Protein AF-0000000086027741 (afdb_homodimer)

Radius of gyration: 29.14 Å; Cα contacts (8 Å, |Δi|>4): 1470; chains: 2; bounding box: 44×97×58 Å

InterPro domains:
  IPR002139 Ribokinase/fructokinase [PR00990] (8-29)
  IPR002139 Ribokinase/fructokinase [PR00990] (35-54)
  IPR002139 Ribokinase/fructokinase [PR00990] (107-120)
  IPR002139 Ribokinase/fructokinase [PR00990] (176-191)
  IPR002139 Ribokinase/fructokinase [PR00990] (220-231)
  IPR011611 Carbohydrate kinase PfkB [PF00294] (4-301)
  IPR011877 Ribokinase [MF_01987] (4-307)
  IPR011877 Ribokinase [cd01174] (5-301)
  IPR029056 Ribokinase-like [G3DSA:3.40.1190.20] (1-314)
  IPR029056 Ribokinase-like [SSF53613] (4-306)

Structure (mmCIF, N/CA/C/O backbone):
data_AF-0000000086027741-model_v1
#
loop_
_entity.id
_entity.type
_entity.pdbx_description
1 polymer Ribokinase
#
loop_
_atom_site.group_PDB
_atom_site.id
_atom_site.type_symbol
_atom_site.label_atom_id
_atom_site.label_alt_id
_atom_site.label_comp_id
_atom_site.label_asym_id
_atom_site.label_entity_id
_atom_site.label_seq_id
_atom_site.pdbx_PDB_ins_code
_atom_site.Cartn_x
_atom_site.Cartn_y
_atom_site.Cartn_z
_atom_site.occupancy
_atom_site.B_iso_or_equiv
_atom_site.auth_seq_id
_atom_site.auth_comp_id
_atom_site.auth_asym_id
_atom_site.auth_atom_id
_atom_site.pdbx_PDB_model_num
ATOM 1 N N . MET A 1 1 ? 20.156 -33.5 -10.055 1 50.81 1 MET A N 1
ATOM 2 C CA . MET A 1 1 ? 19.203 -32.438 -10.375 1 50.81 1 MET A CA 1
ATOM 3 C C . MET A 1 1 ? 19.375 -31.969 -11.812 1 50.81 1 MET A C 1
ATOM 5 O O . MET A 1 1 ? 20.469 -32.062 -12.375 1 50.81 1 MET A O 1
ATOM 9 N N . SER A 1 2 ? 18.188 -31.75 -12.484 1 54.03 2 SER A N 1
ATOM 10 C CA . SER A 1 2 ? 18.234 -31.391 -13.898 1 54.03 2 SER A CA 1
ATOM 11 C C . SER A 1 2 ? 19.078 -30.141 -14.133 1 54.03 2 SER A C 1
ATOM 13 O O . SER A 1 2 ? 19.156 -29.281 -13.266 1 54.03 2 SER A O 1
ATOM 15 N N . ASN A 1 3 ? 19.859 -30.141 -15.102 1 69.81 3 ASN A N 1
ATOM 16 C CA . ASN A 1 3 ? 20.609 -28.969 -15.531 1 69.81 3 ASN A CA 1
ATOM 17 C C . ASN A 1 3 ? 19.703 -27.938 -16.203 1 69.81 3 ASN A C 1
ATOM 19 O O . ASN A 1 3 ? 20.125 -26.828 -16.516 1 69.81 3 ASN A O 1
ATOM 23 N N . LYS A 1 4 ? 18.438 -28.422 -16.203 1 84.81 4 LYS A N 1
ATOM 24 C CA . LYS A 1 4 ? 17.469 -27.531 -16.844 1 84.81 4 LYS A CA 1
ATOM 25 C C . LYS A 1 4 ? 16.609 -26.812 -15.812 1 84.81 4 LYS A C 1
ATOM 27 O O . LYS A 1 4 ? 16.422 -27.312 -14.695 1 84.81 4 LYS A O 1
ATOM 32 N N . SER A 1 5 ? 16.141 -25.688 -16.281 1 92.31 5 SER A N 1
ATOM 33 C CA . SER A 1 5 ? 15.391 -24.828 -15.375 1 92.31 5 SER A CA 1
ATOM 34 C C . SER A 1 5 ? 13.883 -25.062 -15.5 1 92.31 5 SER A C 1
ATOM 36 O O . SER A 1 5 ? 13.414 -25.562 -16.531 1 92.31 5 SER A O 1
ATOM 38 N N . ILE A 1 6 ? 13.211 -24.922 -14.43 1 98.62 6 ILE A N 1
ATOM 39 C CA . ILE A 1 6 ? 11.766 -24.719 -14.469 1 98.62 6 ILE A CA 1
ATOM 40 C C . ILE A 1 6 ? 11.469 -23.234 -14.758 1 98.62 6 ILE A C 1
ATOM 42 O O . ILE A 1 6 ? 12.008 -22.359 -14.094 1 98.62 6 ILE A O 1
ATOM 46 N N . VAL A 1 7 ? 10.641 -22.984 -15.75 1 98.88 7 VAL A N 1
ATOM 47 C CA . VAL A 1 7 ? 10.367 -21.609 -16.156 1 98.88 7 VAL A CA 1
ATOM 48 C C . VAL A 1 7 ? 8.953 -21.219 -15.711 1 98.88 7 VAL A C 1
ATOM 50 O O . VAL A 1 7 ? 8.008 -21.984 -15.891 1 98.88 7 VAL A O 1
ATOM 53 N N . PHE A 1 8 ? 8.867 -20.047 -15.141 1 98.88 8 PHE A N 1
ATOM 54 C CA . PHE A 1 8 ? 7.602 -19.469 -14.695 1 98.88 8 PHE A CA 1
ATOM 55 C C . PHE A 1 8 ? 7.301 -18.172 -15.438 1 98.88 8 PHE A C 1
ATOM 57 O O . PHE A 1 8 ? 8.188 -17.344 -15.625 1 98.88 8 PHE A O 1
ATOM 64 N N . VAL A 1 9 ? 6.043 -18.047 -15.914 1 98.69 9 VAL A N 1
ATOM 65 C CA . VAL A 1 9 ? 5.594 -16.812 -16.562 1 98.69 9 VAL A CA 1
ATOM 66 C C . VAL A 1 9 ? 4.453 -16.188 -15.773 1 98.69 9 VAL A C 1
ATOM 68 O O . VAL A 1 9 ? 3.449 -16.859 -15.492 1 98.69 9 VAL A O 1
ATOM 71 N N . GLY A 1 10 ? 4.711 -14.93 -15.414 1 95 10 GLY A N 1
ATOM 72 C CA . GLY A 1 10 ? 3.535 -14.328 -14.797 1 95 10 GLY A CA 1
ATOM 73 C C . GLY A 1 10 ? 3.873 -13.203 -13.844 1 95 10 GLY A C 1
ATOM 74 O O . GLY A 1 10 ? 4.816 -12.445 -14.078 1 95 10 GLY A O 1
ATOM 75 N N . GLY A 1 11 ? 2.961 -13.133 -12.883 1 92.75 11 GLY A N 1
ATOM 76 C CA . GLY A 1 11 ? 2.91 -11.875 -12.148 1 92.75 11 GLY A CA 1
ATOM 77 C C . GLY A 1 11 ? 3.852 -11.836 -10.961 1 92.75 11 GLY A C 1
ATOM 78 O O . GLY A 1 11 ? 3.93 -12.797 -10.195 1 92.75 11 GLY A O 1
ATOM 79 N N . CYS A 1 12 ? 4.637 -10.82 -10.797 1 96.81 12 CYS A N 1
ATOM 80 C CA . CYS A 1 12 ? 5.297 -10.305 -9.609 1 96.81 12 CYS A CA 1
ATOM 81 C C . CYS A 1 12 ? 4.496 -9.164 -8.984 1 96.81 12 CYS A C 1
ATOM 83 O O . CYS A 1 12 ? 4.441 -8.07 -9.539 1 96.81 12 CYS A O 1
ATOM 85 N N . ILE A 1 13 ? 3.881 -9.508 -7.906 1 97.69 13 ILE A N 1
ATOM 86 C CA . ILE A 1 13 ? 2.934 -8.578 -7.305 1 97.69 13 ILE A CA 1
ATOM 87 C C . ILE A 1 13 ? 3.43 -8.156 -5.926 1 97.69 13 ILE A C 1
ATOM 89 O O . ILE A 1 13 ? 3.789 -9 -5.102 1 97.69 13 ILE A O 1
ATOM 93 N N . MET A 1 14 ? 3.516 -6.836 -5.688 1 97.44 14 MET A N 1
ATOM 94 C CA . MET A 1 14 ? 3.84 -6.348 -4.352 1 97.44 14 MET A CA 1
ATOM 95 C C . MET A 1 14 ? 2.605 -6.359 -3.455 1 97.44 14 MET A C 1
ATOM 97 O O . MET A 1 14 ? 1.632 -5.652 -3.723 1 97.44 14 MET A O 1
ATOM 101 N N . ASP A 1 15 ? 2.688 -7.152 -2.443 1 95.69 15 ASP A N 1
ATOM 102 C CA . ASP A 1 15 ? 1.61 -7.223 -1.462 1 95.69 15 ASP A CA 1
ATOM 103 C C . ASP A 1 15 ? 1.758 -6.129 -0.406 1 95.69 15 ASP A C 1
ATOM 105 O O . ASP A 1 15 ? 2.799 -6.023 0.244 1 95.69 15 ASP A O 1
ATOM 109 N N . LEU A 1 16 ? 0.75 -5.336 -0.268 1 97 16 LEU A N 1
ATOM 110 C CA . LEU A 1 16 ? 0.671 -4.277 0.733 1 97 16 LEU A CA 1
ATOM 111 C C . LEU A 1 16 ? -0.402 -4.59 1.771 1 97 16 LEU A C 1
ATOM 113 O O . LEU A 1 16 ? -1.587 -4.336 1.539 1 97 16 LEU A O 1
ATOM 117 N N . ILE A 1 17 ? 0.029 -5.043 2.941 1 94.62 17 ILE A N 1
ATOM 118 C CA . ILE A 1 17 ? -0.903 -5.66 3.881 1 94.62 17 ILE A CA 1
ATOM 119 C C . ILE A 1 17 ? -1.081 -4.754 5.098 1 94.62 17 ILE A C 1
ATOM 121 O O . ILE A 1 17 ? -0.109 -4.422 5.777 1 94.62 17 ILE A O 1
ATOM 125 N N . SER A 1 18 ? -2.264 -4.363 5.355 1 96.44 18 SER A N 1
ATOM 126 C CA . SER A 1 18 ? -2.631 -3.66 6.582 1 96.44 18 SER A CA 1
ATOM 127 C C . SER A 1 18 ? -3.488 -4.539 7.488 1 96.44 18 SER A C 1
ATOM 129 O O . SER A 1 18 ? -4.527 -5.051 7.062 1 96.44 18 SER A O 1
ATOM 131 N N . TYR A 1 19 ? -3.041 -4.711 8.695 1 94.5 19 TYR A N 1
ATOM 132 C CA . TYR A 1 19 ? -3.826 -5.418 9.703 1 94.5 19 TYR A CA 1
ATOM 133 C C . TYR A 1 19 ? -4.719 -4.453 10.477 1 94.5 19 TYR A C 1
ATOM 135 O O . TYR A 1 19 ? -4.277 -3.375 10.875 1 94.5 19 TYR A O 1
ATOM 143 N N . ILE A 1 20 ? -5.926 -4.871 10.617 1 95.5 20 ILE A N 1
ATOM 144 C CA . ILE A 1 20 ? -6.922 -3.953 11.156 1 95.5 20 ILE A CA 1
ATOM 145 C C . ILE A 1 20 ? -7.84 -4.695 12.125 1 95.5 20 ILE A C 1
ATOM 147 O O . ILE A 1 20 ? -7.91 -5.926 12.102 1 95.5 20 ILE A O 1
ATOM 151 N N . ASP A 1 21 ? -8.492 -3.902 13.039 1 94.94 21 ASP A N 1
ATOM 152 C CA . ASP A 1 21 ? -9.492 -4.492 13.922 1 94.94 21 ASP A CA 1
ATOM 153 C C . ASP A 1 21 ? -10.781 -4.801 13.164 1 94.94 21 ASP A C 1
ATOM 155 O O . ASP A 1 21 ? -11.398 -5.848 13.375 1 94.94 21 ASP A O 1
ATOM 159 N N . ARG A 1 22 ? -11.211 -3.887 12.359 1 93 22 ARG A N 1
ATOM 160 C CA . ARG A 1 22 ? -12.398 -3.988 11.516 1 93 22 ARG A CA 1
ATOM 161 C C . ARG A 1 22 ? -12.219 -3.211 10.211 1 93 22 ARG A C 1
ATOM 163 O O . ARG A 1 22 ? -11.32 -2.367 10.109 1 93 22 ARG A O 1
ATOM 170 N N . PHE A 1 23 ? -13 -3.537 9.25 1 93.5 23 PHE A N 1
ATOM 171 C CA . PHE A 1 23 ? -12.898 -2.822 7.984 1 93.5 23 PHE A CA 1
ATOM 172 C C . PHE A 1 23 ? -13.469 -1.413 8.109 1 93.5 23 PHE A C 1
ATOM 174 O O . PHE A 1 23 ? -14.469 -1.201 8.797 1 93.5 23 PHE A O 1
ATOM 181 N N . PRO A 1 24 ? -12.82 -0.423 7.496 1 92.88 24 PRO A N 1
ATOM 182 C CA . PRO A 1 24 ? -13.359 0.94 7.535 1 92.88 24 PRO A CA 1
ATOM 183 C C . PRO A 1 24 ? -14.633 1.099 6.707 1 92.88 24 PRO A C 1
ATOM 185 O O . PRO A 1 24 ? -14.812 0.391 5.715 1 92.88 24 PRO A O 1
ATOM 188 N N . LYS A 1 25 ? -15.477 2.049 7.133 1 90 25 LYS A N 1
ATOM 189 C CA . LYS A 1 25 ? -16.625 2.484 6.348 1 90 25 LYS A CA 1
ATOM 190 C C . LYS A 1 25 ? -16.234 3.57 5.352 1 90 25 LYS A C 1
ATOM 192 O O . LYS A 1 25 ? -15.258 4.293 5.566 1 90 25 LYS A O 1
ATOM 197 N N . PRO A 1 26 ? -17.031 3.59 4.184 1 87.56 26 PRO A N 1
ATOM 198 C CA . PRO A 1 26 ? -16.75 4.703 3.273 1 87.56 26 PRO A CA 1
ATOM 199 C C . PRO A 1 26 ? -16.688 6.047 3.992 1 87.56 26 PRO A C 1
ATOM 201 O O . PRO A 1 26 ? -17.531 6.352 4.824 1 87.56 26 PRO A O 1
ATOM 204 N N . GLY A 1 27 ? -15.609 6.832 3.738 1 80.44 27 GLY A N 1
ATOM 205 C CA . GLY A 1 27 ? -15.414 8.141 4.34 1 80.44 27 GLY A CA 1
ATOM 206 C C . GLY A 1 27 ? -14.641 8.086 5.645 1 80.44 27 GLY A C 1
ATOM 207 O O . GLY A 1 27 ? -14.312 9.125 6.219 1 80.44 27 GLY A O 1
ATOM 208 N N . GLU A 1 28 ? -14.25 6.887 6.062 1 87.12 28 GLU A N 1
ATOM 209 C CA . GLU A 1 28 ? -13.648 6.727 7.383 1 87.12 28 GLU A CA 1
ATOM 210 C C . GLU A 1 28 ? -12.141 6.543 7.285 1 87.12 28 GLU A C 1
ATOM 212 O O . GLU A 1 28 ? -11.648 5.867 6.379 1 87.12 28 GLU A O 1
ATOM 217 N N . THR A 1 29 ? -11.406 7.195 8.195 1 87 29 THR A N 1
ATOM 218 C CA . THR A 1 29 ? -10.008 6.883 8.469 1 87 29 THR A CA 1
ATOM 219 C C . THR A 1 29 ? -9.883 6.004 9.711 1 87 29 THR A C 1
ATOM 221 O O . THR A 1 29 ? -10.344 6.375 10.789 1 87 29 THR A O 1
ATOM 224 N N . LEU A 1 30 ? -9.383 4.852 9.516 1 92.94 30 LEU A N 1
ATOM 225 C CA . LEU A 1 30 ? -9.164 3.902 10.602 1 92.94 30 LEU A CA 1
ATOM 226 C C . LEU A 1 30 ? -7.676 3.773 10.922 1 92.94 30 LEU A C 1
ATOM 228 O O . LEU A 1 30 ? -6.84 3.787 10.016 1 92.94 30 LEU A O 1
ATOM 232 N N . THR A 1 31 ? -7.445 3.684 12.227 1 93 31 THR A N 1
ATOM 233 C CA . THR A 1 31 ? -6.078 3.355 12.609 1 93 31 THR A CA 1
ATOM 234 C C . THR A 1 31 ? -5.84 1.85 12.531 1 93 31 THR A C 1
ATOM 236 O O . THR A 1 31 ? -6.566 1.066 13.148 1 93 31 THR A O 1
ATOM 239 N N . GLY A 1 32 ? -4.883 1.482 11.75 1 95.31 32 GLY A N 1
ATOM 240 C CA . GLY A 1 32 ? -4.516 0.08 11.633 1 95.31 32 GLY A CA 1
ATOM 241 C C . GLY A 1 32 ? -3.596 -0.388 12.75 1 95.31 32 GLY A C 1
ATOM 242 O O . GLY A 1 32 ? -3.135 0.417 13.555 1 95.31 32 GLY A O 1
ATOM 243 N N . LEU A 1 33 ? -3.35 -1.669 12.719 1 93.56 33 LEU A N 1
ATOM 244 C CA . LEU A 1 33 ? -2.564 -2.309 13.766 1 93.56 33 LEU A CA 1
ATOM 245 C C . LEU A 1 33 ? -1.117 -2.496 13.328 1 93.56 33 LEU A C 1
ATOM 247 O O . LEU A 1 33 ? -0.193 -2.348 14.133 1 93.56 33 LEU A O 1
ATOM 251 N N . ASN A 1 34 ? -1.018 -2.844 12.109 1 94.12 34 ASN A N 1
ATOM 252 C CA . ASN A 1 34 ? 0.299 -3.137 11.547 1 94.12 34 ASN A CA 1
ATOM 253 C C . ASN A 1 34 ? 0.289 -3.076 10.023 1 94.12 34 ASN A C 1
ATOM 255 O O . ASN A 1 34 ? -0.774 -3.141 9.406 1 94.12 34 ASN A O 1
ATOM 259 N N . PHE A 1 35 ? 1.5 -2.893 9.5 1 95.56 35 PHE A N 1
ATOM 260 C CA . PHE A 1 35 ? 1.692 -2.889 8.055 1 95.56 35 PHE A CA 1
ATOM 261 C C . PHE A 1 35 ? 2.85 -3.799 7.66 1 95.56 35 PHE A C 1
ATOM 263 O O . PHE A 1 35 ? 3.887 -3.818 8.328 1 95.56 35 PHE A O 1
ATOM 270 N N . LEU A 1 36 ? 2.594 -4.562 6.598 1 93.06 36 LEU A N 1
ATOM 271 C CA . LEU A 1 36 ? 3.645 -5.414 6.051 1 93.06 36 LEU A CA 1
ATOM 272 C C . LEU A 1 36 ? 3.654 -5.352 4.527 1 93.06 36 LEU A C 1
ATOM 274 O O . LEU A 1 36 ? 2.598 -5.352 3.895 1 93.06 36 LEU A O 1
ATOM 278 N N . LYS A 1 37 ? 4.883 -5.191 4.023 1 93.38 37 LYS A N 1
ATOM 279 C CA . LYS A 1 37 ? 5.102 -5.355 2.59 1 93.38 37 LYS A CA 1
ATOM 280 C C . LYS A 1 37 ? 5.707 -6.719 2.279 1 93.38 37 LYS A C 1
ATOM 282 O O . LYS A 1 37 ? 6.582 -7.195 3.004 1 93.38 37 LYS A O 1
ATOM 287 N N . GLY A 1 38 ? 5.203 -7.41 1.161 1 91.75 38 GLY A N 1
ATOM 288 C CA . GLY A 1 38 ? 5.75 -8.695 0.76 1 91.75 38 GLY A CA 1
ATOM 289 C C . GLY A 1 38 ? 5.719 -8.922 -0.74 1 91.75 38 GLY A C 1
ATOM 290 O O . GLY A 1 38 ? 5.023 -8.203 -1.463 1 91.75 38 GLY A O 1
ATOM 291 N N . CYS A 1 39 ? 6.551 -9.836 -1.177 1 95.12 39 CYS A N 1
ATOM 292 C CA . CYS A 1 39 ? 6.559 -10.242 -2.576 1 95.12 39 CYS A CA 1
ATOM 293 C C . CYS A 1 39 ? 5.531 -11.344 -2.828 1 95.12 39 CYS A C 1
ATOM 295 O O . CYS A 1 39 ? 5.594 -12.406 -2.207 1 95.12 39 CYS A O 1
ATOM 297 N N . GLY A 1 40 ? 4.613 -11.031 -3.73 1 95.5 40 GLY A N 1
ATOM 298 C CA . GLY A 1 40 ? 3.574 -11.984 -4.074 1 95.5 40 GLY A CA 1
ATOM 299 C C . GLY A 1 40 ? 3.441 -12.211 -5.566 1 95.5 40 GLY A C 1
ATOM 300 O O . GLY A 1 40 ? 4.395 -11.992 -6.32 1 95.5 40 GLY A O 1
ATOM 301 N N . GLY A 1 41 ? 2.258 -12.719 -5.914 1 95.88 41 GLY A N 1
ATOM 302 C CA . GLY A 1 41 ? 2.012 -13.18 -7.27 1 95.88 41 GLY A CA 1
ATOM 303 C C . GLY A 1 41 ? 2.09 -14.688 -7.418 1 95.88 41 GLY A C 1
ATOM 304 O O . GLY A 1 41 ? 3.053 -15.305 -6.965 1 95.88 41 GLY A O 1
ATOM 305 N N . LYS A 1 42 ? 1.154 -15.117 -8.07 1 95.75 42 LYS A N 1
ATOM 306 C CA . LYS A 1 42 ? 1.049 -16.578 -8.117 1 95.75 42 LYS A CA 1
ATOM 307 C C . LYS A 1 42 ? 2.279 -17.188 -8.773 1 95.75 42 LYS A C 1
ATOM 309 O O . LYS A 1 42 ? 2.977 -18 -8.156 1 95.75 42 LYS A O 1
ATOM 314 N N . ALA A 1 43 ? 2.619 -16.766 -9.93 1 97.44 43 ALA A N 1
ATOM 315 C CA . ALA A 1 43 ? 3.758 -17.344 -10.648 1 97.44 43 ALA A CA 1
ATOM 316 C C . ALA A 1 43 ? 5.043 -17.188 -9.836 1 97.44 43 ALA A C 1
ATOM 318 O O . ALA A 1 43 ? 5.836 -18.125 -9.742 1 97.44 43 ALA A O 1
ATOM 319 N N . ALA A 1 44 ? 5.211 -16.078 -9.297 1 98.06 44 ALA A N 1
ATOM 320 C CA . ALA A 1 44 ? 6.418 -15.82 -8.516 1 98.06 44 ALA A CA 1
ATOM 321 C C . ALA A 1 44 ? 6.434 -16.656 -7.246 1 98.06 44 ALA A C 1
ATOM 323 O O . ALA A 1 44 ? 7.48 -17.188 -6.863 1 98.06 44 ALA A O 1
ATOM 324 N N . ASN A 1 45 ? 5.344 -16.719 -6.574 1 97.56 45 ASN A N 1
ATOM 325 C CA . ASN A 1 45 ? 5.254 -17.578 -5.395 1 97.56 45 ASN A CA 1
ATOM 326 C C . ASN A 1 45 ? 5.609 -19.016 -5.723 1 97.56 45 ASN A C 1
ATOM 328 O O . ASN A 1 45 ? 6.355 -19.656 -4.98 1 97.56 45 ASN A O 1
ATOM 332 N N . GLN A 1 46 ? 5.062 -19.484 -6.758 1 98.62 46 GLN A N 1
ATOM 333 C CA . GLN A 1 46 ? 5.316 -20.859 -7.191 1 98.62 46 GLN A CA 1
ATOM 334 C C . GLN A 1 46 ? 6.785 -21.047 -7.559 1 98.62 46 GLN A C 1
ATOM 336 O O . GLN A 1 46 ? 7.383 -22.078 -7.211 1 98.62 46 GLN A O 1
ATOM 341 N N . CYS A 1 47 ? 7.336 -20.094 -8.195 1 98.62 47 CYS A N 1
ATOM 342 C CA . CYS A 1 47 ? 8.75 -20.094 -8.547 1 98.62 47 CYS A CA 1
ATOM 343 C C . CYS A 1 47 ? 9.625 -20.172 -7.301 1 98.62 47 CYS A C 1
ATOM 345 O O . CYS A 1 47 ? 10.547 -20.984 -7.234 1 98.62 47 CYS A O 1
ATOM 347 N N . VAL A 1 48 ? 9.297 -19.391 -6.309 1 98.25 48 VAL A N 1
ATOM 348 C CA . VAL A 1 48 ? 10.055 -19.359 -5.062 1 98.25 48 VAL A CA 1
ATOM 349 C C . VAL A 1 48 ? 9.969 -20.719 -4.363 1 98.25 48 VAL A C 1
ATOM 351 O O . VAL A 1 48 ? 10.969 -21.219 -3.84 1 98.25 48 VAL A O 1
ATOM 354 N N . MET A 1 49 ? 8.789 -21.297 -4.367 1 98.31 49 MET A N 1
ATOM 355 C CA . MET A 1 49 ? 8.625 -22.594 -3.723 1 98.31 49 MET A CA 1
ATOM 356 C C . MET A 1 49 ? 9.516 -23.641 -4.383 1 98.31 49 MET A C 1
ATOM 358 O O . MET A 1 49 ? 10.188 -24.406 -3.699 1 98.31 49 MET A O 1
ATOM 362 N N . ALA A 1 50 ? 9.492 -23.688 -5.707 1 98.5 50 ALA A N 1
ATOM 363 C CA . ALA A 1 50 ? 10.328 -24.641 -6.43 1 98.5 50 ALA A CA 1
ATOM 364 C C . ALA A 1 50 ? 11.812 -24.406 -6.152 1 98.5 50 ALA A C 1
ATOM 366 O O . ALA A 1 50 ? 12.578 -25.359 -5.969 1 98.5 50 ALA A O 1
ATOM 367 N N . LYS A 1 51 ? 12.156 -23.125 -6.109 1 98.31 51 LYS A N 1
ATOM 368 C CA . LYS A 1 51 ? 13.539 -22.75 -5.832 1 98.31 51 LYS A CA 1
ATOM 369 C C . LYS A 1 51 ? 13.969 -23.203 -4.438 1 98.31 51 LYS A C 1
ATOM 371 O O . LYS A 1 51 ? 15.055 -23.75 -4.262 1 98.31 51 LYS A O 1
ATOM 376 N N . LYS A 1 52 ? 13.156 -22.953 -3.498 1 97.69 52 LYS A N 1
ATOM 377 C CA . LYS A 1 52 ? 13.469 -23.312 -2.117 1 97.69 52 LYS A CA 1
ATOM 378 C C . LYS A 1 52 ? 13.656 -24.812 -1.963 1 97.69 52 LYS A C 1
ATOM 380 O O . LYS A 1 52 ? 14.398 -25.281 -1.095 1 97.69 52 LYS A O 1
ATOM 385 N N . LEU A 1 53 ? 13.023 -25.562 -2.82 1 97.25 53 LEU A N 1
ATOM 386 C CA . LEU A 1 53 ? 13.172 -27.016 -2.789 1 97.25 53 LEU A CA 1
ATOM 387 C C . LEU A 1 53 ? 14.461 -27.453 -3.479 1 97.25 53 LEU A C 1
ATOM 389 O O . LEU A 1 53 ? 14.867 -28.609 -3.377 1 97.25 53 LEU A O 1
ATOM 393 N N . GLY A 1 54 ? 15.07 -26.516 -4.281 1 96.06 54 GLY A N 1
ATOM 394 C CA . GLY A 1 54 ? 16.391 -26.812 -4.801 1 96.06 54 GLY A CA 1
ATOM 395 C C . GLY A 1 54 ? 16.453 -26.797 -6.316 1 96.06 54 GLY A C 1
ATOM 396 O O . GLY A 1 54 ? 17.516 -27.016 -6.898 1 96.06 54 GLY A O 1
ATOM 397 N N . ALA A 1 55 ? 15.398 -26.5 -6.977 1 97.19 55 ALA A N 1
ATOM 398 C CA . ALA A 1 55 ? 15.398 -26.484 -8.438 1 97.19 55 ALA A CA 1
ATOM 399 C C . ALA A 1 55 ? 16.078 -25.219 -8.969 1 97.19 55 ALA A C 1
ATOM 401 O O . ALA A 1 55 ? 16.156 -24.203 -8.273 1 97.19 55 ALA A O 1
ATOM 402 N N . SER A 1 56 ? 16.609 -25.344 -10.188 1 97.94 56 SER A N 1
ATOM 403 C CA . SER A 1 56 ? 16.922 -24.156 -10.961 1 97.94 56 SER A CA 1
ATOM 404 C C . SER A 1 56 ? 15.664 -23.547 -11.57 1 97.94 56 SER A C 1
ATOM 406 O O . SER A 1 56 ? 14.898 -24.25 -12.242 1 97.94 56 SER A O 1
ATOM 408 N N . THR A 1 57 ? 15.438 -22.297 -11.234 1 98.5 57 THR A N 1
ATOM 409 C CA . THR A 1 57 ? 14.203 -21.672 -11.703 1 98.5 57 THR A CA 1
ATOM 410 C C . THR A 1 57 ? 14.5 -20.359 -12.422 1 98.5 57 THR A C 1
ATOM 412 O O . THR A 1 57 ? 15.531 -19.719 -12.172 1 98.5 57 THR A O 1
ATOM 415 N N . ALA A 1 58 ? 13.617 -20.047 -13.328 1 98.69 58 ALA A N 1
ATOM 416 C CA . ALA A 1 58 ? 13.672 -18.766 -14.055 1 98.69 58 ALA A CA 1
ATOM 417 C C . ALA A 1 58 ? 12.289 -18.141 -14.148 1 98.69 58 ALA A C 1
ATOM 419 O O . ALA A 1 58 ? 11.281 -18.828 -14.281 1 98.69 58 ALA A O 1
ATOM 420 N N . MET A 1 59 ? 12.305 -16.844 -14.109 1 98.25 59 MET A N 1
ATOM 421 C CA . MET A 1 59 ? 11.078 -16.078 -14.227 1 98.25 59 MET A CA 1
ATOM 422 C C . MET A 1 59 ? 11.078 -15.25 -15.516 1 98.25 59 MET A C 1
ATOM 424 O O . MET A 1 59 ? 12.102 -14.672 -15.891 1 98.25 59 MET A O 1
ATOM 428 N N . ILE A 1 60 ? 9.984 -15.281 -16.234 1 98.75 60 ILE A N 1
ATOM 429 C CA . ILE A 1 60 ? 9.68 -14.297 -17.266 1 98.75 60 ILE A CA 1
ATOM 430 C C . ILE A 1 60 ? 8.57 -13.367 -16.766 1 98.75 60 ILE A C 1
ATOM 432 O O . ILE A 1 60 ? 7.43 -13.797 -16.578 1 98.75 60 ILE A O 1
ATOM 436 N N . ALA A 1 61 ? 8.906 -12.172 -16.547 1 98.69 61 ALA A N 1
ATOM 437 C CA . ALA A 1 61 ? 7.984 -11.242 -15.883 1 98.69 61 ALA A CA 1
ATOM 438 C C . ALA A 1 61 ? 8.312 -9.797 -16.234 1 98.69 61 ALA A C 1
ATOM 440 O O . ALA A 1 61 ? 9.344 -9.523 -16.875 1 98.69 61 ALA A O 1
ATOM 441 N N . LYS A 1 62 ? 7.34 -8.914 -15.961 1 98.44 62 LYS A N 1
ATOM 442 C CA . LYS A 1 62 ? 7.5 -7.477 -16.141 1 98.44 62 LYS A CA 1
ATOM 443 C C . LYS A 1 62 ? 7.266 -6.734 -14.828 1 98.44 62 LYS A C 1
ATOM 445 O O . LYS A 1 62 ? 6.328 -7.051 -14.086 1 98.44 62 LYS A O 1
ATOM 450 N N . LEU A 1 63 ? 8.227 -5.848 -14.484 1 98.44 63 LEU A N 1
ATOM 451 C CA . LEU A 1 63 ? 8.148 -4.988 -13.312 1 98.44 63 LEU A CA 1
ATOM 452 C C . LEU A 1 63 ? 8.117 -3.518 -13.719 1 98.44 63 LEU A C 1
ATOM 454 O O . LEU A 1 63 ? 8.641 -3.15 -14.773 1 98.44 63 LEU A O 1
ATOM 458 N N . GLY A 1 64 ? 7.418 -2.719 -12.938 1 97.88 64 GLY A N 1
ATOM 459 C CA . GLY A 1 64 ? 7.57 -1.285 -13.125 1 97.88 64 GLY A CA 1
ATOM 460 C C . GLY A 1 64 ? 8.945 -0.776 -12.75 1 97.88 64 GLY A C 1
ATOM 461 O O . GLY A 1 64 ? 9.594 -1.327 -11.859 1 97.88 64 GLY A O 1
ATOM 462 N N . ASP A 1 65 ? 9.391 0.253 -13.453 1 96.94 65 ASP A N 1
ATOM 463 C CA . ASP A 1 65 ? 10.609 0.939 -13.047 1 96.94 65 ASP A CA 1
ATOM 464 C C . ASP A 1 65 ? 10.352 1.888 -11.883 1 96.94 65 ASP A C 1
ATOM 466 O O . ASP A 1 65 ? 10.414 3.109 -12.039 1 96.94 65 ASP A O 1
ATOM 470 N N . ASP A 1 66 ? 10.125 1.325 -10.766 1 93.5 66 ASP A N 1
ATOM 471 C CA . ASP A 1 66 ? 9.805 2.004 -9.508 1 93.5 66 ASP A CA 1
ATOM 472 C C . ASP A 1 66 ? 10.406 1.263 -8.32 1 93.5 66 ASP A C 1
ATOM 474 O O . ASP A 1 66 ? 11.125 0.278 -8.492 1 93.5 66 ASP A O 1
ATOM 478 N N . SER A 1 67 ? 10.211 1.795 -7.125 1 92.62 67 SER A N 1
ATOM 479 C CA . SER A 1 67 ? 10.836 1.213 -5.945 1 92.62 67 SER A CA 1
ATOM 480 C C . SER A 1 67 ? 10.352 -0.213 -5.707 1 92.62 67 SER A C 1
ATOM 482 O O . SER A 1 67 ? 11.125 -1.077 -5.289 1 92.62 67 SER A O 1
ATOM 484 N N . PHE A 1 68 ? 9.062 -0.465 -5.988 1 96.5 68 PHE A N 1
ATOM 485 C CA . PHE A 1 68 ? 8.531 -1.812 -5.816 1 96.5 68 PHE A CA 1
ATOM 486 C C . PHE A 1 68 ? 9.203 -2.787 -6.777 1 96.5 68 PHE A C 1
ATOM 488 O O . PHE A 1 68 ? 9.586 -3.889 -6.379 1 96.5 68 PHE A O 1
ATOM 495 N N . GLY A 1 69 ? 9.273 -2.342 -8.016 1 97.38 69 GLY A N 1
ATOM 496 C CA . GLY A 1 69 ? 9.914 -3.191 -9.008 1 97.38 69 GLY A CA 1
ATOM 497 C C . GLY A 1 69 ? 11.344 -3.543 -8.656 1 97.38 69 GLY A C 1
ATOM 498 O O . GLY A 1 69 ? 11.75 -4.703 -8.766 1 97.38 69 GLY A O 1
ATOM 499 N N . HIS A 1 70 ? 12.07 -2.611 -8.195 1 96.06 70 HIS A N 1
ATOM 500 C CA . HIS A 1 70 ? 13.469 -2.844 -7.84 1 96.06 70 HIS A CA 1
ATOM 501 C C . HIS A 1 70 ? 13.586 -3.721 -6.602 1 96.06 70 HIS A C 1
ATOM 503 O O . HIS A 1 70 ? 14.461 -4.586 -6.527 1 96.06 70 HIS A O 1
ATOM 509 N N . GLU A 1 71 ? 12.773 -3.432 -5.684 1 94.81 71 GLU A N 1
ATOM 510 C CA . GLU A 1 71 ? 12.742 -4.281 -4.496 1 94.81 71 GLU A CA 1
ATOM 511 C C . GLU A 1 71 ? 12.422 -5.727 -4.859 1 94.81 71 GLU A C 1
ATOM 513 O O . GLU A 1 71 ? 13.016 -6.66 -4.316 1 94.81 71 GLU A O 1
ATOM 518 N N . TYR A 1 72 ? 11.484 -5.914 -5.727 1 97.25 72 TYR A N 1
ATOM 519 C CA . TYR A 1 72 ? 11.094 -7.254 -6.156 1 97.25 72 TYR A CA 1
ATOM 520 C C . TYR A 1 72 ? 12.242 -7.945 -6.883 1 97.25 72 TYR A C 1
ATOM 522 O O . TYR A 1 72 ? 12.508 -9.125 -6.648 1 97.25 72 TYR A O 1
ATOM 530 N N . MET A 1 73 ? 12.891 -7.223 -7.773 1 98 73 MET A N 1
ATOM 531 C CA . MET A 1 73 ? 14.047 -7.758 -8.484 1 98 73 MET A CA 1
ATOM 532 C C . MET A 1 73 ? 15.125 -8.227 -7.512 1 98 73 MET A C 1
ATOM 534 O O . MET A 1 73 ? 15.656 -9.328 -7.652 1 98 73 MET A O 1
ATOM 538 N N . ASP A 1 74 ? 15.398 -7.391 -6.523 1 96.88 74 ASP A N 1
ATOM 539 C CA . ASP A 1 74 ? 16.375 -7.75 -5.508 1 96.88 74 ASP A CA 1
ATOM 540 C C . ASP A 1 74 ? 16 -9.055 -4.809 1 96.88 74 ASP A C 1
ATOM 542 O O . ASP A 1 74 ? 16.859 -9.898 -4.547 1 96.88 74 ASP A O 1
ATOM 546 N N . ASN A 1 75 ? 14.766 -9.195 -4.52 1 96 75 ASN A N 1
ATOM 547 C CA . ASN A 1 75 ? 14.281 -10.391 -3.846 1 96 75 ASN A CA 1
ATOM 548 C C . ASN A 1 75 ? 14.523 -11.641 -4.688 1 96 75 ASN A C 1
ATOM 550 O O . ASN A 1 75 ? 14.977 -12.664 -4.172 1 96 75 ASN A O 1
ATOM 554 N N . LEU A 1 76 ? 14.172 -11.562 -5.938 1 97.94 76 LEU A N 1
ATOM 555 C CA . LEU A 1 76 ? 14.391 -12.695 -6.832 1 97.94 76 LEU A CA 1
ATOM 556 C C . LEU A 1 76 ? 15.867 -13.055 -6.918 1 97.94 76 LEU A C 1
ATOM 558 O O . LEU A 1 76 ? 16.234 -14.227 -6.867 1 97.94 76 LEU A O 1
ATOM 562 N N . GLU A 1 77 ? 16.656 -12.055 -7.023 1 98.19 77 GLU A N 1
ATOM 563 C CA . GLU A 1 77 ? 18.094 -12.273 -7.152 1 98.19 77 GLU A CA 1
ATOM 564 C C . GLU A 1 77 ? 18.688 -12.852 -5.871 1 98.19 77 GLU A C 1
ATOM 566 O O . GLU A 1 77 ? 19.562 -13.719 -5.922 1 98.19 77 GLU A O 1
ATOM 571 N N . GLU A 1 78 ? 18.25 -12.359 -4.797 1 97.19 78 GLU A N 1
ATOM 572 C CA . GLU A 1 78 ? 18.703 -12.883 -3.516 1 97.19 78 GLU A CA 1
ATOM 573 C C . GLU A 1 78 ? 18.375 -14.359 -3.371 1 97.19 78 GLU A C 1
ATOM 575 O O . GLU A 1 78 ? 19.125 -15.117 -2.756 1 97.19 78 GLU A O 1
ATOM 580 N N . LEU A 1 79 ? 17.297 -14.75 -3.965 1 97 79 LEU A N 1
ATOM 581 C CA . LEU A 1 79 ? 16.859 -16.141 -3.918 1 97 79 LEU A CA 1
ATOM 582 C C . LEU A 1 79 ? 17.562 -16.969 -4.996 1 97 79 LEU A C 1
ATOM 584 O O . LEU A 1 79 ? 17.312 -18.172 -5.121 1 97 79 LEU A O 1
ATOM 588 N N . LYS A 1 80 ? 18.344 -16.297 -5.82 1 97.5 80 LYS A N 1
ATOM 589 C CA . LYS A 1 80 ? 19.125 -16.922 -6.887 1 97.5 80 LYS A CA 1
ATOM 590 C C . LYS A 1 80 ? 18.219 -17.484 -7.973 1 97.5 80 LYS A C 1
ATOM 592 O O . LYS A 1 80 ? 18.484 -18.547 -8.531 1 97.5 80 LYS A O 1
ATOM 597 N N . ILE A 1 81 ? 17.156 -16.828 -8.188 1 98 81 ILE A N 1
ATOM 598 C CA . ILE A 1 81 ? 16.281 -17.109 -9.328 1 98 81 ILE A CA 1
ATOM 599 C C . ILE A 1 81 ? 16.844 -16.406 -10.57 1 98 81 ILE A C 1
ATOM 601 O O . ILE A 1 81 ? 17.328 -15.281 -10.492 1 98 81 ILE A O 1
ATOM 605 N N . ASP A 1 82 ? 16.812 -17.125 -11.68 1 98.31 82 ASP A N 1
ATOM 606 C CA . ASP A 1 82 ? 17.266 -16.531 -12.938 1 98.31 82 ASP A CA 1
ATOM 607 C C . ASP A 1 82 ? 16.312 -15.414 -13.375 1 98.31 82 ASP A C 1
ATOM 609 O O . ASP A 1 82 ? 15.148 -15.664 -13.68 1 98.31 82 ASP A O 1
ATOM 613 N N . THR A 1 83 ? 16.844 -14.18 -13.453 1 98.38 83 THR A N 1
ATOM 614 C CA . THR A 1 83 ? 16.031 -13.008 -13.742 1 98.38 83 THR A CA 1
ATOM 615 C C . THR A 1 83 ? 16.406 -12.398 -15.094 1 98.38 83 THR A C 1
ATOM 617 O O . THR A 1 83 ? 16.141 -11.227 -15.352 1 98.38 83 THR A O 1
ATOM 620 N N . GLU A 1 84 ? 17.016 -13.164 -15.914 1 98.12 84 GLU A N 1
ATOM 621 C CA . GLU A 1 84 ? 17.453 -12.664 -17.219 1 98.12 84 GLU A CA 1
ATOM 622 C C . GLU A 1 84 ? 16.297 -12.039 -17.984 1 98.12 84 GLU A C 1
ATOM 624 O O . GLU A 1 84 ? 16.484 -11.047 -18.703 1 98.12 84 GLU A O 1
ATOM 629 N N . PHE A 1 85 ? 15.125 -12.609 -17.828 1 98.56 85 PHE A N 1
ATOM 630 C CA . PHE A 1 85 ? 13.992 -12.133 -18.609 1 98.56 85 PHE A CA 1
ATOM 631 C C . PHE A 1 85 ? 12.938 -11.508 -17.703 1 98.56 85 PHE A C 1
ATOM 633 O O . PHE A 1 85 ? 11.742 -11.531 -18.016 1 98.56 85 PHE A O 1
ATOM 640 N N . VAL A 1 86 ? 13.367 -11.078 -16.547 1 98.62 86 VAL A N 1
ATOM 641 C CA . VAL A 1 86 ? 12.586 -10.125 -15.758 1 98.62 86 VAL A CA 1
ATOM 642 C C . VAL A 1 86 ? 12.984 -8.695 -16.141 1 98.62 86 VAL A C 1
ATOM 644 O O . VAL A 1 86 ? 14.109 -8.273 -15.883 1 98.62 86 VAL A O 1
ATOM 647 N N . THR A 1 87 ? 12.031 -7.996 -16.766 1 98.31 87 THR A N 1
ATOM 648 C CA . THR A 1 87 ? 12.383 -6.688 -17.312 1 98.31 87 THR A CA 1
ATOM 649 C C . THR A 1 87 ? 11.531 -5.594 -16.688 1 98.31 87 THR A C 1
ATOM 651 O O . THR A 1 87 ? 10.484 -5.875 -16.094 1 98.31 87 THR A O 1
ATOM 654 N N . PHE A 1 88 ? 12.07 -4.395 -16.781 1 98 88 PHE A N 1
ATOM 655 C CA . PHE A 1 88 ? 11.375 -3.234 -16.234 1 98 88 PHE A CA 1
ATOM 656 C C . PHE A 1 88 ? 10.617 -2.49 -17.328 1 98 88 PHE A C 1
ATOM 658 O O . PHE A 1 88 ? 11.055 -2.463 -18.484 1 98 88 PHE A O 1
ATOM 665 N N . CYS A 1 89 ? 9.477 -1.942 -17.062 1 97.12 89 CYS A N 1
ATOM 666 C CA . CYS A 1 89 ? 8.781 -1.013 -17.938 1 97.12 89 CYS A CA 1
ATOM 667 C C . CYS A 1 89 ? 8.633 0.354 -17.281 1 97.12 89 CYS A C 1
ATOM 669 O O . CYS A 1 89 ? 8.57 0.455 -16.062 1 97.12 89 CYS A O 1
ATOM 671 N N . LYS A 1 90 ? 8.57 1.408 -18.062 1 96 90 LYS A N 1
ATOM 672 C CA . LYS A 1 90 ? 8.477 2.773 -17.562 1 96 90 LYS A CA 1
ATOM 673 C C . LYS A 1 90 ? 7.055 3.309 -17.672 1 96 90 LYS A C 1
ATOM 675 O O . LYS A 1 90 ? 6.73 4.359 -17.109 1 96 90 LYS A O 1
ATOM 680 N N . THR A 1 91 ? 6.156 2.508 -18.297 1 96.06 91 THR A N 1
ATOM 681 C CA . THR A 1 91 ? 4.836 3.023 -18.641 1 96.06 91 THR A CA 1
ATOM 682 C C . THR A 1 91 ? 3.801 2.576 -17.609 1 96.06 91 THR A C 1
ATOM 684 O O . THR A 1 91 ? 2.682 3.09 -17.578 1 96.06 91 THR A O 1
ATOM 687 N N . SER A 1 92 ? 4.137 1.608 -16.812 1 96.06 92 SER A N 1
ATOM 688 C CA . SER A 1 92 ? 3.219 1.111 -15.789 1 96.06 92 SER A CA 1
ATOM 689 C C . SER A 1 92 ? 3.936 0.892 -14.461 1 96.06 92 SER A C 1
ATOM 691 O O . SER A 1 92 ? 5.133 0.6 -14.438 1 96.06 92 SER A O 1
ATOM 693 N N . HIS A 1 93 ? 3.197 1.024 -13.391 1 96.25 93 HIS A N 1
ATOM 694 C CA . HIS A 1 93 ? 3.73 0.702 -12.07 1 96.25 93 HIS A CA 1
ATOM 695 C C . HIS A 1 93 ? 3.783 -0.806 -11.852 1 96.25 93 HIS A C 1
ATOM 697 O O . HIS A 1 93 ? 3.057 -1.559 -12.508 1 96.25 93 HIS A O 1
ATOM 703 N N . THR A 1 94 ? 4.668 -1.206 -10.945 1 97.94 94 THR A N 1
ATOM 704 C CA . THR A 1 94 ? 4.668 -2.598 -10.508 1 97.94 94 THR A CA 1
ATOM 705 C C . THR A 1 94 ? 3.285 -3.012 -10.016 1 97.94 94 THR A C 1
ATOM 707 O O . THR A 1 94 ? 2.592 -2.229 -9.367 1 97.94 94 THR A O 1
ATOM 710 N N . SER A 1 95 ? 2.863 -4.238 -10.383 1 98.38 95 SER A N 1
ATOM 711 C CA . SER A 1 95 ? 1.587 -4.77 -9.914 1 98.38 95 SER A CA 1
ATOM 712 C C . SER A 1 95 ? 1.509 -4.758 -8.391 1 98.38 95 SER A C 1
ATOM 714 O O . SER A 1 95 ? 2.496 -5.043 -7.711 1 98.38 95 SER A O 1
ATOM 716 N N . THR A 1 96 ? 0.292 -4.43 -7.867 1 98.19 96 THR A N 1
ATOM 717 C CA . THR A 1 96 ? 0.133 -4.355 -6.422 1 98.19 96 THR A CA 1
ATOM 718 C C . THR A 1 96 ? -1.137 -5.078 -5.98 1 98.19 96 THR A C 1
ATOM 720 O O . THR A 1 96 ? -2.09 -5.199 -6.75 1 98.19 96 THR A O 1
ATOM 723 N N . ALA A 1 97 ? -1.073 -5.609 -4.871 1 97 97 ALA A N 1
ATOM 724 C CA . ALA A 1 97 ? -2.242 -6.074 -4.129 1 97 97 ALA A CA 1
ATOM 725 C C . ALA A 1 97 ? -2.354 -5.371 -2.781 1 97 97 ALA A C 1
ATOM 727 O O . ALA A 1 97 ? -1.556 -5.621 -1.876 1 97 97 ALA A O 1
ATOM 728 N N . SER A 1 98 ? -3.311 -4.469 -2.635 1 97.62 98 SER A N 1
ATOM 729 C CA . SER A 1 98 ? -3.631 -3.871 -1.343 1 97.62 98 SER A CA 1
ATOM 730 C C . SER A 1 98 ? -4.535 -4.781 -0.521 1 97.62 98 SER A C 1
ATOM 732 O O . SER A 1 98 ? -5.672 -5.055 -0.913 1 97.62 98 SER A O 1
ATOM 734 N N . ILE A 1 99 ? -4.027 -5.184 0.576 1 94.5 99 ILE A N 1
ATOM 735 C CA . ILE A 1 99 ? -4.707 -6.207 1.361 1 94.5 99 ILE A CA 1
ATOM 736 C C . ILE A 1 99 ? -5.02 -5.668 2.754 1 94.5 99 ILE A C 1
ATOM 738 O O . ILE A 1 99 ? -4.137 -5.145 3.436 1 94.5 99 ILE A O 1
ATOM 742 N N . ALA A 1 100 ? -6.25 -5.699 3.148 1 95.38 100 ALA A N 1
ATOM 743 C CA . ALA A 1 100 ? -6.66 -5.457 4.531 1 95.38 100 ALA A CA 1
ATOM 744 C C . ALA A 1 100 ? -7.066 -6.754 5.219 1 95.38 100 ALA A C 1
ATOM 746 O O . ALA A 1 100 ? -7.855 -7.531 4.68 1 95.38 100 ALA A O 1
ATOM 747 N N . VAL A 1 101 ? -6.488 -7.039 6.332 1 91.12 101 VAL A N 1
ATOM 748 C CA . VAL A 1 101 ? -6.773 -8.258 7.078 1 91.12 101 VAL A CA 1
ATOM 749 C C . VAL A 1 101 ? -7.352 -7.906 8.445 1 91.12 101 VAL A C 1
ATOM 751 O O . VAL A 1 101 ?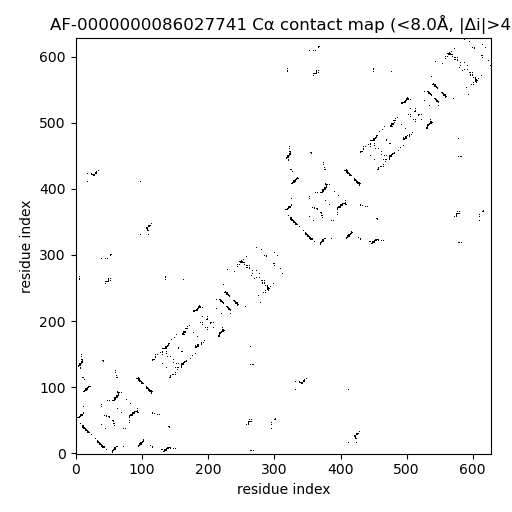 -6.695 -7.238 9.25 1 91.12 101 VAL A O 1
ATOM 754 N N . SER A 1 102 ? -8.508 -8.352 8.688 1 91.81 102 SER A N 1
ATOM 755 C CA . SER A 1 102 ? -9.148 -8.07 9.969 1 91.81 102 SER A CA 1
ATOM 756 C C . SER A 1 102 ? -8.734 -9.086 11.031 1 91.81 102 SER A C 1
ATOM 758 O O . SER A 1 102 ? -8.234 -10.164 10.703 1 91.81 102 SER A O 1
ATOM 760 N N . ASN A 1 103 ? -8.961 -8.734 12.305 1 87.69 103 ASN A N 1
ATOM 761 C CA . ASN A 1 103 ? -8.578 -9.57 13.43 1 87.69 103 ASN A CA 1
ATOM 762 C C . ASN A 1 103 ? -9.336 -10.898 13.43 1 87.69 103 ASN A C 1
ATOM 764 O O . ASN A 1 103 ? -8.891 -11.875 14.039 1 87.69 103 ASN A O 1
ATOM 768 N N . ASP A 1 104 ? -10.445 -11 12.828 1 83.12 104 ASP A N 1
ATOM 769 C CA . ASP A 1 104 ? -11.234 -12.234 12.773 1 83.12 104 ASP A CA 1
ATOM 770 C C . ASP A 1 104 ? -10.812 -13.102 11.594 1 83.12 104 ASP A C 1
ATOM 772 O O . ASP A 1 104 ? -11.438 -14.125 11.312 1 83.12 104 ASP A O 1
ATOM 776 N N . GLY A 1 105 ? -9.883 -12.617 10.883 1 78.31 105 GLY A N 1
ATOM 777 C CA . GLY A 1 105 ? -9.273 -13.461 9.859 1 78.31 105 GLY A CA 1
ATOM 778 C C . GLY A 1 105 ? -9.836 -13.219 8.477 1 78.31 105 GLY A C 1
ATOM 779 O O . GLY A 1 105 ? -9.422 -13.867 7.512 1 78.31 105 GLY A O 1
ATOM 780 N N . GLN A 1 106 ? -10.688 -12.297 8.297 1 82.88 106 GLN A N 1
ATOM 781 C CA . GLN A 1 106 ? -11.203 -11.961 6.973 1 82.88 106 GLN A CA 1
ATOM 782 C C . GLN A 1 106 ? -10.273 -10.992 6.254 1 82.88 106 GLN A C 1
ATOM 784 O O . GLN A 1 106 ? -9.5 -10.273 6.891 1 82.88 106 GLN A O 1
ATOM 789 N N . ASN A 1 107 ? -10.336 -11.078 4.859 1 89.19 107 ASN A N 1
ATOM 790 C CA . ASN A 1 107 ? -9.492 -10.148 4.113 1 89.19 107 ASN A CA 1
ATOM 791 C C . ASN A 1 107 ? -10.242 -9.539 2.928 1 89.19 107 ASN A C 1
ATOM 793 O O . ASN A 1 107 ? -11.281 -10.055 2.516 1 89.19 107 ASN A O 1
ATOM 797 N N . THR A 1 108 ? -9.844 -8.336 2.57 1 92.5 108 THR A N 1
ATOM 798 C CA . THR A 1 108 ? -10.172 -7.734 1.282 1 92.5 108 THR A CA 1
ATOM 799 C C . THR A 1 108 ? -8.906 -7.445 0.48 1 92.5 108 THR A C 1
ATOM 801 O O . THR A 1 108 ? -7.879 -7.066 1.047 1 92.5 108 THR A O 1
ATOM 804 N N . ILE A 1 109 ? -9.031 -7.684 -0.85 1 92.94 109 ILE A N 1
ATOM 805 C CA . ILE A 1 109 ? -7.867 -7.469 -1.7 1 92.94 109 ILE A CA 1
ATOM 806 C C . ILE A 1 109 ? -8.25 -6.582 -2.885 1 92.94 109 ILE A C 1
ATOM 808 O O . ILE A 1 109 ? -9.281 -6.805 -3.527 1 92.94 109 ILE A O 1
ATOM 812 N N . ILE A 1 110 ? -7.508 -5.562 -3.082 1 96 110 ILE A N 1
ATOM 813 C CA . ILE A 1 110 ? -7.559 -4.777 -4.309 1 96 110 ILE A CA 1
ATOM 814 C C . ILE A 1 110 ? -6.305 -5.039 -5.141 1 96 110 ILE A C 1
ATOM 816 O O . ILE A 1 110 ? -5.215 -4.574 -4.793 1 96 110 ILE A O 1
ATOM 820 N N . TYR A 1 111 ? -6.539 -5.797 -6.188 1 96.44 111 TYR A N 1
ATOM 821 C CA . TYR A 1 111 ? -5.461 -6.121 -7.117 1 96.44 111 TYR A CA 1
ATOM 822 C C . TYR A 1 111 ? -5.41 -5.121 -8.266 1 96.44 111 TYR A C 1
ATOM 824 O O . TYR A 1 111 ? -6.414 -4.902 -8.953 1 96.44 111 TYR A O 1
ATOM 832 N N . VAL A 1 112 ? -4.238 -4.523 -8.461 1 97.31 112 VAL A N 1
ATOM 833 C CA . VAL A 1 112 ? -4.02 -3.66 -9.617 1 97.31 112 VAL A CA 1
ATOM 834 C C . VAL A 1 112 ? -2.928 -4.25 -10.508 1 97.31 112 VAL A C 1
ATOM 836 O O . VAL A 1 112 ? -1.749 -4.242 -10.148 1 97.31 112 VAL A O 1
ATOM 839 N N . PRO A 1 113 ? -3.25 -4.766 -11.672 1 96.06 113 PRO A N 1
ATOM 840 C CA . PRO A 1 113 ? -2.305 -5.539 -12.477 1 96.06 113 PRO A CA 1
ATOM 841 C C . PRO A 1 113 ? -1.048 -4.75 -12.836 1 96.06 113 PRO A C 1
ATOM 843 O O . PRO A 1 113 ? 0.059 -5.293 -12.797 1 96.06 113 PRO A O 1
ATOM 846 N N . GLY A 1 114 ? -1.135 -3.424 -13.305 1 96.56 114 GLY A N 1
ATOM 847 C CA . GLY A 1 114 ? 0.022 -2.602 -13.625 1 96.56 114 GLY A CA 1
ATOM 848 C C . GLY A 1 114 ? 0.919 -3.219 -14.68 1 96.56 114 GLY A C 1
ATOM 849 O O . GLY A 1 114 ? 0.46 -3.553 -15.773 1 96.56 114 GLY A O 1
ATOM 850 N N . ALA A 1 115 ? 2.209 -3.502 -14.328 1 97.75 115 ALA A N 1
ATOM 851 C CA . ALA A 1 115 ? 3.281 -3.873 -15.25 1 97.75 115 ALA A CA 1
ATOM 852 C C . ALA A 1 115 ? 3.018 -5.242 -15.875 1 97.75 115 ALA A C 1
ATOM 854 O O . ALA A 1 115 ? 3.457 -5.512 -17 1 97.75 115 ALA A O 1
ATOM 855 N N . ILE A 1 116 ? 2.326 -6.137 -15.234 1 97.44 116 ILE A N 1
ATOM 856 C CA . ILE A 1 116 ? 2.068 -7.473 -15.758 1 97.44 116 ILE A CA 1
ATOM 857 C C . ILE A 1 116 ? 1.318 -7.367 -17.094 1 97.44 116 ILE A C 1
ATOM 859 O O . ILE A 1 116 ? 1.472 -8.219 -17.969 1 97.44 116 ILE A O 1
ATOM 863 N N . MET A 1 117 ? 0.582 -6.262 -17.25 1 96.94 117 MET A N 1
ATOM 864 C CA . MET A 1 117 ? -0.204 -6.078 -18.469 1 96.94 117 MET A CA 1
ATOM 865 C C . MET A 1 117 ? 0.696 -5.723 -19.641 1 96.94 117 MET A C 1
ATOM 867 O O . MET A 1 117 ? 0.269 -5.789 -20.797 1 96.94 117 MET A O 1
ATOM 871 N N . GLU A 1 118 ? 1.941 -5.453 -19.328 1 97.44 118 GLU A N 1
ATOM 872 C CA . GLU A 1 118 ? 2.9 -5.074 -20.359 1 97.44 118 GLU A CA 1
ATOM 873 C C . GLU A 1 118 ? 3.762 -6.262 -20.781 1 97.44 118 GLU A C 1
ATOM 875 O O . GLU A 1 118 ? 4.633 -6.133 -21.641 1 97.44 118 GLU A O 1
ATOM 880 N N . LEU A 1 119 ? 3.555 -7.371 -20.172 1 98.12 119 LEU A N 1
ATOM 881 C CA . LEU A 1 119 ? 4.188 -8.602 -20.641 1 98.12 119 LEU A CA 1
ATOM 882 C C . LEU A 1 119 ? 3.523 -9.102 -21.922 1 98.12 119 LEU A C 1
ATOM 884 O O . LEU A 1 119 ? 2.359 -9.508 -21.906 1 98.12 119 LEU A O 1
ATOM 888 N N . THR A 1 120 ? 4.246 -9.094 -23.031 1 98.25 120 THR A N 1
ATOM 889 C CA . THR A 1 120 ? 3.666 -9.328 -24.344 1 98.25 120 THR A CA 1
ATOM 890 C C . THR A 1 120 ? 4.223 -10.602 -24.969 1 98.25 120 THR A C 1
ATOM 892 O O . THR A 1 120 ? 5.207 -11.164 -24.484 1 98.25 120 THR A O 1
ATOM 895 N N . PRO A 1 121 ? 3.602 -11.07 -26.078 1 98.69 121 PRO A N 1
ATOM 896 C CA . PRO A 1 121 ? 4.148 -12.219 -26.797 1 98.69 121 PRO A CA 1
ATOM 897 C C . PRO A 1 121 ? 5.594 -12.008 -27.25 1 98.69 121 PRO A C 1
ATOM 899 O O . PRO A 1 121 ? 6.375 -12.961 -27.297 1 98.69 121 PRO A O 1
ATOM 902 N N . ALA A 1 122 ? 5.918 -10.742 -27.469 1 98.62 122 ALA A N 1
ATOM 903 C CA . ALA A 1 122 ? 7.293 -10.438 -27.859 1 98.62 122 ALA A CA 1
ATOM 904 C C . ALA A 1 122 ? 8.273 -10.781 -26.75 1 98.62 122 ALA A C 1
ATOM 906 O O . ALA A 1 122 ? 9.391 -11.234 -27.016 1 98.62 122 ALA A O 1
ATOM 907 N N . ASP A 1 123 ? 7.918 -10.594 -25.531 1 98.56 123 ASP A N 1
ATOM 908 C CA . ASP A 1 123 ? 8.758 -10.953 -24.391 1 98.56 123 ASP A CA 1
ATOM 909 C C . ASP A 1 123 ? 9 -12.461 -24.344 1 98.56 123 ASP A C 1
ATOM 911 O O . ASP A 1 123 ? 10.094 -12.906 -23.984 1 98.56 123 ASP A O 1
ATOM 915 N N . ILE A 1 124 ? 7.977 -13.219 -24.672 1 98.75 124 ILE A N 1
ATOM 916 C CA . ILE A 1 124 ? 8.094 -14.672 -24.719 1 98.75 124 ILE A CA 1
ATOM 917 C C . ILE A 1 124 ? 9.031 -15.086 -25.844 1 98.75 124 ILE A C 1
ATOM 919 O O . ILE A 1 124 ? 9.883 -15.961 -25.672 1 98.75 124 ILE A O 1
ATOM 923 N N . THR A 1 125 ? 8.828 -14.445 -26.953 1 98.62 125 THR A N 1
ATOM 924 C CA . THR A 1 125 ? 9.688 -14.742 -28.094 1 98.62 125 THR A CA 1
ATOM 925 C C . THR A 1 125 ? 11.148 -14.477 -27.766 1 98.62 125 THR A C 1
ATOM 927 O O . THR A 1 125 ? 12.023 -15.266 -28.125 1 98.62 125 THR A O 1
ATOM 930 N N . ASP A 1 126 ? 11.406 -13.43 -27.078 1 98.5 126 ASP A N 1
ATOM 931 C CA . ASP A 1 126 ? 12.758 -13.086 -26.656 1 98.5 126 ASP A CA 1
ATOM 932 C C . ASP A 1 126 ? 13.328 -14.156 -25.734 1 98.5 126 ASP A C 1
ATOM 934 O O . ASP A 1 126 ? 14.539 -14.406 -25.734 1 98.5 126 ASP A O 1
ATOM 938 N N . ALA A 1 127 ? 12.469 -14.805 -25 1 98.5 127 ALA A N 1
ATOM 939 C CA . ALA A 1 127 ? 12.898 -15.789 -24.016 1 98.5 127 ALA A CA 1
ATOM 940 C C . ALA A 1 127 ? 12.781 -17.203 -24.562 1 98.5 127 ALA A C 1
ATOM 942 O O . ALA A 1 127 ? 12.797 -18.188 -23.812 1 98.5 127 ALA A O 1
ATOM 943 N N . GLN A 1 128 ? 12.625 -17.328 -25.812 1 98.44 128 GLN A N 1
ATOM 944 C CA . GLN A 1 128 ? 12.328 -18.609 -26.438 1 98.44 128 GLN A CA 1
ATOM 945 C C . GLN A 1 128 ? 13.375 -19.656 -26.062 1 98.44 128 GLN A C 1
ATOM 947 O O . GLN A 1 128 ? 13.039 -20.812 -25.797 1 98.44 128 GLN A O 1
ATOM 952 N N . ASN A 1 129 ? 14.641 -19.312 -26.062 1 98.31 129 ASN A N 1
ATOM 953 C CA . ASN A 1 129 ? 15.703 -20.25 -25.734 1 98.31 129 ASN A CA 1
ATOM 954 C C . ASN A 1 129 ? 15.602 -20.75 -24.297 1 98.31 129 ASN A C 1
ATOM 956 O O . ASN A 1 129 ? 15.906 -21.906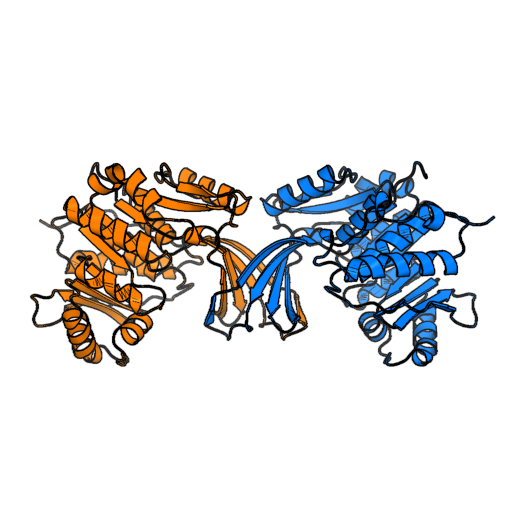 -24 1 98.31 129 ASN A O 1
ATOM 960 N N . LEU A 1 130 ? 15.258 -19.859 -23.469 1 98.19 130 LEU A N 1
ATOM 961 C CA . LEU A 1 130 ? 15.055 -20.234 -22.078 1 98.19 130 LEU A CA 1
ATOM 962 C C . LEU A 1 130 ? 13.953 -21.281 -21.953 1 98.19 130 LEU A C 1
ATOM 964 O O . LEU A 1 130 ? 14.117 -22.281 -21.234 1 98.19 130 LEU A O 1
ATOM 968 N N . ILE A 1 131 ? 12.844 -21.094 -22.672 1 98.5 131 ILE A N 1
ATOM 969 C CA . ILE A 1 131 ? 11.719 -22.031 -22.641 1 98.5 131 ILE A CA 1
ATOM 970 C C . ILE A 1 131 ? 12.109 -23.344 -23.297 1 98.5 131 ILE A C 1
ATOM 972 O O . ILE A 1 131 ? 11.82 -24.422 -22.766 1 98.5 131 ILE A O 1
ATOM 976 N N . LYS A 1 132 ? 12.82 -23.234 -24.406 1 97.94 132 LYS A N 1
ATOM 977 C CA . LYS A 1 132 ? 13.258 -24.406 -25.156 1 97.94 132 LYS A CA 1
ATOM 978 C C . LYS A 1 132 ? 14.07 -25.344 -24.281 1 97.94 132 LYS A C 1
ATOM 980 O O . LYS A 1 132 ? 13.961 -26.578 -24.406 1 97.94 132 LYS A O 1
ATOM 985 N N . ASN A 1 133 ? 14.805 -24.828 -23.391 1 97.44 133 ASN A N 1
ATOM 986 C CA . ASN A 1 133 ? 15.734 -25.609 -22.594 1 97.44 133 ASN A CA 1
ATOM 987 C C . ASN A 1 133 ? 15.172 -25.922 -21.219 1 97.44 133 ASN A C 1
ATOM 989 O O . ASN A 1 133 ? 15.891 -26.391 -20.328 1 97.44 133 ASN A O 1
ATOM 993 N N . ALA A 1 134 ? 13.945 -25.672 -21 1 98.12 134 ALA A N 1
ATOM 994 C CA . ALA A 1 134 ? 13.305 -25.906 -19.719 1 98.12 134 ALA A CA 1
ATOM 995 C C . ALA A 1 134 ? 12.789 -27.328 -19.609 1 98.12 134 ALA A C 1
ATOM 997 O O . ALA A 1 134 ? 12.57 -28 -20.625 1 98.12 134 ALA A O 1
ATOM 998 N N . THR A 1 135 ? 12.633 -27.781 -18.375 1 97.81 135 THR A N 1
ATOM 999 C CA . THR A 1 135 ? 11.984 -29.062 -18.141 1 97.81 135 THR A CA 1
ATOM 1000 C C . THR A 1 135 ? 10.469 -28.891 -18.062 1 97.81 135 THR A C 1
ATOM 1002 O O . THR A 1 135 ? 9.719 -29.75 -18.516 1 97.81 135 THR A O 1
ATOM 1005 N N . VAL A 1 136 ? 10.078 -27.844 -17.453 1 98.56 136 VAL A N 1
ATOM 1006 C CA . VAL A 1 136 ? 8.664 -27.547 -17.234 1 98.56 136 VAL A CA 1
ATOM 1007 C C . VAL A 1 136 ? 8.414 -26.047 -17.391 1 98.56 136 VAL A C 1
ATOM 1009 O O . VAL A 1 136 ? 9.258 -25.234 -17.016 1 98.56 136 VAL A O 1
ATOM 1012 N N . LEU A 1 137 ? 7.32 -25.672 -18.031 1 98.88 137 LEU A N 1
ATOM 1013 C CA . LEU A 1 137 ? 6.777 -24.312 -18.031 1 98.88 137 LEU A CA 1
ATOM 1014 C C . LEU A 1 137 ? 5.492 -24.234 -17.219 1 98.88 137 LEU A C 1
ATOM 1016 O O . LEU A 1 137 ? 4.535 -24.969 -17.484 1 98.88 137 LEU A O 1
ATOM 1020 N N . LEU A 1 138 ? 5.492 -23.422 -16.188 1 98.88 138 LEU A N 1
ATOM 1021 C CA . LEU A 1 138 ? 4.301 -23.188 -15.375 1 98.88 138 LEU A CA 1
ATOM 1022 C C . LEU A 1 138 ? 3.83 -21.734 -15.516 1 98.88 138 LEU A C 1
ATOM 1024 O O . LEU A 1 138 ? 4.625 -20.812 -15.367 1 98.88 138 LEU A O 1
ATOM 1028 N N . CYS A 1 139 ? 2.531 -21.531 -15.82 1 98.69 139 CYS A N 1
ATOM 1029 C CA . CYS A 1 139 ? 1.897 -20.219 -15.883 1 98.69 139 CYS A CA 1
ATOM 1030 C C . CYS A 1 139 ? 0.611 -20.203 -15.062 1 98.69 139 CYS A C 1
ATOM 1032 O O . CYS A 1 139 ? 0.074 -21.25 -14.719 1 98.69 139 CYS A O 1
ATOM 1034 N N . SER A 1 140 ? 0.205 -19.016 -14.703 1 97.12 140 SER A N 1
ATOM 1035 C CA . SER A 1 140 ? -1.093 -18.781 -14.086 1 97.12 140 SER A CA 1
ATOM 1036 C C . SER A 1 140 ? -1.873 -17.703 -14.836 1 97.12 140 SER A C 1
ATOM 1038 O O . SER A 1 140 ? -1.345 -17.078 -15.758 1 97.12 140 SER A O 1
ATOM 1040 N N . TYR A 1 141 ? -3.109 -17.5 -14.43 1 95.75 141 TYR A N 1
ATOM 1041 C CA . TYR A 1 141 ? -3.982 -16.578 -15.141 1 95.75 141 TYR A CA 1
ATOM 1042 C C . TYR A 1 141 ? -3.602 -15.133 -14.836 1 95.75 141 TYR A C 1
ATOM 1044 O O . TYR A 1 141 ? -4.117 -14.203 -15.461 1 95.75 141 TYR A O 1
ATOM 1052 N N . GLU A 1 142 ? -2.668 -14.852 -13.969 1 93.88 142 GLU A N 1
ATOM 1053 C CA . GLU A 1 142 ? -2.219 -13.5 -13.664 1 93.88 142 GLU A CA 1
ATOM 1054 C C . GLU A 1 142 ? -1.284 -12.969 -14.75 1 93.88 142 GLU A C 1
ATOM 1056 O O . GLU A 1 142 ? -0.195 -12.477 -14.445 1 93.88 142 GLU A O 1
ATOM 1061 N N . CYS A 1 143 ? -1.727 -13.117 -15.969 1 96.75 143 CYS A N 1
ATOM 1062 C CA . CYS A 1 143 ? -0.971 -12.742 -17.156 1 96.75 143 CYS A CA 1
ATOM 1063 C C . CYS A 1 143 ? -1.889 -12.602 -18.359 1 96.75 143 CYS A C 1
ATOM 1065 O O . CYS A 1 143 ? -2.877 -13.32 -18.484 1 96.75 143 CYS A O 1
ATOM 1067 N N . PRO A 1 144 ? -1.573 -11.633 -19.297 1 97.38 144 PRO A N 1
ATOM 1068 C CA . PRO A 1 144 ? -2.418 -11.492 -20.484 1 97.38 144 PRO A CA 1
ATOM 1069 C C . PRO A 1 144 ? -2.502 -12.781 -21.312 1 97.38 144 PRO A C 1
ATOM 1071 O O . PRO A 1 144 ? -1.496 -13.469 -21.484 1 97.38 144 PRO A O 1
ATOM 1074 N N . LEU A 1 145 ? -3.654 -13.023 -21.828 1 98 145 LEU A N 1
ATOM 1075 C CA . LEU A 1 145 ? -3.943 -14.273 -22.531 1 98 145 LEU A CA 1
ATOM 1076 C C . LEU A 1 145 ? -3.02 -14.445 -23.734 1 98 145 LEU A C 1
ATOM 1078 O O . LEU A 1 145 ? -2.432 -15.516 -23.922 1 98 145 LEU A O 1
ATOM 1082 N N . PRO A 1 146 ? -2.771 -13.383 -24.547 1 98.62 146 PRO A N 1
ATOM 1083 C CA . PRO A 1 146 ? -1.896 -13.594 -25.703 1 98.62 146 PRO A CA 1
ATOM 1084 C C . PRO A 1 146 ? -0.487 -14.023 -25.297 1 98.62 146 PRO A C 1
ATOM 1086 O O . PRO A 1 146 ? 0.153 -14.797 -26.016 1 98.62 146 PRO A O 1
ATOM 1089 N N . THR A 1 147 ? -0.043 -13.555 -24.203 1 98.69 147 THR A N 1
ATOM 1090 C CA . THR A 1 147 ? 1.275 -13.914 -23.688 1 98.69 147 THR A CA 1
ATOM 1091 C C . THR A 1 147 ? 1.311 -15.383 -23.266 1 98.69 147 THR A C 1
ATOM 1093 O O . THR A 1 147 ? 2.25 -16.109 -23.609 1 98.69 147 THR A O 1
ATOM 1096 N N . LEU A 1 148 ? 0.303 -15.766 -22.578 1 98.69 148 LEU A N 1
ATOM 1097 C CA . LEU A 1 148 ? 0.223 -17.141 -22.125 1 98.69 148 LEU A CA 1
ATOM 1098 C C . LEU A 1 148 ? 0.116 -18.109 -23.297 1 98.69 148 LEU A C 1
ATOM 1100 O O . LEU A 1 148 ? 0.736 -19.172 -23.281 1 98.69 148 LEU A O 1
ATOM 1104 N N . VAL A 1 149 ? -0.664 -17.719 -24.281 1 98.81 149 VAL A N 1
ATOM 1105 C CA . VAL A 1 149 ? -0.811 -18.547 -25.484 1 98.81 149 VAL A CA 1
ATOM 1106 C C . VAL A 1 149 ? 0.55 -18.75 -26.141 1 98.81 149 VAL A C 1
ATOM 1108 O O . VAL A 1 149 ? 0.942 -19.875 -26.453 1 98.81 149 VAL A O 1
ATOM 1111 N N . THR A 1 150 ? 1.256 -17.672 -26.312 1 98.88 150 THR A N 1
ATOM 1112 C CA . THR A 1 150 ? 2.566 -17.734 -26.938 1 98.88 150 THR A CA 1
ATOM 1113 C C . THR A 1 150 ? 3.527 -18.594 -26.125 1 98.88 150 THR A C 1
ATOM 1115 O O . THR A 1 150 ? 4.312 -19.359 -26.672 1 98.88 150 THR A O 1
ATOM 1118 N N . ALA A 1 151 ? 3.49 -18.484 -24.859 1 98.88 151 ALA A N 1
ATOM 1119 C CA . ALA A 1 151 ? 4.363 -19.25 -23.969 1 98.88 151 ALA A CA 1
ATOM 1120 C C . ALA A 1 151 ? 4.105 -20.75 -24.094 1 98.88 151 ALA A C 1
ATOM 1122 O O . ALA A 1 151 ? 5.035 -21.531 -24.297 1 98.88 151 ALA A O 1
ATOM 1123 N N . PHE A 1 152 ? 2.84 -21.125 -24.047 1 98.81 152 PHE A N 1
ATOM 1124 C CA . PHE A 1 152 ? 2.498 -22.531 -24.094 1 98.81 152 PHE A CA 1
ATOM 1125 C C . PHE A 1 152 ? 2.75 -23.109 -25.484 1 98.81 152 PHE A C 1
ATOM 1127 O O . PHE A 1 152 ? 3.186 -24.25 -25.625 1 98.81 152 PHE A O 1
ATOM 1134 N N . GLU A 1 153 ? 2.471 -22.328 -26.5 1 98.81 153 GLU A N 1
ATOM 1135 C CA . GLU A 1 153 ? 2.779 -22.781 -27.844 1 98.81 153 GLU A CA 1
ATOM 1136 C C . GLU A 1 153 ? 4.277 -23 -28.031 1 98.81 153 GLU A C 1
ATOM 1138 O O . GLU A 1 153 ? 4.695 -23.969 -28.672 1 98.81 153 GLU A O 1
ATOM 1143 N N . THR A 1 154 ? 5.059 -22.094 -27.531 1 98.75 154 THR A N 1
ATOM 1144 C CA . THR A 1 154 ? 6.508 -22.234 -27.578 1 98.75 154 THR A CA 1
ATOM 1145 C C . THR A 1 154 ? 6.965 -23.5 -26.859 1 98.75 154 THR A C 1
ATOM 1147 O O . THR A 1 154 ? 7.781 -24.266 -27.375 1 98.75 154 THR A O 1
ATOM 1150 N N . ALA A 1 155 ? 6.465 -23.719 -25.688 1 98.69 155 ALA A N 1
ATOM 1151 C CA . ALA A 1 155 ? 6.82 -24.906 -24.922 1 98.69 155 ALA A CA 1
ATOM 1152 C C . ALA A 1 155 ? 6.461 -26.188 -25.672 1 98.69 155 ALA A C 1
ATOM 1154 O O . ALA A 1 155 ? 7.258 -27.125 -25.75 1 98.69 155 ALA A O 1
ATOM 1155 N N . LYS A 1 156 ? 5.285 -26.234 -26.25 1 98.06 156 LYS A N 1
ATOM 1156 C CA . LYS A 1 156 ? 4.824 -27.406 -27 1 98.06 156 LYS A CA 1
ATOM 1157 C C . LYS A 1 156 ? 5.723 -27.656 -28.203 1 98.06 156 LYS A C 1
ATOM 1159 O O . LYS A 1 156 ? 6.043 -28.812 -28.516 1 98.06 156 LYS A O 1
ATOM 1164 N N . LYS A 1 157 ? 6.035 -26.578 -28.828 1 98.12 157 LYS A N 1
ATOM 1165 C CA . LYS A 1 157 ? 6.91 -26.656 -30 1 98.12 157 LYS A CA 1
ATOM 1166 C C . LYS A 1 157 ? 8.203 -27.391 -29.656 1 98.12 157 LYS A C 1
ATOM 1168 O O . LYS A 1 157 ? 8.734 -28.141 -30.484 1 98.12 157 LYS A O 1
ATOM 1173 N N . TYR A 1 158 ? 8.672 -27.25 -28.484 1 97.75 158 TYR A N 1
ATOM 1174 C CA . TYR A 1 158 ? 9.984 -27.797 -28.125 1 97.75 158 TYR A CA 1
ATOM 1175 C C . TYR A 1 158 ? 9.844 -28.969 -27.172 1 97.75 158 TYR A C 1
ATOM 1177 O O . TYR A 1 158 ? 10.836 -29.438 -26.609 1 97.75 158 TYR A O 1
ATOM 1185 N N . GLY A 1 159 ? 8.664 -29.469 -26.922 1 97.38 159 GLY A N 1
ATOM 1186 C CA . GLY A 1 159 ? 8.43 -30.672 -26.156 1 97.38 159 GLY A CA 1
ATOM 1187 C C . GLY A 1 159 ? 8.578 -30.469 -24.656 1 97.38 159 GLY A C 1
ATOM 1188 O O . GLY A 1 159 ? 8.828 -31.422 -23.922 1 97.38 159 GLY A O 1
ATOM 1189 N N . VAL A 1 160 ? 8.492 -29.219 -24.203 1 98 160 VAL A N 1
ATOM 1190 C CA . VAL A 1 160 ? 8.578 -28.875 -22.781 1 98 160 VAL A CA 1
ATOM 1191 C C . VAL A 1 160 ? 7.242 -29.172 -22.094 1 98 160 VAL A C 1
ATOM 1193 O O . VAL A 1 160 ? 6.18 -28.875 -22.656 1 98 160 VAL A O 1
ATOM 1196 N N . LYS A 1 161 ? 7.289 -29.797 -20.938 1 98.31 161 LYS A N 1
ATOM 1197 C CA . LYS A 1 161 ? 6.07 -30.078 -20.172 1 98.31 161 LYS A CA 1
ATOM 1198 C C . LYS A 1 161 ? 5.367 -28.781 -19.766 1 98.31 161 LYS A C 1
ATOM 1200 O O . LYS A 1 161 ? 6.008 -27.859 -19.281 1 98.31 161 LYS A O 1
ATOM 1205 N N . THR A 1 162 ? 4.004 -28.734 -20.031 1 98.81 162 THR A N 1
ATOM 1206 C CA . THR A 1 162 ? 3.248 -27.516 -19.766 1 98.81 162 THR A CA 1
ATOM 1207 C C . THR A 1 162 ? 2.287 -27.719 -18.594 1 98.81 162 THR A C 1
ATOM 1209 O O . THR A 1 162 ? 1.556 -28.703 -18.547 1 98.81 162 THR A O 1
ATOM 1212 N N . VAL A 1 163 ? 2.352 -26.797 -17.625 1 98.88 163 VAL A N 1
ATOM 1213 C CA . VAL A 1 163 ? 1.489 -26.812 -16.453 1 98.88 163 VAL A CA 1
ATOM 1214 C C . VAL A 1 163 ? 0.792 -25.469 -16.297 1 98.88 163 VAL A C 1
ATOM 1216 O O . VAL A 1 163 ? 1.432 -24.422 -16.391 1 98.88 163 VAL A O 1
ATOM 1219 N N . LEU A 1 164 ? -0.493 -25.469 -16.109 1 98.75 164 LEU A N 1
ATOM 1220 C CA . LEU A 1 164 ? -1.29 -24.25 -15.922 1 98.75 164 LEU A CA 1
ATOM 1221 C C . LEU A 1 164 ? -1.973 -24.266 -14.555 1 98.75 164 LEU A C 1
ATOM 1223 O O . LEU A 1 164 ? -2.717 -25.188 -14.234 1 98.75 164 LEU A O 1
ATOM 1227 N N . ASN A 1 165 ? -1.639 -23.359 -13.734 1 98.31 165 ASN A N 1
ATOM 1228 C CA . ASN A 1 165 ? -2.494 -23 -12.609 1 98.31 165 ASN A CA 1
ATOM 1229 C C . ASN A 1 165 ? -3.633 -22.078 -13.039 1 98.31 165 ASN A C 1
ATOM 1231 O O . ASN A 1 165 ? -3.434 -20.875 -13.203 1 98.31 165 ASN A O 1
ATOM 1235 N N . ALA A 1 166 ? -4.797 -22.656 -13.219 1 97.12 166 ALA A N 1
ATOM 1236 C CA . ALA A 1 166 ? -5.945 -21.906 -13.719 1 97.12 166 ALA A CA 1
ATOM 1237 C C . ALA A 1 166 ? -6.547 -21.047 -12.617 1 97.12 166 ALA A C 1
ATOM 1239 O O . ALA A 1 166 ? -7.703 -21.234 -12.227 1 97.12 166 ALA A O 1
ATOM 1240 N N . ALA A 1 167 ? -5.816 -20.156 -12.156 1 92.88 167 ALA A N 1
ATOM 1241 C CA . ALA A 1 167 ? -6.148 -19.234 -11.078 1 92.88 167 ALA A CA 1
ATOM 1242 C C . ALA A 1 167 ? -5.633 -17.844 -11.367 1 92.88 167 ALA A C 1
ATOM 1244 O O . ALA A 1 167 ? -4.586 -17.672 -12 1 92.88 167 ALA A O 1
ATOM 1245 N N . PRO A 1 168 ? -6.297 -16.703 -10.93 1 89.38 168 PRO A N 1
ATOM 1246 C CA . PRO A 1 168 ? -7.629 -16.703 -10.328 1 89.38 168 PRO A CA 1
ATOM 1247 C C . PRO A 1 168 ? -8.742 -16.859 -11.359 1 89.38 168 PRO A C 1
ATOM 1249 O O . PRO A 1 168 ? -8.469 -16.984 -12.555 1 89.38 168 PRO A O 1
ATOM 1252 N N . THR A 1 169 ? -10.031 -16.922 -10.844 1 89.38 169 THR A N 1
ATOM 1253 C CA . THR A 1 169 ? -11.117 -16.891 -11.82 1 89.38 169 THR A CA 1
ATOM 1254 C C . THR A 1 169 ? -10.945 -15.719 -12.781 1 89.38 169 THR A C 1
ATOM 1256 O O . THR A 1 169 ? -10.539 -14.625 -12.367 1 89.38 169 THR A O 1
ATOM 1259 N N . THR A 1 170 ? -11.188 -15.992 -14.031 1 89.81 170 THR A N 1
ATOM 1260 C CA . THR A 1 170 ? -10.953 -14.969 -15.047 1 89.81 170 THR A CA 1
ATOM 1261 C C . THR A 1 170 ? -11.922 -15.125 -16.203 1 89.81 170 THR A C 1
ATOM 1263 O O . THR A 1 170 ? -12.906 -15.859 -16.109 1 89.81 170 THR A O 1
ATOM 1266 N N . ASN A 1 171 ? -11.633 -14.359 -17.266 1 91.88 171 ASN A N 1
ATOM 1267 C CA . ASN A 1 171 ? -12.453 -14.391 -18.469 1 91.88 171 ASN A CA 1
ATOM 1268 C C . ASN A 1 171 ? -12.445 -15.773 -19.109 1 91.88 171 ASN A C 1
ATOM 1270 O O . ASN A 1 171 ? -11.391 -16.406 -19.234 1 91.88 171 ASN A O 1
ATOM 1274 N N . PRO A 1 172 ? -13.602 -16.234 -19.531 1 93.94 172 PRO A N 1
ATOM 1275 C CA . PRO A 1 172 ? -13.703 -17.578 -20.141 1 93.94 172 PRO A CA 1
ATOM 1276 C C . PRO A 1 172 ? -12.82 -17.719 -21.375 1 93.94 172 PRO A C 1
ATOM 1278 O O . PRO A 1 172 ? -12.539 -18.844 -21.812 1 93.94 172 PRO A O 1
ATOM 1281 N N . SER A 1 173 ? -12.414 -16.625 -21.969 1 96.31 173 SER A N 1
ATOM 1282 C CA . SER A 1 173 ? -11.539 -16.703 -23.141 1 96.31 173 SER A CA 1
ATOM 1283 C C . SER A 1 173 ? -10.242 -17.422 -22.812 1 96.31 173 SER A C 1
ATOM 1285 O O . SER A 1 173 ? -9.586 -17.969 -23.703 1 96.31 173 SER A O 1
ATOM 1287 N N . TYR A 1 174 ? -9.891 -17.547 -21.594 1 96.88 174 TYR A N 1
ATOM 1288 C CA . TYR A 1 174 ? -8.648 -18.188 -21.188 1 96.88 174 TYR A CA 1
ATOM 1289 C C . TYR A 1 174 ? -8.742 -19.703 -21.359 1 96.88 174 TYR A C 1
ATOM 1291 O O . TYR A 1 174 ? -7.723 -20.406 -21.328 1 96.88 174 TYR A O 1
ATOM 1299 N N . GLU A 1 175 ? -9.883 -20.219 -21.594 1 96.81 175 GLU A N 1
ATOM 1300 C CA . GLU A 1 175 ? -10.055 -21.641 -21.859 1 96.81 175 GLU A CA 1
ATOM 1301 C C . GLU A 1 175 ? -9.312 -22.062 -23.141 1 96.81 175 GLU A C 1
ATOM 1303 O O . GLU A 1 175 ? -9.07 -23.234 -23.359 1 96.81 175 GLU A O 1
ATOM 1308 N N . LYS A 1 176 ? -8.969 -21.078 -23.922 1 97.19 176 LYS A N 1
ATOM 1309 C CA . LYS A 1 176 ? -8.172 -21.312 -25.125 1 97.19 176 LYS A CA 1
ATOM 1310 C C . LYS A 1 176 ? -6.852 -21.984 -24.766 1 97.19 176 LYS A C 1
ATOM 1312 O O . LYS A 1 176 ? -6.215 -22.609 -25.625 1 97.19 176 LYS A O 1
ATOM 1317 N N . LEU A 1 177 ? -6.473 -21.938 -23.531 1 98.5 177 LEU A N 1
ATOM 1318 C CA . LEU A 1 177 ? -5.195 -22.484 -23.094 1 98.5 177 LEU A CA 1
ATOM 1319 C C . LEU A 1 177 ? -5.305 -23.984 -22.844 1 98.5 177 LEU A C 1
ATOM 1321 O O . LEU A 1 177 ? -4.293 -24.688 -22.812 1 98.5 177 LEU A O 1
ATOM 1325 N N . TYR A 1 178 ? -6.473 -24.5 -22.672 1 98.12 178 TYR A N 1
ATOM 1326 C CA . TYR A 1 178 ? -6.703 -25.844 -22.156 1 98.12 178 TYR A CA 1
ATOM 1327 C C . TYR A 1 178 ? -6.066 -26.891 -23.062 1 98.12 178 TYR A C 1
ATOM 1329 O O . TYR A 1 178 ? -5.359 -27.781 -22.594 1 98.12 178 TYR A O 1
ATOM 1337 N N . PRO A 1 179 ? -6.191 -26.781 -24.359 1 97.81 179 PRO A N 1
ATOM 1338 C CA . PRO A 1 179 ? -5.586 -27.797 -25.234 1 97.81 179 PRO A CA 1
ATOM 1339 C C . PRO A 1 179 ? -4.062 -27.688 -25.297 1 97.81 179 PRO A C 1
ATOM 1341 O O . PRO A 1 179 ? -3.4 -28.594 -25.812 1 97.81 179 PRO A O 1
ATOM 1344 N N . LEU A 1 180 ? -3.52 -26.625 -24.797 1 98.19 180 LEU A N 1
ATOM 1345 C CA . LEU A 1 180 ? -2.086 -26.375 -24.906 1 98.19 180 LEU A CA 1
ATOM 1346 C C . LEU A 1 180 ? -1.35 -26.891 -23.672 1 98.19 180 LEU A C 1
ATOM 1348 O O . LEU A 1 180 ? -0.117 -26.906 -23.641 1 98.19 180 LEU A O 1
ATOM 1352 N N . VAL A 1 181 ? -2.086 -27.391 -22.672 1 98.06 181 VAL A N 1
ATOM 1353 C CA . VAL A 1 181 ? -1.413 -27.672 -21.406 1 98.06 181 VAL A CA 1
ATOM 1354 C C . VAL A 1 181 ? -1.52 -29.172 -21.109 1 98.06 181 VAL A C 1
ATOM 1356 O O . VAL A 1 181 ? -2.553 -29.797 -21.375 1 98.06 181 VAL A O 1
ATOM 1359 N N . ASP A 1 182 ? -0.432 -29.734 -20.578 1 98.44 182 ASP A N 1
ATOM 1360 C CA . ASP A 1 182 ? -0.392 -31.141 -20.203 1 98.44 182 ASP A CA 1
ATOM 1361 C C . ASP A 1 182 ? -1.111 -31.375 -18.875 1 98.44 182 ASP A C 1
ATOM 1363 O O . ASP A 1 182 ? -1.776 -32.375 -18.688 1 98.44 182 ASP A O 1
ATOM 1367 N N . ILE A 1 183 ? -0.932 -30.469 -17.969 1 98.69 183 ILE A N 1
ATOM 1368 C CA . ILE A 1 183 ? -1.538 -30.547 -16.641 1 98.69 183 ILE A CA 1
ATOM 1369 C C . ILE A 1 183 ? -2.207 -29.219 -16.297 1 98.69 183 ILE A C 1
ATOM 1371 O O . ILE A 1 183 ? -1.611 -28.156 -16.469 1 98.69 183 ILE A O 1
ATOM 1375 N N . ILE A 1 184 ? -3.428 -29.25 -15.883 1 98.69 184 ILE A N 1
ATOM 1376 C CA . ILE A 1 184 ? -4.145 -28.078 -15.406 1 98.69 184 ILE A CA 1
ATOM 1377 C C . ILE A 1 184 ? -4.57 -28.281 -13.953 1 98.69 184 ILE A C 1
ATOM 1379 O O . ILE A 1 184 ? -5.008 -29.375 -13.578 1 98.69 184 ILE A O 1
ATOM 1383 N N . CYS A 1 185 ? -4.355 -27.297 -13.148 1 98.62 185 CYS A N 1
ATOM 1384 C CA . CYS A 1 185 ? -4.715 -27.359 -11.734 1 98.62 185 CYS A CA 1
ATOM 1385 C C . CYS A 1 185 ? -5.707 -26.25 -11.383 1 98.62 185 CYS A C 1
ATOM 1387 O O . CYS A 1 185 ? -5.531 -25.109 -11.781 1 98.62 185 CYS A O 1
ATOM 1389 N N . LEU A 1 186 ? -6.77 -26.594 -10.664 1 97.69 186 LEU A N 1
ATOM 1390 C CA . LEU A 1 186 ? -7.816 -25.688 -10.203 1 97.69 186 LEU A CA 1
ATOM 1391 C C . LEU A 1 186 ? -8.203 -25.984 -8.758 1 97.69 186 LEU A C 1
ATOM 1393 O O . LEU A 1 186 ? -8.148 -27.141 -8.328 1 97.69 186 LEU A O 1
ATOM 1397 N N . ASN A 1 187 ? -8.625 -24.938 -8.047 1 95.25 187 ASN A N 1
ATOM 1398 C CA . ASN A 1 187 ? -9.305 -25.219 -6.785 1 95.25 187 ASN A CA 1
ATOM 1399 C C . ASN A 1 187 ? -10.82 -25.312 -6.98 1 95.25 187 ASN A C 1
ATOM 1401 O O . ASN A 1 187 ? -11.305 -25.344 -8.109 1 95.25 187 ASN A O 1
ATOM 1405 N N . GLU A 1 188 ? -11.531 -25.391 -5.91 1 95.25 188 GLU A N 1
ATOM 1406 C CA . GLU A 1 188 ? -12.977 -25.609 -5.98 1 95.25 188 GLU A CA 1
ATOM 1407 C C . GLU A 1 188 ? -13.68 -24.469 -6.695 1 95.25 188 GLU A C 1
ATOM 1409 O O . GLU A 1 188 ? -14.477 -24.688 -7.605 1 95.25 188 GLU A O 1
ATOM 1414 N N . ILE A 1 189 ? -13.344 -23.266 -6.371 1 92.5 189 ILE A N 1
ATOM 1415 C CA . ILE A 1 189 ? -13.984 -22.078 -6.918 1 92.5 189 ILE A CA 1
ATOM 1416 C C . ILE A 1 189 ? -13.664 -21.953 -8.406 1 92.5 189 ILE A C 1
ATOM 1418 O O . ILE A 1 189 ? -14.555 -21.688 -9.219 1 92.5 189 ILE A O 1
ATOM 1422 N N . GLU A 1 190 ? -12.43 -22.172 -8.727 1 95 190 GLU A N 1
ATOM 1423 C CA . GLU A 1 190 ? -11.977 -22.094 -10.109 1 95 190 GLU A CA 1
ATOM 1424 C C . GLU A 1 190 ? -12.617 -23.188 -10.969 1 95 190 GLU A C 1
ATOM 1426 O O . GLU A 1 190 ? -12.977 -22.953 -12.117 1 95 190 GLU A O 1
ATOM 1431 N N . ALA A 1 191 ? -12.734 -24.328 -10.391 1 97.25 191 ALA A N 1
ATOM 1432 C CA . ALA A 1 191 ? -13.375 -25.438 -11.109 1 97.25 191 ALA A CA 1
ATOM 1433 C C . ALA A 1 191 ? -14.844 -25.125 -11.375 1 97.25 191 ALA A C 1
ATOM 1435 O O . ALA A 1 191 ? -15.352 -25.391 -12.469 1 97.25 191 ALA A O 1
ATOM 1436 N N . GLU A 1 192 ? -15.5 -24.609 -10.328 1 97.38 192 GLU A N 1
ATOM 1437 C CA . GLU A 1 192 ? -16.891 -24.219 -10.508 1 97.38 192 GLU A CA 1
ATOM 1438 C C . GLU A 1 192 ? -17.031 -23.141 -11.578 1 97.38 192 GLU A C 1
ATOM 1440 O O . GLU A 1 192 ? -17.938 -23.203 -12.406 1 97.38 192 GLU A O 1
ATOM 1445 N N . ASP A 1 193 ? -16.125 -22.266 -11.562 1 95.44 193 ASP A N 1
ATOM 1446 C CA . ASP A 1 193 ? -16.141 -21.188 -12.547 1 95.44 193 ASP A CA 1
ATOM 1447 C C . ASP A 1 193 ? -15.922 -21.719 -13.953 1 95.44 193 ASP A C 1
ATOM 1449 O O . ASP A 1 193 ? -16.609 -21.312 -14.891 1 95.44 193 ASP A O 1
ATOM 1453 N N . ALA A 1 194 ? -15.023 -22.625 -14.125 1 96.81 194 ALA A N 1
ATOM 1454 C CA . ALA A 1 194 ? -14.633 -23.141 -15.422 1 96.81 194 ALA A CA 1
ATOM 1455 C C . ALA A 1 194 ? -15.703 -24.062 -15.992 1 96.81 194 ALA A C 1
ATOM 1457 O O . ALA A 1 194 ? -15.812 -24.234 -17.219 1 96.81 194 ALA A O 1
ATOM 1458 N N . THR A 1 195 ? -16.516 -24.656 -15.156 1 97.62 195 THR A N 1
ATOM 1459 C CA . THR A 1 195 ? -17.422 -25.703 -15.641 1 97.62 195 THR A CA 1
ATOM 1460 C C . THR A 1 195 ? -18.875 -25.234 -15.531 1 97.62 195 THR A C 1
ATOM 1462 O O . THR A 1 195 ? -19.75 -25.812 -16.172 1 97.62 195 THR A O 1
ATOM 1465 N N . GLY A 1 196 ? -19.125 -24.25 -14.617 1 96.75 196 GLY A N 1
ATOM 1466 C CA . GLY A 1 196 ? -20.484 -23.859 -14.312 1 96.75 196 GLY A CA 1
ATOM 1467 C C . GLY A 1 196 ? -21.203 -24.859 -13.422 1 96.75 196 GLY A C 1
ATOM 1468 O O . GLY A 1 196 ? -22.422 -24.781 -13.266 1 96.75 196 GLY A O 1
ATOM 1469 N N . LEU A 1 197 ? -20.484 -25.844 -12.875 1 97.56 197 LEU A N 1
ATOM 1470 C CA . LEU A 1 197 ? -21.047 -26.891 -12.047 1 97.56 197 LEU A CA 1
ATOM 1471 C C . LEU A 1 197 ? -20.641 -26.703 -10.586 1 97.56 197 LEU A C 1
ATOM 1473 O O . LEU A 1 197 ? -19.516 -26.297 -10.305 1 97.56 197 LEU A O 1
ATOM 1477 N N . PRO A 1 198 ? -21.5 -27.062 -9.727 1 96.88 198 PRO A N 1
ATOM 1478 C CA . PRO A 1 198 ? -21.141 -26.969 -8.312 1 96.88 198 PRO A CA 1
ATOM 1479 C C . PRO A 1 198 ? -20.156 -28.047 -7.867 1 96.88 198 PRO A C 1
ATOM 1481 O O . PRO A 1 198 ? -20.219 -29.172 -8.336 1 96.88 198 PRO A O 1
ATOM 1484 N N . LEU A 1 199 ? -19.266 -27.719 -7.02 1 95.81 199 LEU A N 1
ATOM 1485 C CA . LEU A 1 199 ? -18.344 -28.656 -6.387 1 95.81 199 LEU A CA 1
ATOM 1486 C C . LEU A 1 199 ? -18.422 -28.547 -4.867 1 95.81 199 LEU A C 1
ATOM 1488 O O . LEU A 1 199 ? -17.625 -27.828 -4.25 1 95.81 199 LEU A O 1
ATOM 1492 N N . LYS A 1 200 ? -19.297 -29.266 -4.289 1 93.56 200 LYS A N 1
ATOM 1493 C CA . LYS A 1 200 ? -19.531 -29.219 -2.852 1 93.56 200 LYS A CA 1
ATOM 1494 C C . LYS A 1 200 ? -18.844 -30.375 -2.131 1 93.56 200 LYS A C 1
ATOM 1496 O O . LYS A 1 200 ? -18.391 -30.219 -0.997 1 93.56 200 LYS A O 1
ATOM 1501 N N . ASP A 1 201 ? -18.859 -31.562 -2.877 1 94.62 201 ASP A N 1
ATOM 1502 C CA . ASP A 1 201 ? -18.25 -32.75 -2.303 1 94.62 201 ASP A CA 1
ATOM 1503 C C . ASP A 1 201 ? -17.469 -33.531 -3.357 1 94.62 201 ASP A C 1
ATOM 1505 O O . ASP A 1 201 ? -17.578 -33.25 -4.555 1 94.62 201 ASP A O 1
ATOM 1509 N N . ILE A 1 202 ? -16.672 -34.531 -2.885 1 95.38 202 ILE A N 1
ATOM 1510 C CA . ILE A 1 202 ? -15.727 -35.281 -3.719 1 95.38 202 ILE A CA 1
ATOM 1511 C C . ILE A 1 202 ? -16.484 -35.969 -4.852 1 95.38 202 ILE A C 1
ATOM 1513 O O . ILE A 1 202 ? -16.016 -36 -5.992 1 95.38 202 ILE A O 1
ATOM 1517 N N . PRO A 1 203 ? -17.672 -36.5 -4.605 1 95.44 203 PRO A N 1
ATOM 1518 C CA . PRO A 1 203 ? -18.375 -37.156 -5.707 1 95.44 203 PRO A CA 1
ATOM 1519 C C . PRO A 1 203 ? -18.719 -36.188 -6.844 1 95.44 203 PRO A C 1
ATOM 1521 O O . PRO A 1 203 ? -18.875 -36.625 -7.988 1 95.44 203 PRO A O 1
ATOM 1524 N N . ASP A 1 204 ? -18.859 -34.969 -6.527 1 97.06 204 ASP A N 1
ATOM 1525 C CA . ASP A 1 204 ? -19.156 -33.969 -7.543 1 97.06 204 ASP A CA 1
ATOM 1526 C C . ASP A 1 204 ? -18.031 -33.844 -8.57 1 97.06 204 ASP A C 1
ATOM 1528 O O . ASP A 1 204 ? -18.234 -33.344 -9.672 1 97.06 204 ASP A O 1
ATOM 1532 N N . CYS A 1 205 ? -16.859 -34.344 -8.258 1 97.44 205 CYS A N 1
ATOM 1533 C CA . CYS A 1 205 ? -15.688 -34.219 -9.125 1 97.44 205 CYS A CA 1
ATOM 1534 C C . CYS A 1 205 ? -15.875 -35 -10.414 1 97.44 205 CYS A C 1
ATOM 1536 O O . CYS A 1 205 ? -15.25 -34.719 -11.43 1 97.44 205 CYS A O 1
ATOM 1538 N N . VAL A 1 206 ? -16.703 -36.031 -10.375 1 96.81 206 VAL A N 1
ATOM 1539 C CA . VAL A 1 206 ? -16.922 -36.875 -11.555 1 96.81 206 VAL A CA 1
ATOM 1540 C C . VAL A 1 206 ? -17.359 -36 -12.727 1 96.81 206 VAL A C 1
ATOM 1542 O O . VAL A 1 206 ? -16.766 -36.062 -13.805 1 96.81 206 VAL A O 1
ATOM 1545 N N . GLU A 1 207 ? -18.359 -35.156 -12.461 1 97.56 207 GLU A N 1
ATOM 1546 C CA . GLU A 1 207 ? -18.891 -34.312 -13.531 1 97.56 207 GLU A CA 1
ATOM 1547 C C . GLU A 1 207 ? -17.922 -33.188 -13.883 1 97.56 207 GLU A C 1
ATOM 1549 O O . GLU A 1 207 ? -17.844 -32.781 -15.039 1 97.56 207 GLU A O 1
ATOM 1554 N N . ILE A 1 208 ? -17.25 -32.719 -12.914 1 98.12 208 ILE A N 1
ATOM 1555 C CA . ILE A 1 208 ? -16.266 -31.672 -13.125 1 98.12 208 ILE A CA 1
ATOM 1556 C C . ILE A 1 208 ? -15.164 -32.156 -14.07 1 98.12 208 ILE A C 1
ATOM 1558 O O . ILE A 1 208 ? -14.828 -31.5 -15.047 1 98.12 208 ILE A O 1
ATOM 1562 N N . PHE A 1 209 ? -14.672 -33.344 -13.789 1 98.12 209 PHE A N 1
ATOM 1563 C CA . PHE A 1 209 ? -13.625 -33.906 -14.625 1 98.12 209 PHE A CA 1
ATOM 1564 C C . PHE A 1 209 ? -14.133 -34.156 -16.047 1 98.12 209 PHE A C 1
ATOM 1566 O O . PHE A 1 209 ? -13.43 -33.844 -17.016 1 98.12 209 PHE A O 1
ATOM 1573 N N . LYS A 1 210 ? -15.328 -34.688 -16.109 1 97.38 210 LYS A N 1
ATOM 1574 C CA . LYS A 1 210 ? -15.914 -34.938 -17.422 1 97.38 210 LYS A CA 1
ATOM 1575 C C . LYS A 1 210 ? -15.953 -33.656 -18.25 1 97.38 210 LYS A C 1
ATOM 1577 O O . LYS A 1 210 ? -15.523 -33.625 -19.406 1 97.38 210 LYS A O 1
ATOM 1582 N N . LYS A 1 211 ? -16.422 -32.625 -17.641 1 97.81 211 LYS A N 1
ATOM 1583 C CA . LYS A 1 211 ? -16.562 -31.328 -18.328 1 97.81 211 LYS A CA 1
ATOM 1584 C C . LYS A 1 211 ? -15.203 -30.781 -18.75 1 97.81 211 LYS A C 1
ATOM 1586 O O . LYS A 1 211 ? -15.039 -30.281 -19.859 1 97.81 211 LYS A O 1
ATOM 1591 N N . LEU A 1 212 ? -14.227 -30.844 -17.891 1 98.12 212 LEU A N 1
ATOM 1592 C CA . LEU A 1 212 ? -12.898 -30.297 -18.188 1 98.12 212 LEU A CA 1
ATOM 1593 C C . LEU A 1 212 ? -12.203 -31.125 -19.266 1 98.12 212 LEU A C 1
ATOM 1595 O O . LEU A 1 212 ? -11.5 -30.562 -20.109 1 98.12 212 LEU A O 1
ATOM 1599 N N . HIS A 1 213 ? -12.43 -32.438 -19.266 1 97.62 213 HIS A N 1
ATOM 1600 C CA . HIS A 1 213 ? -11.875 -33.25 -20.328 1 97.62 213 HIS A CA 1
ATOM 1601 C C . HIS A 1 213 ? -12.555 -32.969 -21.656 1 97.62 213 HIS A C 1
ATOM 1603 O O . HIS A 1 213 ? -11.914 -33.031 -22.703 1 97.62 213 HIS A O 1
ATOM 1609 N N . GLU A 1 214 ? -13.805 -32.688 -21.594 1 96.88 214 GLU A N 1
ATOM 1610 C CA . GLU A 1 214 ? -14.516 -32.281 -22.797 1 96.88 214 GLU A CA 1
ATOM 1611 C C . GLU A 1 214 ? -13.953 -30.984 -23.375 1 96.88 214 GLU A C 1
ATOM 1613 O O . GLU A 1 214 ? -13.984 -30.75 -24.578 1 96.88 214 GLU A O 1
ATOM 1618 N N . LYS A 1 215 ? -13.461 -30.172 -22.453 1 96.62 215 LYS A N 1
ATOM 1619 C CA . LYS A 1 215 ? -12.852 -28.906 -22.859 1 96.62 215 LYS A CA 1
ATOM 1620 C C . LYS A 1 215 ? -11.398 -29.094 -23.266 1 96.62 215 LYS A C 1
ATOM 1622 O O . LYS A 1 215 ? -10.648 -28.125 -23.391 1 96.62 215 LYS A O 1
ATOM 1627 N N . SER A 1 216 ? -10.953 -30.312 -23.391 1 96 216 SER A N 1
ATOM 1628 C CA . SER A 1 216 ? -9.664 -30.703 -23.953 1 96 216 SER A CA 1
ATOM 1629 C C . SER A 1 216 ? -8.555 -30.609 -22.906 1 96 216 SER A C 1
ATOM 1631 O O . SER A 1 216 ? -7.375 -30.516 -23.266 1 96 216 SER A O 1
ATOM 1633 N N . CYS A 1 217 ? -8.922 -30.562 -21.672 1 94.25 217 CYS A N 1
ATOM 1634 C CA . CYS A 1 217 ? -7.895 -30.688 -20.641 1 94.25 217 CYS A CA 1
ATOM 1635 C C . CYS A 1 217 ? -7.367 -32.125 -20.578 1 94.25 217 CYS A C 1
ATOM 1637 O O . CYS A 1 217 ? -8.148 -33.062 -20.562 1 94.25 217 CYS A O 1
ATOM 1639 N N . SER A 1 218 ? -6.043 -32.281 -20.516 1 96.31 218 SER A N 1
ATOM 1640 C CA . SER A 1 218 ? -5.441 -33.625 -20.5 1 96.31 218 SER A CA 1
ATOM 1641 C C . SER A 1 218 ? -5.41 -34.188 -19.078 1 96.31 218 SER A C 1
ATOM 1643 O O . SER A 1 218 ? -6.324 -34.906 -18.672 1 96.31 218 SER A O 1
ATOM 1645 N N . THR A 1 219 ? -4.496 -33.812 -18.297 1 98.44 219 THR A N 1
ATOM 1646 C CA . THR A 1 219 ? -4.445 -34.156 -16.875 1 98.44 219 THR A CA 1
ATOM 1647 C C . THR A 1 219 ? -5.008 -33.031 -16.016 1 98.44 219 THR A C 1
ATOM 1649 O O . THR A 1 219 ? -4.57 -31.891 -16.125 1 98.44 219 THR A O 1
ATOM 1652 N N . VAL A 1 220 ? -6.012 -33.375 -15.188 1 98.69 220 VAL A N 1
ATOM 1653 C CA . VAL A 1 220 ? -6.664 -32.375 -14.344 1 98.69 220 VAL A CA 1
ATOM 1654 C C . VAL A 1 220 ? -6.391 -32.688 -12.875 1 98.69 220 VAL A C 1
ATOM 1656 O O . VAL A 1 220 ? -6.566 -33.844 -12.422 1 98.69 220 VAL A O 1
ATOM 1659 N N . ILE A 1 221 ? -5.906 -31.672 -12.188 1 98.69 221 ILE A N 1
ATOM 1660 C CA . ILE A 1 221 ? -5.711 -31.734 -10.75 1 98.69 221 ILE A CA 1
ATOM 1661 C C . ILE A 1 221 ? -6.633 -30.734 -10.055 1 98.69 221 ILE A C 1
ATOM 1663 O O . ILE A 1 221 ? -6.637 -29.547 -10.398 1 98.69 221 ILE A O 1
ATOM 1667 N N . LEU A 1 222 ? -7.41 -31.188 -9.078 1 98.25 222 LEU A N 1
ATOM 1668 C CA . LEU A 1 222 ? -8.281 -30.328 -8.266 1 98.25 222 LEU A CA 1
ATOM 1669 C C . LEU A 1 222 ? -7.809 -30.297 -6.816 1 98.25 222 LEU A C 1
ATOM 1671 O O . LEU A 1 222 ? -7.742 -31.344 -6.156 1 98.25 222 LEU A O 1
ATOM 1675 N N . THR A 1 223 ? -7.457 -29.125 -6.363 1 96.81 223 THR A N 1
ATOM 1676 C CA . THR A 1 223 ? -7.137 -28.953 -4.949 1 96.81 223 THR A CA 1
ATOM 1677 C C . THR A 1 223 ? -8.383 -28.594 -4.152 1 96.81 223 THR A C 1
ATOM 1679 O O . THR A 1 223 ? -9.125 -27.688 -4.535 1 96.81 223 THR A O 1
ATOM 1682 N N . LEU A 1 224 ? -8.648 -29.297 -3.045 1 95.31 224 LEU A N 1
ATOM 1683 C CA . LEU A 1 224 ? -9.891 -29.156 -2.287 1 95.31 224 LEU A CA 1
ATOM 1684 C C . LEU A 1 224 ? -9.609 -28.688 -0.862 1 95.31 224 LEU A C 1
ATOM 1686 O O . LEU A 1 224 ? -10.203 -29.203 0.091 1 95.31 224 LEU A O 1
ATOM 1690 N N . GLY A 1 225 ? -8.695 -27.844 -0.693 1 90.38 225 GLY A N 1
ATOM 1691 C CA . GLY A 1 225 ? -8.344 -27.328 0.622 1 90.38 225 GLY A CA 1
ATOM 1692 C C . GLY A 1 225 ? -7.918 -28.406 1.591 1 90.38 225 GLY A C 1
ATOM 1693 O O . GLY A 1 225 ? -7.027 -29.203 1.283 1 90.38 225 GLY A O 1
ATOM 1694 N N . SER A 1 226 ? -8.57 -28.344 2.783 1 90.88 226 SER A N 1
ATOM 1695 C CA . SER A 1 226 ? -8.211 -29.281 3.834 1 90.88 226 SER A CA 1
ATOM 1696 C C . SER A 1 226 ? -8.656 -30.703 3.482 1 90.88 226 SER A C 1
ATOM 1698 O O . SER A 1 226 ? -8.25 -31.656 4.129 1 90.88 226 SER A O 1
ATOM 1700 N N . ARG A 1 227 ? -9.43 -30.906 2.32 1 93 227 ARG A N 1
ATOM 1701 C CA . ARG A 1 227 ? -9.914 -32.219 1.934 1 93 227 ARG A CA 1
ATOM 1702 C C . ARG A 1 227 ? -8.898 -32.938 1.054 1 93 227 ARG A C 1
ATOM 1704 O O . ARG A 1 227 ? -9.016 -34.156 0.823 1 93 227 ARG A O 1
ATOM 1711 N N . GLY A 1 228 ? -7.938 -32.188 0.559 1 96.06 228 GLY A N 1
ATOM 1712 C CA . GLY A 1 228 ? -6.887 -32.812 -0.222 1 96.06 228 GLY A CA 1
ATOM 1713 C C . GLY A 1 228 ? -6.973 -32.5 -1.704 1 96.06 228 GLY A C 1
ATOM 1714 O O . GLY A 1 228 ? -7.27 -31.375 -2.088 1 96.06 228 GLY A O 1
ATOM 1715 N N . VAL A 1 229 ? -6.531 -33.562 -2.477 1 97.88 229 VAL A N 1
ATOM 1716 C CA . VAL A 1 229 ? -6.41 -33.344 -3.918 1 97.88 229 VAL A CA 1
ATOM 1717 C C . VAL A 1 229 ? -7.023 -34.531 -4.656 1 97.88 229 VAL A C 1
ATOM 1719 O O . VAL A 1 229 ? -6.859 -35.688 -4.246 1 97.88 229 VAL A O 1
ATOM 1722 N N . VAL A 1 230 ? -7.773 -34.25 -5.695 1 98.31 230 VAL A N 1
ATOM 1723 C CA . VAL A 1 230 ? -8.227 -35.25 -6.648 1 98.31 230 VAL A CA 1
ATOM 1724 C C . VAL A 1 230 ? -7.629 -34.969 -8.023 1 98.31 230 VAL A C 1
ATOM 1726 O O . VAL A 1 230 ? -7.387 -33.812 -8.375 1 98.31 230 VAL A O 1
ATOM 1729 N N . PHE A 1 231 ? -7.336 -36.062 -8.734 1 98.62 231 PHE A N 1
ATOM 1730 C CA . PHE A 1 231 ? -6.75 -35.844 -10.055 1 98.62 231 PHE A CA 1
ATOM 1731 C C . PHE A 1 231 ? -7.109 -37 -11 1 98.62 231 PHE A C 1
ATOM 1733 O O . PHE A 1 231 ? -7.461 -38.094 -10.547 1 98.62 231 PHE A O 1
ATOM 1740 N N . LYS A 1 232 ? -7.07 -36.688 -12.25 1 98.12 232 LYS A N 1
ATOM 1741 C CA . LYS A 1 232 ? -7.469 -37.625 -13.281 1 98.12 232 LYS A CA 1
ATOM 1742 C C . LYS A 1 232 ? -6.828 -37.281 -14.625 1 98.12 232 LYS A C 1
ATOM 1744 O O . LYS A 1 232 ? -6.844 -36.125 -15.047 1 98.12 232 LYS A O 1
ATOM 1749 N N . THR A 1 233 ? -6.199 -38.312 -15.234 1 96.56 233 THR A N 1
ATOM 1750 C CA . THR A 1 233 ? -5.762 -38.125 -16.609 1 96.56 233 THR A CA 1
ATOM 1751 C C . THR A 1 233 ? -6.891 -38.469 -17.578 1 96.56 233 THR A C 1
ATOM 1753 O O . THR A 1 233 ? -7.875 -39.125 -17.203 1 96.56 233 THR A O 1
ATOM 1756 N N . LYS A 1 234 ? -6.738 -38.062 -18.75 1 93.12 234 LYS A N 1
ATOM 1757 C CA . LYS A 1 234 ? -7.77 -38.281 -19.766 1 93.12 234 LYS A CA 1
ATOM 1758 C C . LYS A 1 234 ? -7.977 -39.781 -20 1 93.12 234 LYS A C 1
ATOM 1760 O O . LYS A 1 234 ? -9.07 -40.219 -20.359 1 93.12 234 LYS A O 1
ATOM 1765 N N . GLU A 1 235 ? -6.984 -40.531 -19.719 1 91.88 235 GLU A N 1
ATOM 1766 C CA . GLU A 1 235 ? -7.016 -41.969 -20 1 91.88 235 GLU A CA 1
ATOM 1767 C C . GLU A 1 235 ? -7.633 -42.75 -18.828 1 91.88 235 GLU A C 1
ATOM 1769 O O . GLU A 1 235 ? -8.055 -43.906 -19 1 91.88 235 GLU A O 1
ATOM 1774 N N . GLN A 1 236 ? -7.664 -42.125 -17.766 1 93.25 236 GLN A N 1
ATOM 1775 C CA . GLN A 1 236 ? -8.18 -42.812 -16.594 1 93.25 236 GLN A CA 1
ATOM 1776 C C . GLN A 1 236 ? -9.703 -42.812 -16.578 1 93.25 236 GLN A C 1
ATOM 1778 O O . GLN A 1 236 ? -10.336 -41.844 -16.984 1 93.25 236 GLN A O 1
ATOM 1783 N N . GLU A 1 237 ? -10.242 -43.844 -16.094 1 92.06 237 GLU A N 1
ATOM 1784 C CA . GLU A 1 237 ? -11.688 -43.938 -15.938 1 92.06 237 GLU A CA 1
ATOM 1785 C C . GLU A 1 237 ? -12.141 -43.25 -14.648 1 92.06 237 GLU A C 1
ATOM 1787 O O . GLU A 1 237 ? -13.086 -42.438 -14.656 1 92.06 237 GLU A O 1
ATOM 1792 N N . GLN A 1 238 ? -11.445 -43.594 -13.602 1 95.31 238 GLN A N 1
ATOM 1793 C CA . GLN A 1 238 ? -11.758 -43.031 -12.297 1 95.31 238 GLN A CA 1
ATOM 1794 C C . GLN A 1 238 ? -10.672 -42.062 -11.852 1 95.31 238 GLN A C 1
ATOM 1796 O O . GLN A 1 238 ? -9.523 -42.156 -12.273 1 95.31 238 GLN A O 1
ATOM 1801 N N . PHE A 1 239 ? -11.148 -41.094 -11.102 1 97.5 239 PHE A N 1
ATOM 1802 C CA . PHE A 1 239 ? -10.148 -40.156 -10.578 1 97.5 239 PHE A CA 1
ATOM 1803 C C . PHE A 1 239 ? -9.469 -40.75 -9.344 1 97.5 239 PHE A C 1
ATOM 1805 O O . PHE A 1 239 ? -10.023 -41.625 -8.688 1 97.5 239 PHE A O 1
ATOM 1812 N N . ASP A 1 240 ? -8.242 -40.312 -9.086 1 97.56 240 ASP A N 1
ATOM 1813 C CA . ASP A 1 240 ? -7.508 -40.656 -7.867 1 97.56 240 ASP A CA 1
ATOM 1814 C C . ASP A 1 240 ? -7.668 -39.562 -6.812 1 97.56 240 ASP A C 1
ATOM 1816 O O . ASP A 1 240 ? -7.961 -38.406 -7.137 1 97.56 240 ASP A O 1
ATOM 1820 N N . TYR A 1 241 ? -7.547 -40 -5.566 1 97.62 241 TYR A N 1
ATOM 1821 C CA . TYR A 1 241 ? -7.727 -39.094 -4.434 1 97.62 241 TYR A CA 1
ATOM 1822 C C . TYR A 1 241 ? -6.559 -39.188 -3.463 1 97.62 241 TYR A C 1
ATOM 1824 O O . TYR A 1 241 ? -6.152 -40.312 -3.086 1 97.62 241 TYR A O 1
ATOM 1832 N N . VAL A 1 242 ? -5.969 -38.031 -3.135 1 97.06 242 VAL A N 1
ATOM 1833 C CA . VAL A 1 242 ? -4.93 -37.906 -2.117 1 97.06 242 VAL A CA 1
ATOM 1834 C C . VAL A 1 242 ? -5.441 -37.062 -0.963 1 97.06 242 VAL A C 1
ATOM 1836 O O . VAL A 1 242 ? -5.551 -35.812 -1.092 1 97.06 242 VAL A O 1
ATOM 1839 N N . PRO A 1 243 ? -5.703 -37.656 0.196 1 95.31 243 PRO A N 1
ATOM 1840 C CA . PRO A 1 243 ? -6.168 -36.844 1.334 1 95.31 243 PRO A CA 1
ATOM 1841 C C . PRO A 1 243 ? -5.078 -35.938 1.907 1 95.31 243 PRO A C 1
ATOM 1843 O O . PRO A 1 243 ? -3.896 -36.281 1.856 1 95.31 243 PRO A O 1
ATOM 1846 N N . ALA A 1 244 ? -5.527 -34.781 2.41 1 92.19 244 ALA A N 1
ATOM 1847 C CA . ALA A 1 244 ? -4.598 -33.906 3.105 1 92.19 244 ALA A CA 1
ATOM 1848 C C . ALA A 1 244 ? -4.453 -34.281 4.57 1 92.19 244 ALA A C 1
ATOM 1850 O O . ALA A 1 244 ? -5.414 -34.75 5.195 1 92.19 244 ALA A O 1
ATOM 1851 N N . ARG A 1 245 ? -3.289 -34.062 5.066 1 91.69 245 ARG A N 1
ATOM 1852 C CA . ARG A 1 245 ? -3.096 -34.25 6.496 1 91.69 245 ARG A CA 1
ATOM 1853 C C . ARG A 1 245 ? -3.756 -33.125 7.301 1 91.69 245 ARG A C 1
ATOM 1855 O O . ARG A 1 245 ? -3.688 -31.969 6.918 1 91.69 245 ARG A O 1
ATOM 1862 N N . THR A 1 246 ? -4.32 -33.531 8.391 1 90 246 THR A N 1
ATOM 1863 C CA . THR A 1 246 ? -4.961 -32.531 9.25 1 90 246 THR A CA 1
ATOM 1864 C C . THR A 1 246 ? -3.93 -31.828 10.133 1 90 246 THR A C 1
ATOM 1866 O O . THR A 1 246 ? -3.152 -32.5 10.828 1 90 246 THR A O 1
ATOM 1869 N N . VAL A 1 247 ? -3.943 -30.531 10.016 1 91.31 247 VAL A N 1
ATOM 1870 C CA . VAL A 1 247 ? -3.059 -29.734 10.867 1 91.31 247 VAL A CA 1
ATOM 1871 C C . VAL A 1 247 ? -3.801 -28.5 11.375 1 91.31 247 VAL A C 1
ATOM 1873 O O . VAL A 1 247 ? -4.898 -28.188 10.906 1 91.31 247 VAL A O 1
ATOM 1876 N N . THR A 1 248 ? -3.244 -27.844 12.406 1 91.69 248 THR A N 1
ATOM 1877 C CA . THR A 1 248 ? -3.744 -26.531 12.82 1 91.69 248 THR A CA 1
ATOM 1878 C C . THR A 1 248 ? -3.195 -25.438 11.922 1 91.69 248 THR A C 1
ATOM 1880 O O . THR A 1 248 ? -2.021 -25.062 12.016 1 91.69 248 THR A O 1
ATOM 1883 N N . ALA A 1 249 ? -4.055 -24.969 11.133 1 87.5 249 ALA A N 1
ATOM 1884 C CA . ALA A 1 249 ? -3.645 -23.953 10.18 1 87.5 249 ALA A CA 1
ATOM 1885 C C . ALA A 1 249 ? -3.463 -22.594 10.867 1 87.5 249 ALA A C 1
ATOM 1887 O O . ALA A 1 249 ? -4.281 -22.203 11.711 1 87.5 249 ALA A O 1
ATOM 1888 N N . VAL A 1 250 ? -2.338 -21.938 10.57 1 85.25 250 VAL A N 1
ATOM 1889 C CA . VAL A 1 250 ? -2.035 -20.594 11.047 1 85.25 250 VAL A CA 1
ATOM 1890 C C . VAL A 1 250 ? -2.389 -19.578 9.977 1 85.25 250 VAL A C 1
ATOM 1892 O O . VAL A 1 250 ? -3.07 -18.578 10.25 1 85.25 250 VAL A O 1
ATOM 1895 N N . ASP A 1 251 ? -2.018 -19.766 8.781 1 84.5 251 ASP A N 1
ATOM 1896 C CA . ASP A 1 251 ? -2.201 -18.891 7.621 1 84.5 251 ASP A CA 1
ATOM 1897 C C . ASP A 1 251 ? -2.207 -19.703 6.324 1 84.5 251 ASP A C 1
ATOM 1899 O O . ASP A 1 251 ? -1.191 -20.297 5.949 1 84.5 251 ASP A O 1
ATOM 1903 N N . CYS A 1 252 ? -3.293 -19.641 5.617 1 82.62 252 CYS A N 1
ATOM 1904 C CA . CYS A 1 252 ? -3.443 -20.5 4.445 1 82.62 252 CYS A CA 1
ATOM 1905 C C . CYS A 1 252 ? -3.053 -19.766 3.174 1 82.62 252 CYS A C 1
ATOM 1907 O O . CYS A 1 252 ? -3.18 -20.297 2.072 1 82.62 252 CYS A O 1
ATOM 1909 N N . THR A 1 253 ? -2.594 -18.547 3.402 1 81.94 253 THR A N 1
ATOM 1910 C CA . THR A 1 253 ? -2.201 -17.75 2.242 1 81.94 253 THR A CA 1
ATOM 1911 C C . THR A 1 253 ? -1.015 -18.391 1.526 1 81.94 253 THR A C 1
ATOM 1913 O O . THR A 1 253 ? -0.022 -18.75 2.16 1 81.94 253 THR A O 1
ATOM 1916 N N . GLY A 1 254 ? -1.108 -18.734 0.251 1 88.12 254 GLY A N 1
ATOM 1917 C CA . GLY A 1 254 ? -0.014 -19.25 -0.556 1 88.12 254 GLY A CA 1
ATOM 1918 C C . GLY A 1 254 ? 0.042 -20.766 -0.586 1 88.12 254 GLY A C 1
ATOM 1919 O O . GLY A 1 254 ? 0.901 -21.344 -1.252 1 88.12 254 GLY A O 1
ATOM 1920 N N . ALA A 1 255 ? -0.875 -21.422 0.148 1 92 255 ALA A N 1
ATOM 1921 C CA . ALA A 1 255 ? -0.864 -22.891 0.18 1 92 255 ALA A CA 1
ATOM 1922 C C . ALA A 1 255 ? -0.976 -23.469 -1.227 1 92 255 ALA A C 1
ATOM 1924 O O . ALA A 1 255 ? -0.288 -24.438 -1.563 1 92 255 ALA A O 1
ATOM 1925 N N . GLY A 1 256 ? -1.855 -22.891 -1.994 1 94.88 256 GLY A N 1
ATOM 1926 C CA . GLY A 1 256 ? -1.977 -23.312 -3.381 1 94.88 256 GLY A CA 1
ATOM 1927 C C . GLY A 1 256 ? -0.706 -23.109 -4.18 1 94.88 256 GLY A C 1
ATOM 1928 O O . GLY A 1 256 ? -0.325 -23.953 -4.984 1 94.88 256 GLY A O 1
ATOM 1929 N N . ASP A 1 257 ? -0.041 -22.016 -3.973 1 97 257 ASP A N 1
ATOM 1930 C CA . ASP A 1 257 ? 1.214 -21.734 -4.66 1 97 257 ASP A CA 1
ATOM 1931 C C . ASP A 1 257 ? 2.314 -22.688 -4.219 1 97 257 ASP A C 1
ATOM 1933 O O . ASP A 1 257 ? 3.15 -23.094 -5.027 1 97 257 ASP A O 1
ATOM 1937 N N . ALA A 1 258 ? 2.299 -22.969 -2.928 1 97.31 258 ALA A N 1
ATOM 1938 C CA . ALA A 1 258 ? 3.252 -23.953 -2.428 1 97.31 258 ALA A CA 1
ATOM 1939 C C . ALA A 1 258 ? 3.037 -25.312 -3.094 1 97.31 258 ALA A C 1
ATOM 1941 O O . ALA A 1 258 ? 4 -25.984 -3.461 1 97.31 258 ALA A O 1
ATOM 1942 N N . PHE A 1 259 ? 1.821 -25.688 -3.25 1 98 259 PHE A N 1
ATOM 1943 C CA . PHE A 1 259 ? 1.483 -26.938 -3.936 1 98 259 PHE A CA 1
ATOM 1944 C C . PHE A 1 259 ? 1.99 -26.922 -5.371 1 98 259 PHE A C 1
ATOM 1946 O O . PHE A 1 259 ? 2.672 -27.844 -5.809 1 98 259 PHE A O 1
ATOM 1953 N N . MET A 1 260 ? 1.72 -25.859 -6.07 1 98.5 260 MET A N 1
ATOM 1954 C CA . MET A 1 260 ? 2.072 -25.75 -7.48 1 98.5 260 MET A CA 1
ATOM 1955 C C . MET A 1 260 ? 3.584 -25.75 -7.668 1 98.5 260 MET A C 1
ATOM 1957 O O . MET A 1 260 ? 4.098 -26.438 -8.555 1 98.5 260 MET A O 1
ATOM 1961 N N . GLY A 1 261 ? 4.254 -24.953 -6.859 1 98.69 261 GLY A N 1
ATOM 1962 C CA . GLY A 1 261 ? 5.707 -24.953 -6.922 1 98.69 261 GLY A CA 1
ATOM 1963 C C . GLY A 1 261 ? 6.32 -26.312 -6.645 1 98.69 261 GLY A C 1
ATOM 1964 O O . GLY A 1 261 ? 7.277 -26.703 -7.312 1 98.69 261 GLY A O 1
ATOM 1965 N N . SER A 1 262 ? 5.781 -27 -5.684 1 98.5 262 SER A N 1
ATOM 1966 C CA . SER A 1 262 ? 6.25 -28.344 -5.352 1 98.5 262 SER A CA 1
ATOM 1967 C C . SER A 1 262 ? 5.957 -29.328 -6.48 1 98.5 262 SER A C 1
ATOM 1969 O O . SER A 1 262 ? 6.793 -30.172 -6.809 1 98.5 262 SER A O 1
ATOM 1971 N N . LEU A 1 263 ? 4.812 -29.219 -7.02 1 98.62 263 LEU A N 1
ATOM 1972 C CA . LEU A 1 263 ? 4.402 -30.094 -8.109 1 98.62 263 LEU A CA 1
ATOM 1973 C C . LEU A 1 263 ? 5.41 -30.031 -9.258 1 98.62 263 LEU A C 1
ATOM 1975 O O . LEU A 1 263 ? 5.895 -31.078 -9.703 1 98.62 263 LEU A O 1
ATOM 1979 N N . VAL A 1 264 ? 5.762 -28.828 -9.68 1 98.62 264 VAL A N 1
ATOM 1980 C CA . VAL A 1 264 ? 6.629 -28.703 -10.844 1 98.62 264 VAL A CA 1
ATOM 1981 C C . VAL A 1 264 ? 8.062 -29.047 -10.453 1 98.62 264 VAL A C 1
ATOM 1983 O O . VAL A 1 264 ? 8.836 -29.562 -11.273 1 98.62 264 VAL A O 1
ATOM 1986 N N . PHE A 1 265 ? 8.414 -28.859 -9.234 1 98.25 265 PHE A N 1
ATOM 1987 C CA . PHE A 1 265 ? 9.703 -29.328 -8.75 1 98.25 265 PHE A CA 1
ATOM 1988 C C . PHE A 1 265 ? 9.844 -30.844 -8.945 1 98.25 265 PHE A C 1
ATOM 1990 O O . PHE A 1 265 ? 10.82 -31.312 -9.531 1 98.25 265 PHE A O 1
ATOM 1997 N N . PHE A 1 266 ? 8.867 -31.594 -8.484 1 97.5 266 PHE A N 1
ATOM 1998 C CA . PHE A 1 266 ? 8.953 -33.031 -8.555 1 97.5 266 PHE A CA 1
ATOM 1999 C C . PHE A 1 266 ? 8.82 -33.531 -10 1 97.5 266 PHE A C 1
ATOM 2001 O O . PHE A 1 266 ? 9.484 -34.5 -10.398 1 97.5 266 PHE A O 1
ATOM 2008 N N . LEU A 1 267 ? 7.98 -32.875 -10.758 1 97.44 267 LEU A N 1
ATOM 2009 C CA . LEU A 1 267 ? 7.871 -33.219 -12.172 1 97.44 267 LEU A CA 1
ATOM 2010 C C . LEU A 1 267 ? 9.219 -33.062 -12.875 1 97.44 267 LEU A C 1
ATOM 2012 O O . LEU A 1 267 ? 9.539 -33.844 -13.773 1 97.44 267 LEU A O 1
ATOM 2016 N N . SER A 1 268 ? 9.922 -32.062 -12.469 1 97.19 268 SER A N 1
ATOM 2017 C CA . SER A 1 268 ? 11.195 -31.75 -13.109 1 97.19 268 SER A CA 1
ATOM 2018 C C . SER A 1 268 ? 12.32 -32.625 -12.586 1 97.19 268 SER A C 1
ATOM 2020 O O . SER A 1 268 ? 13.055 -33.25 -13.375 1 97.19 268 SER A O 1
ATOM 2022 N N . GLU A 1 269 ? 12.414 -32.812 -11.273 1 95.5 269 GLU A N 1
ATOM 2023 C CA . GLU A 1 269 ? 13.594 -33.375 -10.648 1 95.5 269 GLU A CA 1
ATOM 2024 C C . GLU A 1 269 ? 13.422 -34.875 -10.453 1 95.5 269 GLU A C 1
ATOM 2026 O O . GLU A 1 269 ? 14.406 -35.625 -10.25 1 95.5 269 GLU A O 1
ATOM 2031 N N . TYR A 1 270 ? 12.203 -35.344 -10.531 1 93.62 270 TYR A N 1
ATOM 2032 C CA . TYR A 1 270 ? 11.898 -36.781 -10.367 1 93.62 270 TYR A CA 1
ATOM 2033 C C . TYR A 1 270 ? 10.977 -37.25 -11.477 1 93.62 270 TYR A C 1
ATOM 2035 O O . TYR A 1 270 ? 9.859 -37.719 -11.219 1 93.62 270 TYR A O 1
ATOM 2043 N N . PRO A 1 271 ? 11.508 -37.281 -12.656 1 90.44 271 PRO A N 1
ATOM 2044 C CA . PRO A 1 271 ? 10.672 -37.562 -13.828 1 90.44 271 PRO A CA 1
ATOM 2045 C C . PRO A 1 271 ? 10.086 -38.969 -13.828 1 90.44 271 PRO A C 1
ATOM 2047 O O . PRO A 1 271 ? 9.109 -39.25 -14.523 1 90.44 271 PRO A O 1
ATOM 2050 N N . ASN A 1 272 ? 10.617 -39.875 -13.016 1 93.25 272 ASN A N 1
ATOM 2051 C CA . ASN A 1 272 ? 10.125 -41.25 -13 1 93.25 272 ASN A CA 1
ATOM 2052 C C . ASN A 1 272 ? 9.148 -41.469 -11.844 1 93.25 272 ASN A C 1
ATOM 2054 O O . ASN A 1 272 ? 8.602 -42.562 -11.703 1 93.25 272 ASN A O 1
ATOM 2058 N N . MET A 1 273 ? 8.938 -40.5 -11.102 1 94.88 273 MET A N 1
ATOM 2059 C CA . MET A 1 273 ? 7.988 -40.594 -10 1 94.88 273 MET A CA 1
ATOM 2060 C C . MET A 1 273 ? 6.551 -40.562 -10.508 1 94.88 273 MET A C 1
ATOM 2062 O O . MET A 1 273 ? 6.238 -39.781 -11.422 1 94.88 273 MET A O 1
ATOM 2066 N N . SER A 1 274 ? 5.688 -41.438 -9.938 1 95.56 274 SER A N 1
ATOM 2067 C CA . SER A 1 274 ? 4.293 -41.438 -10.367 1 95.56 274 SER A CA 1
ATOM 2068 C C . SER A 1 274 ? 3.604 -40.125 -10.023 1 95.56 274 SER A C 1
ATOM 2070 O O . SER A 1 274 ? 3.957 -39.469 -9.047 1 95.56 274 SER A O 1
ATOM 2072 N N . LEU A 1 275 ? 2.625 -39.812 -10.773 1 96.62 275 LEU A N 1
ATOM 2073 C CA . LEU A 1 275 ? 1.876 -38.594 -10.523 1 96.62 275 LEU A CA 1
ATOM 2074 C C . LEU A 1 275 ? 1.229 -38.625 -9.141 1 96.62 275 LEU A C 1
ATOM 2076 O O . LEU A 1 275 ? 1.18 -37.594 -8.453 1 96.62 275 LEU A O 1
ATOM 2080 N N . SER A 1 276 ? 0.772 -39.75 -8.766 1 96.56 276 SER A N 1
ATOM 2081 C CA . SER A 1 276 ? 0.154 -39.906 -7.449 1 96.56 276 SER A CA 1
ATOM 2082 C C . SER A 1 276 ? 1.135 -39.562 -6.332 1 96.56 276 SER A C 1
ATOM 2084 O O . SER A 1 276 ? 0.792 -38.844 -5.398 1 96.56 276 SER A O 1
ATOM 2086 N N . THR A 1 277 ? 2.326 -40.062 -6.496 1 96.56 277 THR A N 1
ATOM 2087 C CA . THR A 1 277 ? 3.346 -39.781 -5.488 1 96.56 277 THR A CA 1
ATOM 2088 C C . THR A 1 277 ? 3.748 -38.312 -5.508 1 96.56 277 THR A C 1
ATOM 2090 O O . THR A 1 277 ? 3.953 -37.719 -4.453 1 96.56 277 THR A O 1
ATOM 2093 N N . ILE A 1 278 ? 3.867 -37.75 -6.668 1 97.5 278 ILE A N 1
ATOM 2094 C CA . ILE A 1 278 ? 4.195 -36.344 -6.824 1 97.5 278 ILE A CA 1
ATOM 2095 C C . ILE A 1 278 ? 3.146 -35.469 -6.117 1 97.5 278 ILE A C 1
ATOM 2097 O O . ILE A 1 278 ? 3.486 -34.562 -5.359 1 97.5 278 ILE A O 1
ATOM 2101 N N . ILE A 1 279 ? 1.92 -35.812 -6.297 1 97.88 279 ILE A N 1
ATOM 2102 C CA . ILE A 1 279 ? 0.819 -35.031 -5.723 1 97.88 279 ILE A CA 1
ATOM 2103 C C . ILE A 1 279 ? 0.805 -35.219 -4.207 1 97.88 279 ILE A C 1
ATOM 2105 O O . ILE A 1 279 ? 0.608 -34.25 -3.465 1 97.88 279 ILE A O 1
ATOM 2109 N N . GLU A 1 280 ? 1.046 -36.406 -3.785 1 96.94 280 GLU A N 1
ATOM 2110 C CA . GLU A 1 280 ? 1.106 -36.656 -2.352 1 96.94 280 GLU A CA 1
ATOM 2111 C C . GLU A 1 280 ? 2.186 -35.812 -1.68 1 96.94 280 GLU A C 1
ATOM 2113 O O . GLU A 1 280 ? 1.938 -35.188 -0.644 1 96.94 280 GLU A O 1
ATOM 2118 N N . LYS A 1 281 ? 3.33 -35.844 -2.252 1 97.06 281 LYS A N 1
ATOM 2119 C CA . LYS A 1 281 ? 4.445 -35.094 -1.686 1 97.06 281 LYS A CA 1
ATOM 2120 C C . LYS A 1 281 ? 4.199 -33.594 -1.774 1 97.06 281 LYS A C 1
ATOM 2122 O O . LYS A 1 281 ? 4.543 -32.844 -0.858 1 97.06 281 LYS A O 1
ATOM 2127 N N . SER A 1 282 ? 3.625 -33.094 -2.893 1 97.88 282 SER A N 1
ATOM 2128 C CA . SER A 1 282 ? 3.293 -31.688 -3.053 1 97.88 282 SER A CA 1
ATOM 2129 C C . SER A 1 282 ? 2.273 -31.25 -2.012 1 97.88 282 SER A C 1
ATOM 2131 O O . SER A 1 282 ? 2.375 -30.141 -1.473 1 97.88 282 SER A O 1
ATOM 2133 N N . CYS A 1 283 ? 1.319 -32.094 -1.671 1 96.62 283 CYS A N 1
ATOM 2134 C CA . CYS A 1 283 ? 0.327 -31.828 -0.637 1 96.62 283 CYS A CA 1
ATOM 2135 C C . CYS A 1 283 ? 0.987 -31.688 0.729 1 96.62 283 CYS A C 1
ATOM 2137 O O . CYS A 1 283 ? 0.626 -30.812 1.514 1 96.62 283 CYS A O 1
ATOM 2139 N N . ALA A 1 284 ? 1.884 -32.562 0.96 1 95.62 284 ALA A N 1
ATOM 2140 C CA . ALA A 1 284 ? 2.586 -32.531 2.24 1 95.62 284 ALA A CA 1
ATOM 2141 C C . ALA A 1 284 ? 3.354 -31.219 2.414 1 95.62 284 AL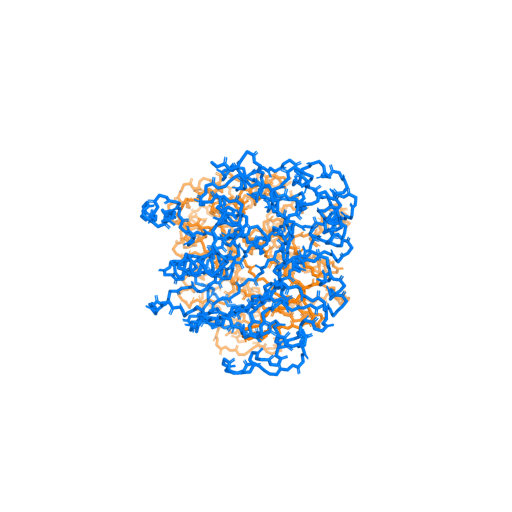A A C 1
ATOM 2143 O O . ALA A 1 284 ? 3.369 -30.641 3.502 1 95.62 284 ALA A O 1
ATOM 2144 N N . ILE A 1 285 ? 3.959 -30.766 1.366 1 96.25 285 ILE A N 1
ATOM 2145 C CA . ILE A 1 285 ? 4.723 -29.531 1.419 1 96.25 285 ILE A CA 1
ATOM 2146 C C . ILE A 1 285 ? 3.773 -28.344 1.606 1 96.25 285 ILE A C 1
ATOM 2148 O O . ILE A 1 285 ? 4.051 -27.438 2.395 1 96.25 285 ILE A O 1
ATOM 2152 N N . ALA A 1 286 ? 2.664 -28.328 0.876 1 95.94 286 ALA A N 1
ATOM 2153 C CA . ALA A 1 286 ? 1.661 -27.281 1.051 1 95.94 286 ALA A CA 1
ATOM 2154 C C . ALA A 1 286 ? 1.163 -27.234 2.492 1 95.94 286 ALA A C 1
ATOM 2156 O O . ALA A 1 286 ? 0.915 -26.141 3.033 1 95.94 286 ALA A O 1
ATOM 2157 N N . THR A 1 287 ? 1.051 -28.375 3.107 1 94.25 287 THR A N 1
ATOM 2158 C CA . THR A 1 287 ? 0.598 -28.469 4.492 1 94.25 287 THR A CA 1
ATOM 2159 C C . THR A 1 287 ? 1.59 -27.797 5.434 1 94.25 287 THR A C 1
ATOM 2161 O O . THR A 1 287 ? 1.189 -27.125 6.387 1 94.25 287 THR A O 1
ATOM 2164 N N . LEU A 1 288 ? 2.854 -27.938 5.184 1 94.12 288 LEU A N 1
ATOM 2165 C CA . LEU A 1 288 ? 3.871 -27.281 6 1 94.12 288 LEU A CA 1
ATOM 2166 C C . LEU A 1 288 ? 3.738 -25.766 5.918 1 94.12 288 LEU A C 1
ATOM 2168 O O . LEU A 1 288 ? 3.959 -25.062 6.91 1 94.12 288 LEU A O 1
ATOM 2172 N N . SER A 1 289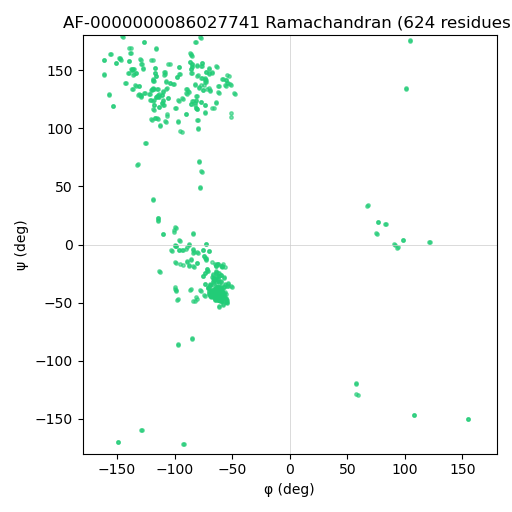 ? 3.383 -25.219 4.777 1 93.25 289 SER A N 1
ATOM 2173 C CA . SER A 1 289 ? 3.299 -23.781 4.57 1 93.25 289 SER A CA 1
ATOM 2174 C C . SER A 1 289 ? 2.172 -23.172 5.398 1 93.25 289 SER A C 1
ATOM 2176 O O . SER A 1 289 ? 2.273 -22.031 5.844 1 93.25 289 SER A O 1
ATOM 2178 N N . VAL A 1 290 ? 1.07 -23.875 5.664 1 92.12 290 VAL A N 1
ATOM 2179 C CA . VAL A 1 290 ? -0.102 -23.297 6.312 1 92.12 290 VAL A CA 1
ATOM 2180 C C . VAL A 1 290 ? 0.124 -23.234 7.82 1 92.12 290 VAL A C 1
ATOM 2182 O O . VAL A 1 290 ? -0.658 -22.609 8.547 1 92.12 290 VAL A O 1
ATOM 2185 N N . MET A 1 291 ? 1.217 -23.812 8.266 1 92.12 291 MET A N 1
ATOM 2186 C CA . MET A 1 291 ? 1.515 -23.859 9.695 1 92.12 291 MET A CA 1
ATOM 2187 C C . MET A 1 291 ? 2.32 -22.625 10.109 1 92.12 291 MET A C 1
ATOM 2189 O O . MET A 1 291 ? 2.643 -22.469 11.289 1 92.12 291 MET A O 1
ATOM 2193 N N . LYS A 1 292 ? 2.662 -21.812 9.195 1 89.31 292 LYS A N 1
ATOM 2194 C CA . LYS A 1 292 ? 3.426 -20.594 9.422 1 89.31 292 LYS A CA 1
ATOM 2195 C C . LYS A 1 292 ? 2.734 -19.391 8.789 1 89.31 292 LYS A C 1
ATOM 2197 O O . LYS A 1 292 ? 1.979 -19.531 7.828 1 89.31 292 LYS A O 1
ATOM 2202 N N . LYS A 1 293 ? 2.996 -18.203 9.305 1 82.25 293 LYS A N 1
ATOM 2203 C CA . LYS A 1 293 ? 2.416 -16.969 8.773 1 82.25 293 LYS A CA 1
ATOM 2204 C C . LYS A 1 293 ? 3.115 -16.547 7.484 1 82.25 293 LYS A C 1
ATOM 2206 O O . LYS A 1 293 ? 4.332 -16.703 7.352 1 82.25 293 LYS A O 1
ATOM 2211 N N . GLY A 1 294 ? 2.297 -16 6.543 1 81.5 294 GLY A N 1
ATOM 2212 C CA . GLY A 1 294 ? 2.871 -15.406 5.352 1 81.5 294 GLY A CA 1
ATOM 2213 C C . GLY A 1 294 ? 2.719 -16.266 4.113 1 81.5 294 GLY A C 1
ATOM 2214 O O . GLY A 1 294 ? 2.225 -17.391 4.195 1 81.5 294 GLY A O 1
ATOM 2215 N N . THR A 1 295 ? 3.18 -15.672 2.994 1 88.25 295 THR A N 1
ATOM 2216 C CA . THR A 1 295 ? 3.148 -16.391 1.729 1 88.25 295 THR A CA 1
ATOM 2217 C C . THR A 1 295 ? 4.504 -17.031 1.438 1 88.25 295 THR A C 1
ATOM 2219 O O . THR A 1 295 ? 4.805 -18.125 1.938 1 88.25 295 THR A O 1
ATOM 2222 N N . GLN A 1 296 ? 5.418 -16.312 0.825 1 90.69 296 GLN A N 1
ATOM 2223 C CA . GLN A 1 296 ? 6.727 -16.875 0.493 1 90.69 296 GLN A CA 1
ATOM 2224 C C . GLN A 1 296 ? 7.52 -17.203 1.755 1 90.69 296 GLN A C 1
ATOM 2226 O O . GLN A 1 296 ? 8.281 -18.172 1.774 1 90.69 296 GLN A O 1
ATOM 2231 N N . SER A 1 297 ? 7.293 -16.469 2.814 1 88.19 297 SER A N 1
ATOM 2232 C CA . SER A 1 297 ? 8.039 -16.656 4.055 1 88.19 297 SER A CA 1
ATOM 2233 C C . SER A 1 297 ? 7.637 -17.953 4.75 1 88.19 297 SER A C 1
ATOM 2235 O O . SER A 1 297 ? 8.391 -18.484 5.57 1 88.19 297 SER A O 1
ATOM 2237 N N . SER A 1 298 ? 6.5 -18.438 4.477 1 90.88 298 SER A N 1
ATOM 2238 C CA . SER A 1 298 ? 6.023 -19.656 5.121 1 90.88 298 SER A CA 1
ATOM 2239 C C . SER A 1 298 ? 6.516 -20.906 4.383 1 90.88 298 SER A C 1
ATOM 2241 O O . SER A 1 298 ? 6.398 -22.016 4.895 1 90.88 298 SER A O 1
ATOM 2243 N N . PHE A 1 299 ? 7.051 -20.75 3.15 1 96.5 299 PHE A N 1
ATOM 2244 C CA . PHE A 1 299 ? 7.484 -21.891 2.348 1 96.5 299 PHE A CA 1
ATOM 2245 C C . PHE A 1 299 ? 8.711 -22.547 2.965 1 96.5 299 PHE A C 1
ATOM 2247 O O . PHE A 1 299 ? 9.672 -21.875 3.326 1 96.5 299 PHE A O 1
ATOM 2254 N N . PRO A 1 300 ? 8.703 -23.859 3.088 1 95.94 300 PRO A N 1
ATOM 2255 C CA . PRO A 1 300 ? 9.867 -24.547 3.654 1 95.94 300 PRO A CA 1
ATOM 2256 C C . PRO A 1 300 ? 11.055 -24.578 2.689 1 95.94 300 PRO A C 1
ATOM 2258 O O . PRO A 1 300 ? 10.859 -24.656 1.473 1 95.94 300 PRO A O 1
ATOM 2261 N N . ASN A 1 301 ? 12.18 -24.547 3.322 1 95.94 301 ASN A N 1
ATOM 2262 C CA . ASN A 1 301 ? 13.391 -24.859 2.566 1 95.94 301 ASN A CA 1
ATOM 2263 C C . ASN A 1 301 ? 13.641 -26.359 2.508 1 95.94 301 ASN A C 1
ATOM 2265 O O . ASN A 1 301 ? 13.203 -27.109 3.387 1 95.94 301 ASN A O 1
ATOM 2269 N N . ARG A 1 302 ? 14.352 -26.766 1.482 1 95.38 302 ARG A N 1
ATOM 2270 C CA . ARG A 1 302 ? 14.711 -28.172 1.323 1 95.38 302 ARG A CA 1
ATOM 2271 C C . ARG A 1 302 ? 15.328 -28.734 2.602 1 95.38 302 ARG A C 1
ATOM 2273 O O . ARG A 1 302 ? 15.039 -29.859 2.996 1 95.38 302 ARG A O 1
ATOM 2280 N N . GLU A 1 303 ? 16.078 -27.922 3.262 1 93.94 303 GLU A N 1
ATOM 2281 C CA . GLU A 1 303 ? 16.812 -28.344 4.449 1 93.94 303 GLU A CA 1
ATOM 2282 C C . GLU A 1 303 ? 15.875 -28.578 5.629 1 93.94 303 GLU A C 1
ATOM 2284 O O . GLU A 1 303 ? 16.234 -29.281 6.574 1 93.94 303 GLU A O 1
ATOM 2289 N N . ASP A 1 304 ? 14.695 -27.984 5.559 1 91.19 304 ASP A N 1
ATOM 2290 C CA . ASP A 1 304 ? 13.719 -28.109 6.637 1 91.19 304 ASP A CA 1
ATOM 2291 C C . ASP A 1 304 ? 12.914 -29.406 6.488 1 91.19 304 ASP A C 1
ATOM 2293 O O . ASP A 1 304 ? 12.156 -29.781 7.391 1 91.19 304 ASP A O 1
ATOM 2297 N N . ILE A 1 305 ? 13.102 -30.109 5.398 1 93.81 305 ILE A N 1
ATOM 2298 C CA . ILE A 1 305 ? 12.367 -31.328 5.09 1 93.81 305 ILE A CA 1
ATOM 2299 C C . ILE A 1 305 ? 13.297 -32.531 5.199 1 93.81 305 ILE A C 1
ATOM 2301 O O . ILE A 1 305 ? 14.398 -32.531 4.656 1 93.81 305 ILE A O 1
ATOM 2305 N N . PRO A 1 306 ? 12.836 -33.594 5.902 1 91.25 306 PRO A N 1
ATOM 2306 C CA . PRO A 1 306 ? 13.688 -34.781 6.016 1 91.25 306 PRO A CA 1
ATOM 2307 C C . PRO A 1 306 ? 14.133 -35.312 4.656 1 91.25 306 PRO A C 1
ATOM 2309 O O . PRO A 1 306 ? 13.336 -35.375 3.715 1 91.25 306 PRO A O 1
ATOM 2312 N N . LYS A 1 307 ? 15.352 -35.844 4.652 1 91.06 307 LYS A N 1
ATOM 2313 C CA . LYS A 1 307 ? 15.945 -36.281 3.4 1 91.06 307 LYS A CA 1
ATOM 2314 C C . LYS A 1 307 ? 15.164 -37.469 2.826 1 91.06 307 LYS A C 1
ATOM 2316 O O . LYS A 1 307 ? 15.039 -37.594 1.608 1 91.06 307 LYS A O 1
ATOM 2321 N N . GLU A 1 308 ? 14.633 -38.281 3.643 1 88.81 308 GLU A N 1
ATOM 2322 C CA . GLU A 1 308 ? 13.906 -39.469 3.234 1 88.81 308 GLU A CA 1
ATOM 2323 C C . GLU A 1 308 ? 12.648 -39.094 2.447 1 88.81 308 GLU A C 1
ATOM 2325 O O . GLU A 1 308 ? 12.133 -39.906 1.681 1 88.81 308 GLU A O 1
ATOM 2330 N N . PHE A 1 309 ? 12.273 -37.875 2.605 1 91.38 309 PHE A N 1
ATOM 2331 C CA . PHE A 1 309 ? 11.094 -37.375 1.913 1 91.38 309 PHE A CA 1
ATOM 2332 C C . PHE A 1 309 ? 11.312 -37.375 0.406 1 91.38 309 PHE A C 1
ATOM 2334 O O . PHE A 1 309 ? 10.367 -37.562 -0.366 1 91.38 309 PHE A O 1
ATOM 2341 N N . PHE A 1 310 ? 12.539 -37.188 0.126 1 91.25 310 PHE A N 1
ATOM 2342 C CA . PHE A 1 310 ? 12.859 -37.031 -1.288 1 91.25 310 PHE A CA 1
ATOM 2343 C C . PHE A 1 310 ? 13.312 -38.375 -1.883 1 91.25 310 PHE A C 1
ATOM 2345 O O . PHE A 1 310 ? 13.594 -38.469 -3.08 1 91.25 310 PHE A O 1
ATOM 2352 N N . TYR A 1 311 ? 13.398 -39.375 -0.915 1 81.12 311 TYR A N 1
ATOM 2353 C CA . TYR A 1 311 ? 13.82 -40.688 -1.395 1 81.12 311 TYR A CA 1
ATOM 2354 C C . TYR A 1 311 ? 12.703 -41.375 -2.188 1 81.12 311 TYR A C 1
ATOM 2356 O O . TYR A 1 311 ? 11.523 -41.219 -1.862 1 81.12 311 TYR A O 1
ATOM 2364 N N . HIS A 1 312 ? 12.977 -41.656 -3.402 1 67.81 312 HIS A N 1
ATOM 2365 C CA . HIS A 1 312 ? 12.047 -42.406 -4.254 1 67.81 312 HIS A CA 1
ATOM 2366 C C . HIS A 1 312 ? 12.367 -43.875 -4.273 1 67.81 312 HIS A C 1
ATOM 2368 O O . HIS A 1 312 ? 13.523 -44.281 -4.477 1 67.81 312 HIS A O 1
ATOM 2374 N N . ASN A 1 313 ? 11.641 -44.75 -3.424 1 47.81 313 ASN A N 1
ATOM 2375 C CA . ASN A 1 313 ? 11.875 -46.188 -3.574 1 47.81 313 ASN A CA 1
ATOM 2376 C C . ASN A 1 313 ? 11.742 -46.625 -5.031 1 47.81 313 ASN A C 1
ATOM 2378 O O . ASN A 1 313 ? 10.766 -46.281 -5.699 1 47.81 313 ASN A O 1
ATOM 2382 N N . LYS A 1 314 ? 12.898 -47.094 -5.773 1 42.91 314 LYS A N 1
ATOM 2383 C CA . LYS A 1 314 ? 12.914 -47.844 -7.027 1 42.91 314 LYS A CA 1
ATOM 2384 C C . LYS A 1 314 ? 12.008 -49.062 -6.957 1 42.91 314 LYS A C 1
ATOM 2386 O O . LYS A 1 314 ? 11.984 -49.75 -5.949 1 42.91 314 LYS A O 1
ATOM 2391 N N . MET B 1 1 ? 13.344 37.688 2.734 1 52.03 1 MET B N 1
ATOM 2392 C CA . MET B 1 1 ? 12.922 36.406 3.322 1 52.03 1 MET B CA 1
ATOM 2393 C C . MET B 1 1 ? 13.758 36.094 4.555 1 52.03 1 MET B C 1
ATOM 2395 O O . MET B 1 1 ? 14.914 36.5 4.656 1 52.03 1 MET B O 1
ATOM 2399 N N . SER B 1 2 ? 13.039 35.625 5.613 1 54.22 2 SER B N 1
ATOM 2400 C CA . SER B 1 2 ? 13.719 35.344 6.879 1 54.22 2 SER B CA 1
ATOM 2401 C C . SER B 1 2 ? 14.883 34.375 6.691 1 54.22 2 SER B C 1
ATOM 2403 O O . SER B 1 2 ? 14.836 33.531 5.816 1 54.22 2 SER B O 1
ATOM 2405 N N . ASN B 1 3 ? 15.953 34.625 7.285 1 70.06 3 ASN B N 1
ATOM 2406 C CA . ASN B 1 3 ? 17.078 33.719 7.32 1 70.06 3 ASN B CA 1
ATOM 2407 C C . ASN B 1 3 ? 16.797 32.531 8.234 1 70.06 3 ASN B C 1
ATOM 2409 O O . ASN B 1 3 ? 17.594 31.594 8.297 1 70.06 3 ASN B O 1
ATOM 2413 N N . LYS B 1 4 ? 15.562 32.656 8.75 1 84.75 4 LYS B N 1
ATOM 2414 C CA . LYS B 1 4 ? 15.188 31.594 9.68 1 84.75 4 LYS B CA 1
ATOM 2415 C C . LYS B 1 4 ? 14.195 30.625 9.031 1 84.75 4 LYS B C 1
ATOM 2417 O O . LYS B 1 4 ? 13.469 31 8.109 1 84.75 4 LYS B O 1
ATOM 2422 N N . SER B 1 5 ? 14.234 29.453 9.586 1 92.31 5 SER B N 1
ATOM 2423 C CA . SER B 1 5 ? 13.43 28.375 9.008 1 92.31 5 SER B CA 1
ATOM 2424 C C . SER B 1 5 ? 12.094 28.234 9.734 1 92.31 5 SER B C 1
ATOM 2426 O O . SER B 1 5 ? 11.961 28.656 10.883 1 92.31 5 SER B O 1
ATOM 2428 N N . ILE B 1 6 ? 11.102 27.875 9.016 1 98.62 6 ILE B N 1
ATOM 2429 C CA . ILE B 1 6 ? 9.906 27.297 9.617 1 98.62 6 ILE B CA 1
ATOM 2430 C C . ILE B 1 6 ? 10.125 25.828 9.922 1 98.62 6 ILE B C 1
ATOM 2432 O O . ILE B 1 6 ? 10.562 25.062 9.055 1 98.62 6 ILE B O 1
ATOM 2436 N N . VAL B 1 7 ? 9.859 25.422 11.141 1 98.88 7 VAL B N 1
ATOM 2437 C CA . VAL B 1 7 ? 10.117 24.047 11.547 1 98.88 7 VAL B CA 1
ATOM 2438 C C . VAL B 1 7 ? 8.797 23.297 11.68 1 98.88 7 VAL B C 1
ATOM 2440 O O . VAL B 1 7 ? 7.836 23.812 12.258 1 98.88 7 VAL B O 1
ATOM 2443 N N . PHE B 1 8 ? 8.781 22.094 11.133 1 98.88 8 PHE B N 1
ATOM 2444 C CA . PHE B 1 8 ? 7.629 21.203 11.188 1 98.88 8 PHE B CA 1
ATOM 2445 C C . PHE B 1 8 ? 7.984 19.906 11.922 1 98.88 8 PHE B C 1
ATOM 2447 O O . PHE B 1 8 ? 9.055 19.344 11.703 1 98.88 8 PHE B O 1
ATOM 2454 N N . VAL B 1 9 ? 7.094 19.484 12.844 1 98.69 9 VAL B N 1
ATOM 2455 C CA . VAL B 1 9 ? 7.266 18.234 13.555 1 98.69 9 VAL B CA 1
ATOM 2456 C C . VAL B 1 9 ? 6.094 17.297 13.25 1 98.69 9 VAL B C 1
ATOM 2458 O O . VAL B 1 9 ? 4.934 17.672 13.422 1 98.69 9 VAL B O 1
ATOM 2461 N N . GLY B 1 10 ? 6.488 16.125 12.758 1 95.19 10 GLY B N 1
ATOM 2462 C CA . GLY B 1 10 ? 5.363 15.211 12.625 1 95.19 10 GLY B CA 1
ATOM 2463 C C . GLY B 1 10 ? 5.57 14.148 11.562 1 95.19 10 GLY B C 1
ATOM 2464 O O . GLY B 1 10 ? 6.684 13.664 11.375 1 95.19 10 GLY B O 1
ATOM 2465 N N . GLY B 1 11 ? 4.395 13.805 11.039 1 92.94 11 GLY B N 1
ATOM 2466 C CA . GLY B 1 11 ? 4.383 12.539 10.32 1 92.94 11 GLY B CA 1
ATOM 2467 C C . GLY B 1 11 ? 4.754 12.672 8.859 1 92.94 11 GLY B C 1
ATOM 2468 O O . GLY B 1 11 ? 4.285 13.586 8.172 1 92.94 11 GLY B O 1
ATOM 2469 N N . CYS B 1 12 ? 5.633 11.875 8.336 1 96.81 12 CYS B N 1
ATOM 2470 C CA . CYS B 1 12 ? 5.871 11.484 6.953 1 96.81 12 CYS B CA 1
ATOM 2471 C C . CYS B 1 12 ? 5.207 10.156 6.641 1 96.81 12 CYS B C 1
ATOM 2473 O O . CYS B 1 12 ? 5.652 9.109 7.113 1 96.81 12 CYS B O 1
ATOM 2475 N N . ILE B 1 13 ? 4.156 10.273 5.906 1 97.69 13 ILE B N 1
ATOM 2476 C CA . ILE B 1 13 ? 3.314 9.109 5.676 1 97.69 13 ILE B CA 1
ATOM 2477 C C . ILE B 1 13 ? 3.316 8.75 4.191 1 97.69 13 ILE B C 1
ATOM 2479 O O . ILE B 1 13 ? 3.1 9.609 3.34 1 97.69 13 ILE B O 1
ATOM 2483 N N . MET B 1 14 ? 3.625 7.48 3.871 1 97.5 14 MET B N 1
ATOM 2484 C CA . MET B 1 14 ? 3.504 7.023 2.49 1 97.5 14 MET B CA 1
ATOM 2485 C C . MET B 1 14 ? 2.057 6.676 2.156 1 97.5 14 MET B C 1
ATOM 2487 O O . MET B 1 14 ? 1.479 5.766 2.748 1 97.5 14 MET B O 1
ATOM 2491 N N . ASP B 1 15 ? 1.532 7.422 1.241 1 95.69 15 ASP B N 1
ATOM 2492 C CA . ASP B 1 15 ? 0.175 7.164 0.768 1 95.69 15 ASP B CA 1
ATOM 2493 C C . ASP B 1 15 ? 0.164 6.09 -0.314 1 95.69 15 ASP B C 1
ATOM 2495 O O . ASP B 1 15 ? 0.846 6.215 -1.332 1 95.69 15 ASP B O 1
ATOM 2499 N N . LEU B 1 16 ? -0.582 5.059 -0.083 1 97 16 LEU B N 1
ATOM 2500 C CA . LEU B 1 16 ? -0.784 3.963 -1.026 1 97 16 LEU B CA 1
ATOM 2501 C C . LEU B 1 16 ? -2.221 3.943 -1.537 1 97 16 LEU B C 1
ATOM 2503 O O . LEU B 1 16 ? -3.113 3.41 -0.874 1 97 16 LEU B O 1
ATOM 2507 N N . ILE B 1 17 ? -2.414 4.438 -2.752 1 94.56 17 ILE B N 1
ATOM 2508 C CA . ILE B 1 17 ? -3.762 4.758 -3.213 1 94.56 17 ILE B CA 1
ATOM 2509 C C . ILE B 1 17 ? -4.176 3.775 -4.309 1 94.56 17 ILE B C 1
ATOM 2511 O O . ILE B 1 17 ? -3.508 3.662 -5.336 1 94.56 17 ILE B O 1
ATOM 2515 N N . SER B 1 18 ? -5.23 3.078 -4.105 1 96.31 18 SER B N 1
ATOM 2516 C CA . SER B 1 18 ? -5.863 2.24 -5.117 1 96.31 18 SER B CA 1
ATOM 2517 C C . SER B 1 18 ? -7.195 2.828 -5.566 1 96.31 18 SER B C 1
ATOM 2519 O O . SER B 1 18 ? -8.078 3.084 -4.742 1 96.31 18 SER B O 1
ATOM 2521 N N . TYR B 1 19 ? -7.309 3.047 -6.844 1 94.44 19 TYR B N 1
ATOM 2522 C CA . TYR B 1 19 ? -8.578 3.482 -7.422 1 94.44 19 TYR B CA 1
ATOM 2523 C C . TYR B 1 19 ? -9.43 2.287 -7.824 1 94.44 19 TYR B C 1
ATOM 2525 O O . TYR B 1 19 ? -8.93 1.336 -8.43 1 94.44 19 TYR B O 1
ATOM 2533 N N . ILE B 1 20 ? -10.664 2.379 -7.453 1 95.38 20 ILE B N 1
ATOM 2534 C CA . ILE B 1 20 ? -11.539 1.216 -7.602 1 95.38 20 ILE B CA 1
ATOM 2535 C C . ILE B 1 20 ? -12.914 1.659 -8.086 1 95.38 20 ILE B C 1
ATOM 2537 O O . ILE B 1 20 ? -13.273 2.834 -7.973 1 95.38 20 ILE B O 1
ATOM 2541 N N . ASP B 1 21 ? -13.656 0.684 -8.703 1 94.81 21 ASP B N 1
ATOM 2542 C CA . ASP B 1 21 ? -15.031 0.965 -9.086 1 94.81 21 ASP B CA 1
ATOM 2543 C C . ASP B 1 21 ? -15.953 0.978 -7.863 1 94.81 21 ASP B C 1
ATOM 2545 O O . ASP B 1 21 ? -16.844 1.827 -7.758 1 94.81 21 ASP B O 1
ATOM 2549 N N . ARG B 1 22 ? -15.781 0.029 -7 1 92.88 22 ARG B N 1
ATOM 2550 C CA . ARG B 1 22 ? -16.516 -0.127 -5.754 1 92.88 22 ARG B CA 1
ATOM 2551 C C . ARG B 1 22 ? -15.656 -0.766 -4.676 1 92.88 22 ARG B C 1
ATOM 2553 O O . ARG B 1 22 ? -14.617 -1.354 -4.977 1 92.88 22 ARG B O 1
ATOM 2560 N N . PHE B 1 23 ? -16.062 -0.595 -3.457 1 93.5 23 PHE B N 1
ATOM 2561 C CA . PHE B 1 23 ? -15.281 -1.194 -2.373 1 93.5 23 PHE B CA 1
ATOM 2562 C C . PHE B 1 23 ? -15.484 -2.705 -2.34 1 93.5 23 PHE B C 1
ATOM 2564 O O . PHE B 1 23 ? -16.594 -3.197 -2.584 1 93.5 23 PHE B O 1
ATOM 2571 N N . PRO B 1 24 ? -14.422 -3.467 -2.088 1 92.94 24 PRO B N 1
ATOM 2572 C CA . PRO B 1 24 ? -14.57 -4.918 -1.982 1 92.94 24 PRO B CA 1
ATOM 2573 C C . PRO B 1 24 ? -15.328 -5.348 -0.727 1 92.94 24 PRO B C 1
ATOM 2575 O O . PRO B 1 24 ? -15.281 -4.656 0.294 1 92.94 24 PRO B O 1
ATOM 2578 N N . LYS B 1 25 ? -16.016 -6.496 -0.829 1 89.88 25 LYS B N 1
ATOM 2579 C CA . LYS B 1 25 ? -16.609 -7.16 0.326 1 89.88 25 LYS B CA 1
ATOM 2580 C C . LYS B 1 25 ? -15.602 -8.062 1.024 1 89.88 25 LYS B C 1
ATOM 2582 O O . LYS B 1 25 ? -14.648 -8.531 0.403 1 89.88 25 LYS B O 1
ATOM 2587 N N . PRO B 1 26 ? -15.836 -8.219 2.412 1 87.56 26 PRO B N 1
ATOM 2588 C CA . PRO B 1 26 ? -14.953 -9.18 3.076 1 87.56 26 PRO B CA 1
ATOM 2589 C C . PRO B 1 26 ? -14.836 -10.5 2.32 1 87.56 26 PRO B C 1
ATOM 2591 O O . PRO B 1 26 ? -15.852 -11.055 1.88 1 87.56 26 PRO B O 1
ATOM 2594 N N . GLY B 1 27 ? -13.602 -10.977 2.078 1 80.38 27 GLY B N 1
ATOM 2595 C CA . GLY B 1 27 ? -13.344 -12.227 1.38 1 80.38 27 GLY B CA 1
ATOM 2596 C C . GLY B 1 27 ? -13.18 -12.055 -0.119 1 80.38 27 GLY B C 1
ATOM 2597 O O . GLY B 1 27 ? -12.867 -13.008 -0.831 1 80.38 27 GLY B O 1
ATOM 2598 N N . GLU B 1 28 ? -13.305 -10.82 -0.601 1 86.81 28 GLU B N 1
ATOM 2599 C CA . GLU B 1 28 ? -13.336 -10.586 -2.041 1 86.81 28 GLU B CA 1
ATOM 2600 C C . GLU B 1 28 ? -12 -10.031 -2.535 1 86.81 28 GLU B C 1
ATOM 2602 O O . GLU B 1 28 ? -11.383 -9.203 -1.861 1 86.81 28 GLU B O 1
ATOM 2607 N N . THR B 1 29 ? -11.555 -10.523 -3.701 1 87 29 THR B N 1
ATOM 2608 C CA . THR B 1 29 ? -10.5 -9.891 -4.484 1 87 29 THR B CA 1
ATOM 2609 C C . THR B 1 29 ? -11.094 -9.07 -5.629 1 87 29 THR B C 1
ATOM 2611 O O . THR B 1 29 ? -11.844 -9.602 -6.453 1 87 29 THR B O 1
ATOM 2614 N N . LEU B 1 30 ? -10.867 -7.816 -5.59 1 92.88 30 LEU B N 1
ATOM 2615 C CA . LEU B 1 30 ? -11.336 -6.902 -6.625 1 92.88 30 LEU B CA 1
ATOM 2616 C C . LEU B 1 30 ? -10.18 -6.426 -7.496 1 92.88 30 LEU B C 1
ATOM 2618 O O . LEU B 1 30 ? -9.078 -6.18 -6.992 1 92.88 30 LEU B O 1
ATOM 2622 N N . THR B 1 31 ? -10.5 -6.352 -8.781 1 92.94 31 THR B N 1
ATOM 2623 C CA . THR B 1 31 ? -9.531 -5.719 -9.656 1 92.94 31 THR B CA 1
ATOM 2624 C C . THR B 1 31 ? -9.664 -4.199 -9.609 1 92.94 31 THR B C 1
ATOM 2626 O O . THR B 1 31 ? -10.742 -3.656 -9.859 1 92.94 31 THR B O 1
ATOM 2629 N N . GLY B 1 32 ? -8.617 -3.562 -9.227 1 95.25 32 GLY B N 1
ATOM 2630 C CA . GLY B 1 32 ? -8.594 -2.109 -9.195 1 95.25 32 GLY B CA 1
ATOM 2631 C C . GLY B 1 32 ? -8.328 -1.487 -10.547 1 95.25 32 GLY B C 1
ATOM 2632 O O . GLY B 1 32 ? -8.031 -2.195 -11.516 1 95.25 32 GLY B O 1
ATOM 2633 N N . LEU B 1 33 ? -8.414 -0.182 -10.57 1 93.5 33 LEU B N 1
ATOM 2634 C CA . LEU B 1 33 ? -8.289 0.575 -11.812 1 93.5 33 LEU B CA 1
ATOM 2635 C C . LEU B 1 33 ? -6.883 1.141 -11.961 1 93.5 33 LEU B C 1
ATOM 2637 O O . LEU B 1 33 ? -6.348 1.187 -13.07 1 93.5 33 LEU B O 1
ATOM 2641 N N . ASN B 1 34 ? -6.402 1.56 -10.867 1 94.12 34 ASN B N 1
ATOM 2642 C CA . ASN B 1 34 ? -5.094 2.205 -10.859 1 94.12 34 ASN B CA 1
ATOM 2643 C C . ASN B 1 34 ? -4.488 2.225 -9.453 1 94.12 34 ASN B C 1
ATOM 2645 O O . ASN B 1 34 ? -5.203 2.062 -8.461 1 94.12 34 ASN B O 1
ATOM 2649 N N . PHE B 1 35 ? -3.166 2.373 -9.469 1 95.5 35 PHE B N 1
ATOM 2650 C CA . PHE B 1 35 ? -2.426 2.496 -8.211 1 95.5 35 PHE B CA 1
ATOM 2651 C C . PHE B 1 35 ? -1.474 3.686 -8.266 1 95.5 35 PHE B C 1
ATOM 2653 O O . PHE B 1 35 ? -0.82 3.922 -9.281 1 95.5 35 PHE B O 1
ATOM 2660 N N . LEU B 1 36 ? -1.477 4.422 -7.164 1 93.12 36 LEU B N 1
ATOM 2661 C CA . LEU B 1 36 ? -0.543 5.535 -7.031 1 93.12 36 LEU B CA 1
ATOM 2662 C C . LEU B 1 36 ? 0.084 5.555 -5.641 1 93.12 36 LEU B C 1
ATOM 2664 O O . LEU B 1 36 ? -0.599 5.312 -4.645 1 93.12 36 LEU B O 1
ATOM 2668 N N . LYS B 1 37 ? 1.421 5.734 -5.672 1 93.44 37 LYS B N 1
ATOM 2669 C CA . LYS B 1 37 ? 2.137 6.027 -4.434 1 93.44 37 LYS B CA 1
ATOM 2670 C C . LYS B 1 37 ? 2.441 7.52 -4.316 1 93.44 37 LYS B C 1
ATOM 2672 O O . LYS B 1 37 ? 2.801 8.164 -5.305 1 93.44 37 LYS B O 1
ATOM 2677 N N . GLY B 1 38 ? 2.252 8.117 -3.045 1 91.75 38 GLY B N 1
ATOM 2678 C CA . GLY B 1 38 ? 2.568 9.516 -2.82 1 91.75 38 GLY B CA 1
ATOM 2679 C C . GLY B 1 38 ? 3.08 9.797 -1.42 1 91.75 38 GLY B C 1
ATOM 2680 O O . GLY B 1 38 ? 2.934 8.961 -0.522 1 91.75 38 GLY B O 1
ATOM 2681 N N . CYS B 1 39 ? 3.766 10.906 -1.293 1 95.19 39 CYS B N 1
ATOM 2682 C CA . CYS B 1 39 ? 4.223 11.375 0.011 1 95.19 39 CYS B CA 1
ATOM 2683 C C . CYS B 1 39 ? 3.143 12.195 0.706 1 95.19 39 CYS B C 1
ATOM 2685 O O . CYS B 1 39 ? 2.689 13.211 0.174 1 95.19 39 CYS B O 1
ATOM 2687 N N . GLY B 1 40 ? 2.756 11.711 1.872 1 95.5 40 GLY B N 1
ATOM 2688 C CA . GLY B 1 40 ? 1.735 12.398 2.648 1 95.5 40 GLY B CA 1
ATOM 2689 C C . GLY B 1 40 ? 2.152 12.664 4.082 1 95.5 40 GLY B C 1
ATOM 2690 O O . GLY B 1 40 ? 3.346 12.734 4.383 1 95.5 40 GLY B O 1
ATOM 2691 N N . GLY B 1 41 ? 1.123 12.875 4.895 1 95.94 41 GLY B N 1
ATOM 2692 C CA . GLY B 1 41 ? 1.329 13.328 6.262 1 95.94 41 GLY B CA 1
ATOM 2693 C C . GLY B 1 41 ? 1.077 14.812 6.441 1 95.94 41 GLY B C 1
ATOM 2694 O O . GLY B 1 41 ? 1.587 15.633 5.676 1 95.94 41 GLY B O 1
ATOM 2695 N N . LYS B 1 42 ? 0.397 15.039 7.434 1 95.75 42 LYS B N 1
ATOM 2696 C CA . LYS B 1 42 ? -0.042 16.422 7.598 1 95.75 42 LYS B CA 1
ATOM 2697 C C . LYS B 1 42 ? 1.15 17.375 7.742 1 95.75 42 LYS B C 1
ATOM 2699 O O . LYS B 1 42 ? 1.327 18.281 6.938 1 95.75 42 LYS B O 1
ATOM 2704 N N . ALA B 1 43 ? 2.023 17.094 8.648 1 97.44 43 ALA B N 1
ATOM 2705 C CA . ALA B 1 43 ? 3.17 17.969 8.883 1 97.44 43 ALA B CA 1
ATOM 2706 C C . ALA B 1 43 ? 4.023 18.109 7.625 1 97.44 43 ALA B C 1
ATOM 2708 O O . ALA B 1 43 ? 4.453 19.203 7.273 1 97.44 43 ALA B O 1
ATOM 2709 N N . ALA B 1 44 ? 4.223 17.031 7.004 1 98.06 44 ALA B N 1
ATOM 2710 C CA . ALA B 1 44 ? 5.043 17.047 5.793 1 98.06 44 ALA B CA 1
ATOM 2711 C C . ALA B 1 44 ? 4.348 17.797 4.668 1 98.06 44 ALA B C 1
ATOM 2713 O O . ALA B 1 44 ? 4.984 18.562 3.93 1 98.06 44 ALA B O 1
ATOM 2714 N N . ASN B 1 45 ? 3.096 17.547 4.484 1 97.56 45 ASN B N 1
ATOM 2715 C CA . ASN B 1 45 ? 2.336 18.297 3.484 1 97.56 45 ASN B CA 1
ATOM 2716 C C . ASN B 1 45 ? 2.42 19.797 3.723 1 97.56 45 ASN B C 1
ATOM 2718 O O . ASN B 1 45 ? 2.621 20.578 2.781 1 97.56 45 ASN B O 1
ATOM 2722 N N . GLN B 1 46 ? 2.238 20.172 4.91 1 98.62 46 GLN B N 1
ATOM 2723 C CA . GLN B 1 46 ? 2.291 21.578 5.285 1 98.62 46 GLN B CA 1
ATOM 2724 C C . GLN B 1 46 ? 3.684 22.156 5.051 1 98.62 46 GLN B C 1
ATOM 2726 O O . GLN B 1 46 ? 3.822 23.266 4.551 1 98.62 46 GLN B O 1
ATOM 2731 N N . CYS B 1 47 ? 4.664 21.406 5.371 1 98.62 47 CYS B N 1
ATOM 2732 C CA . CYS B 1 47 ? 6.055 21.781 5.133 1 98.62 47 CYS B CA 1
ATOM 2733 C C . CYS B 1 47 ? 6.312 22 3.646 1 98.62 47 CYS B C 1
ATOM 2735 O O . CYS B 1 47 ? 6.902 23.016 3.262 1 98.62 47 CYS B O 1
ATOM 2737 N N . VAL B 1 48 ? 5.828 21.109 2.822 1 98.25 48 VAL B N 1
ATOM 2738 C CA . VAL B 1 48 ? 6.012 21.203 1.377 1 98.25 48 VAL B CA 1
ATOM 2739 C C . VAL B 1 48 ? 5.32 22.453 0.84 1 98.25 48 VAL B C 1
ATOM 2741 O O . VAL B 1 48 ? 5.871 23.156 -0.009 1 98.25 48 VAL B O 1
ATOM 2744 N N . MET B 1 49 ? 4.133 22.719 1.345 1 98.31 49 MET B N 1
ATOM 2745 C CA . MET B 1 49 ? 3.41 23.906 0.887 1 98.31 49 MET B CA 1
ATOM 2746 C C . MET B 1 49 ? 4.191 25.172 1.198 1 98.31 49 MET B C 1
ATOM 2748 O O . MET B 1 49 ? 4.324 26.062 0.344 1 98.31 49 MET B O 1
ATOM 2752 N N . ALA B 1 50 ? 4.691 25.281 2.418 1 98.5 50 ALA B N 1
ATOM 2753 C CA . ALA B 1 50 ? 5.473 26.453 2.801 1 98.5 50 ALA B CA 1
ATOM 2754 C C . ALA B 1 50 ? 6.734 26.578 1.947 1 98.5 50 ALA B C 1
ATOM 2756 O O . ALA B 1 50 ? 7.102 27.672 1.525 1 98.5 50 ALA B O 1
ATOM 2757 N N . LYS B 1 51 ? 7.34 25.422 1.703 1 98.31 51 LYS B N 1
ATOM 2758 C CA . LYS B 1 51 ? 8.547 25.391 0.884 1 98.31 51 LYS B CA 1
ATOM 2759 C C . LYS B 1 51 ? 8.258 25.859 -0.54 1 98.31 51 LYS B C 1
ATOM 2761 O O . LYS B 1 51 ? 9.016 26.656 -1.102 1 98.31 51 LYS B O 1
ATOM 2766 N N . LYS B 1 52 ? 7.234 25.375 -1.095 1 97.69 52 LYS B N 1
ATOM 2767 C CA . LYS B 1 52 ? 6.875 25.719 -2.467 1 97.69 52 LYS B CA 1
ATOM 2768 C C . LYS B 1 52 ? 6.602 27.219 -2.602 1 97.69 52 LYS B C 1
ATOM 2770 O O . LYS B 1 52 ? 6.809 27.797 -3.668 1 97.69 52 LYS B O 1
ATOM 2775 N N . LEU B 1 53 ? 6.195 27.828 -1.524 1 97.31 53 LEU B N 1
ATOM 2776 C CA . LEU B 1 53 ? 5.945 29.266 -1.534 1 97.31 53 LEU B CA 1
ATOM 2777 C C . LEU B 1 53 ? 7.25 30.047 -1.391 1 97.31 53 LEU B C 1
ATOM 2779 O O . LEU B 1 53 ? 7.273 31.266 -1.581 1 97.31 53 LEU B O 1
ATOM 2783 N N . GLY B 1 54 ? 8.328 29.344 -0.95 1 96.12 54 GLY B N 1
ATOM 2784 C CA . GLY B 1 54 ? 9.633 29.984 -0.98 1 96.12 54 GLY B CA 1
ATOM 2785 C C . GLY B 1 54 ? 10.297 30.062 0.384 1 96.12 54 GLY B C 1
ATOM 2786 O O . GLY B 1 54 ? 11.414 30.562 0.513 1 96.12 54 GLY B O 1
ATOM 2787 N N . ALA B 1 55 ? 9.695 29.547 1.403 1 97.25 55 ALA B N 1
ATOM 2788 C CA . ALA B 1 55 ? 10.281 29.594 2.742 1 97.25 55 ALA B CA 1
ATOM 2789 C C . ALA B 1 55 ? 11.406 28.578 2.895 1 97.25 55 ALA B C 1
ATOM 2791 O O . ALA B 1 55 ? 11.445 27.578 2.174 1 97.25 55 ALA B O 1
ATOM 2792 N N . SER B 1 56 ? 12.328 28.891 3.797 1 97.94 56 SER B N 1
ATOM 2793 C CA . SER B 1 56 ? 13.203 27.859 4.32 1 97.94 56 SER B CA 1
ATOM 2794 C C . SER B 1 56 ? 12.484 27 5.352 1 97.94 56 SER B C 1
ATOM 2796 O O . SER B 1 56 ? 11.898 27.516 6.301 1 97.94 56 SER B O 1
ATOM 2798 N N . THR B 1 57 ? 12.469 25.703 5.059 1 98.5 57 THR B N 1
ATOM 2799 C CA . THR B 1 57 ? 11.719 24.812 5.941 1 98.5 57 THR B CA 1
ATOM 2800 C C . THR B 1 57 ? 12.594 23.656 6.414 1 98.5 57 THR B C 1
ATOM 2802 O O . THR B 1 57 ? 13.562 23.297 5.742 1 98.5 57 THR B O 1
ATOM 2805 N N . ALA B 1 58 ? 12.258 23.188 7.586 1 98.69 58 ALA B N 1
ATOM 2806 C CA . ALA B 1 58 ? 12.906 22.016 8.156 1 98.69 58 ALA B CA 1
ATOM 2807 C C . ALA B 1 58 ? 11.883 21.062 8.758 1 98.69 58 ALA B C 1
ATOM 2809 O O . ALA B 1 58 ? 10.875 21.484 9.312 1 98.69 58 ALA B O 1
ATOM 2810 N N . MET B 1 59 ? 12.211 19.812 8.648 1 98.31 59 MET B N 1
ATOM 2811 C CA . MET B 1 59 ? 11.359 18.766 9.203 1 98.31 59 MET B CA 1
ATOM 2812 C C . MET B 1 59 ? 12.078 18.031 10.336 1 98.31 59 MET B C 1
ATOM 2814 O O . MET B 1 59 ? 13.273 17.75 10.242 1 98.31 59 MET B O 1
ATOM 2818 N N . ILE B 1 60 ? 11.391 17.828 11.43 1 98.81 60 ILE B N 1
ATOM 2819 C CA . ILE B 1 60 ? 11.766 16.859 12.445 1 98.81 60 ILE B CA 1
ATOM 2820 C C . ILE B 1 60 ? 10.828 15.656 12.383 1 98.81 60 ILE B C 1
ATOM 2822 O O . ILE B 1 60 ? 9.641 15.781 12.688 1 98.81 60 ILE B O 1
ATOM 2826 N N . ALA B 1 61 ? 11.328 14.562 11.977 1 98.69 61 ALA B N 1
ATOM 2827 C CA . ALA B 1 61 ? 10.492 13.406 11.695 1 98.69 61 ALA B CA 1
ATOM 2828 C C . ALA B 1 61 ? 11.289 12.109 11.812 1 98.69 61 ALA B C 1
ATOM 2830 O O . ALA B 1 61 ? 12.508 12.141 11.977 1 98.69 61 ALA B O 1
ATOM 2831 N N . LYS B 1 62 ? 10.531 11.008 11.898 1 98.5 62 LYS B N 1
ATOM 2832 C CA . LYS B 1 62 ? 11.109 9.664 11.922 1 98.5 62 LYS B CA 1
ATOM 2833 C C . LYS B 1 62 ? 10.57 8.812 10.773 1 98.5 62 LYS B C 1
ATOM 2835 O O . LYS B 1 62 ? 9.367 8.844 10.484 1 98.5 62 LYS B O 1
ATOM 2840 N N . LEU B 1 63 ? 11.5 8.18 10.031 1 98.5 63 LEU B N 1
ATOM 2841 C CA . LEU B 1 63 ? 11.18 7.266 8.945 1 98.5 63 LEU B CA 1
ATOM 2842 C C . LEU B 1 63 ? 11.688 5.859 9.25 1 98.5 63 LEU B C 1
ATOM 2844 O O . LEU B 1 63 ? 12.656 5.691 10 1 98.5 63 LEU B O 1
ATOM 2848 N N . GLY B 1 64 ? 10.961 4.871 8.766 1 97.88 64 GLY B N 1
ATOM 2849 C CA . GLY B 1 64 ? 11.531 3.535 8.805 1 97.88 64 GLY B CA 1
ATOM 2850 C C . GLY B 1 64 ? 12.727 3.369 7.883 1 97.88 64 GLY B C 1
ATOM 2851 O O . GLY B 1 64 ? 12.812 4.027 6.844 1 97.88 64 GLY B O 1
ATOM 2852 N N . ASP B 1 65 ? 13.656 2.506 8.297 1 96.88 65 ASP B N 1
ATOM 2853 C CA . ASP B 1 65 ? 14.75 2.131 7.402 1 96.88 65 ASP B CA 1
ATOM 2854 C C . ASP B 1 65 ? 14.289 1.089 6.387 1 96.88 65 ASP B C 1
ATOM 2856 O O . ASP B 1 65 ? 14.719 -0.065 6.434 1 96.88 65 ASP B O 1
ATOM 2860 N N . ASP B 1 66 ? 13.508 1.519 5.48 1 93.38 66 ASP B N 1
ATOM 2861 C CA . ASP B 1 66 ? 12.898 0.721 4.418 1 93.38 66 ASP B CA 1
ATOM 2862 C C . ASP B 1 66 ? 12.773 1.529 3.129 1 93.38 66 ASP B C 1
ATOM 2864 O O . ASP B 1 66 ? 13.227 2.672 3.059 1 93.38 66 ASP B O 1
ATOM 2868 N N . SER B 1 67 ? 12.25 0.907 2.082 1 92.62 67 SER B N 1
ATOM 2869 C CA . SER B 1 67 ? 12.195 1.566 0.782 1 92.62 67 SER B CA 1
ATOM 2870 C C . SER B 1 67 ? 11.312 2.811 0.831 1 92.62 67 SER B C 1
ATOM 2872 O O . SER B 1 67 ? 11.617 3.818 0.188 1 92.62 67 SER B O 1
ATOM 2874 N N . PHE B 1 68 ? 10.227 2.734 1.616 1 96.5 68 PHE B N 1
ATOM 2875 C CA . PHE B 1 68 ? 9.352 3.895 1.741 1 96.5 68 PHE B CA 1
ATOM 2876 C C . PHE B 1 68 ? 10.086 5.055 2.404 1 96.5 68 PHE B C 1
ATOM 2878 O O . PHE B 1 68 ? 9.992 6.195 1.951 1 96.5 68 PHE B O 1
ATOM 2885 N N . GLY B 1 69 ? 10.75 4.707 3.496 1 97.31 69 GLY B N 1
ATOM 2886 C CA . GLY B 1 69 ? 11.5 5.738 4.195 1 97.31 69 GLY B CA 1
ATOM 2887 C C . GLY B 1 69 ? 12.539 6.418 3.32 1 97.31 69 GLY B C 1
ATOM 2888 O O . GLY B 1 69 ? 12.656 7.645 3.324 1 97.31 69 GLY B O 1
ATOM 2889 N N . HIS B 1 70 ? 13.219 5.676 2.559 1 96.06 70 HIS B N 1
ATOM 2890 C CA . HIS B 1 70 ? 14.258 6.23 1.693 1 96.06 70 HIS B CA 1
ATOM 2891 C C . HIS B 1 70 ? 13.648 7.043 0.557 1 96.06 70 HIS B C 1
ATOM 2893 O O . HIS B 1 70 ? 14.18 8.094 0.19 1 96.06 70 HIS B O 1
ATOM 2899 N N . GLU B 1 71 ? 12.641 6.516 0.023 1 94.88 71 GLU B N 1
ATOM 2900 C CA . GLU B 1 71 ? 11.93 7.266 -1.008 1 94.88 71 GLU B CA 1
ATOM 2901 C C . GLU B 1 71 ? 11.43 8.602 -0.469 1 94.88 71 GLU B C 1
ATOM 2903 O O . GLU B 1 71 ? 11.508 9.625 -1.155 1 94.88 71 GLU B O 1
ATOM 2908 N N . TYR B 1 72 ? 10.914 8.594 0.708 1 97.25 72 TYR B N 1
ATOM 2909 C CA . TYR B 1 72 ? 10.406 9.812 1.329 1 97.25 72 TYR B CA 1
ATOM 2910 C C . TYR B 1 72 ? 11.531 10.805 1.578 1 97.25 72 TYR B C 1
ATOM 2912 O O . TYR B 1 72 ? 11.375 12 1.319 1 97.25 72 TYR B O 1
ATOM 2920 N N . MET B 1 73 ? 12.641 10.32 2.092 1 98 73 MET B N 1
ATOM 2921 C CA . MET B 1 73 ? 13.812 11.164 2.318 1 98 73 MET B CA 1
ATOM 2922 C C . MET B 1 73 ? 14.258 11.836 1.023 1 98 73 MET B C 1
ATOM 2924 O O . MET B 1 73 ? 14.508 13.039 1.001 1 98 73 MET B O 1
ATOM 2928 N N . ASP B 1 74 ? 14.312 11.047 -0.038 1 96.88 74 ASP B N 1
ATOM 2929 C CA . ASP B 1 74 ? 14.688 11.586 -1.342 1 96.88 74 ASP B CA 1
ATOM 2930 C C . ASP B 1 74 ? 13.742 12.711 -1.758 1 96.88 74 ASP B C 1
ATOM 2932 O O . ASP B 1 74 ? 14.18 13.734 -2.293 1 96.88 74 ASP B O 1
ATOM 2936 N N . ASN B 1 75 ? 12.508 12.523 -1.526 1 96 75 ASN B N 1
ATOM 2937 C CA . ASN B 1 75 ? 11.508 13.523 -1.885 1 96 75 ASN B CA 1
ATOM 2938 C C . ASN B 1 75 ? 11.742 14.836 -1.143 1 96 75 ASN B C 1
ATOM 2940 O O . ASN B 1 75 ? 11.688 15.914 -1.742 1 96 75 ASN B O 1
ATOM 2944 N N . LEU B 1 76 ? 11.953 14.742 0.141 1 97.94 76 LEU B N 1
ATOM 2945 C CA . LEU B 1 76 ? 12.211 15.938 0.938 1 97.94 76 LEU B CA 1
ATOM 2946 C C . LEU B 1 76 ? 13.469 16.656 0.449 1 97.94 76 LEU B C 1
ATOM 2948 O O . LEU B 1 76 ? 13.477 17.891 0.32 1 97.94 76 LEU B O 1
ATOM 2952 N N . GLU B 1 77 ? 14.445 15.898 0.177 1 98.19 77 GLU B N 1
ATOM 2953 C CA . GLU B 1 77 ? 15.719 16.469 -0.262 1 98.19 77 GLU B CA 1
ATOM 2954 C C . GLU B 1 77 ? 15.586 17.109 -1.64 1 98.19 77 GLU B C 1
ATOM 2956 O O . GLU B 1 77 ? 16.156 18.172 -1.893 1 98.19 77 GLU B O 1
ATOM 2961 N N . GLU B 1 78 ? 14.898 16.469 -2.48 1 97.19 78 GLU B N 1
ATOM 2962 C CA . GLU B 1 78 ? 14.664 17.016 -3.812 1 97.19 78 GLU B CA 1
ATOM 2963 C C . GLU B 1 78 ? 13.938 18.359 -3.732 1 97.19 78 GLU B C 1
ATOM 2965 O O . GLU B 1 78 ? 14.164 19.25 -4.559 1 97.19 78 GLU B O 1
ATOM 2970 N N . LEU B 1 79 ? 13.125 18.5 -2.734 1 97 79 LEU B N 1
ATOM 2971 C CA . LEU B 1 79 ? 12.367 19.734 -2.531 1 97 79 LEU B CA 1
ATOM 2972 C C . LEU B 1 79 ? 13.211 20.766 -1.776 1 97 79 LEU B C 1
ATOM 2974 O O . LEU B 1 79 ? 12.742 21.875 -1.509 1 97 79 LEU B O 1
ATOM 2978 N N . LYS B 1 80 ? 14.406 20.359 -1.373 1 97.56 80 LYS B N 1
ATOM 2979 C CA . LYS B 1 80 ? 15.359 21.219 -0.672 1 97.56 80 LYS B CA 1
ATOM 2980 C C . LYS B 1 80 ? 14.844 21.594 0.715 1 97.56 80 LYS B C 1
ATOM 2982 O O . LYS B 1 80 ? 15.039 22.719 1.173 1 97.56 80 LYS B O 1
ATOM 2987 N N . ILE B 1 81 ? 14.148 20.703 1.299 1 98 81 ILE B N 1
ATOM 2988 C CA . ILE B 1 81 ? 13.773 20.812 2.703 1 98 81 ILE B CA 1
ATOM 2989 C C . ILE B 1 81 ? 14.922 20.328 3.586 1 98 81 ILE B C 1
ATOM 2991 O O . ILE B 1 81 ? 15.609 19.359 3.256 1 98 81 ILE B O 1
ATOM 2995 N N . ASP B 1 82 ? 15.164 21.094 4.652 1 98.38 82 ASP B N 1
ATOM 2996 C CA . ASP B 1 82 ? 16.203 20.688 5.598 1 98.38 82 ASP B CA 1
ATOM 2997 C C . ASP B 1 82 ? 15.82 19.391 6.312 1 98.38 82 ASP B C 1
ATOM 2999 O O . ASP B 1 82 ? 14.852 19.359 7.07 1 98.38 82 ASP B O 1
ATOM 3003 N N . THR B 1 83 ? 16.641 18.344 6.102 1 98.38 83 THR B N 1
ATOM 3004 C CA . THR B 1 83 ? 16.312 17.016 6.625 1 98.38 83 THR B CA 1
ATOM 3005 C C . THR B 1 83 ? 17.328 16.594 7.684 1 98.38 83 THR B C 1
ATOM 3007 O O . THR B 1 83 ? 17.484 15.398 7.965 1 98.38 83 THR B O 1
ATOM 3010 N N . GLU B 1 84 ? 18 17.516 8.242 1 98.12 84 GLU B N 1
ATOM 3011 C CA . GLU B 1 84 ? 19.031 17.219 9.234 1 98.12 84 GLU B CA 1
ATOM 3012 C C . GLU B 1 84 ? 18.469 16.359 10.367 1 98.12 84 GLU B C 1
ATOM 3014 O O . GLU B 1 84 ? 19.172 15.492 10.891 1 98.12 84 GLU B O 1
ATOM 3019 N N . PHE B 1 85 ? 17.234 16.609 10.719 1 98.56 85 PHE B N 1
ATOM 3020 C CA . PHE B 1 85 ? 16.656 15.906 11.852 1 98.56 85 PHE B CA 1
ATOM 3021 C C . PHE B 1 85 ? 15.523 14.992 11.406 1 98.56 85 PHE B C 1
ATOM 3023 O O . PHE B 1 85 ? 14.594 14.734 12.172 1 98.56 85 PHE B O 1
ATOM 3030 N N . VAL B 1 86 ? 15.555 14.617 10.156 1 98.62 86 VAL B N 1
ATOM 3031 C CA . VAL B 1 86 ? 14.797 13.461 9.695 1 98.62 86 VAL B CA 1
ATOM 3032 C C . VAL B 1 86 ? 15.648 12.203 9.812 1 98.62 86 VAL B C 1
ATOM 3034 O O . VAL B 1 86 ? 16.656 12.062 9.117 1 98.62 86 VAL B O 1
ATOM 3037 N N . THR B 1 87 ? 15.234 11.328 10.734 1 98.31 87 THR B N 1
ATOM 3038 C CA . THR B 1 87 ? 16.078 10.18 11.031 1 98.31 87 THR B CA 1
ATOM 3039 C C . THR B 1 87 ? 15.359 8.875 10.727 1 98.31 87 THR B C 1
ATOM 3041 O O . THR B 1 87 ? 14.133 8.852 10.609 1 98.31 87 THR B O 1
ATOM 3044 N N . PHE B 1 88 ? 16.172 7.848 10.539 1 98 88 PHE B N 1
ATOM 3045 C CA . PHE B 1 88 ? 15.633 6.523 10.25 1 98 88 PHE B CA 1
ATOM 3046 C C . PHE B 1 88 ? 15.586 5.672 11.516 1 98 88 PHE B C 1
ATOM 3048 O O . PHE B 1 88 ? 16.438 5.816 12.398 1 98 88 PHE B O 1
ATOM 3055 N N . CYS B 1 89 ? 14.602 4.852 11.688 1 97.19 89 CYS B N 1
ATOM 3056 C CA . CYS B 1 89 ? 14.578 3.824 12.727 1 97.19 89 CYS B CA 1
ATOM 3057 C C . CYS B 1 89 ? 14.523 2.432 12.109 1 97.19 89 CYS B C 1
ATOM 3059 O O . CYS B 1 89 ? 14.008 2.254 11.008 1 97.19 89 CYS B O 1
ATOM 3061 N N . LYS B 1 90 ? 15.047 1.43 12.805 1 95.94 90 LYS B N 1
ATOM 3062 C CA . LYS B 1 90 ? 15.102 0.06 12.297 1 95.94 90 LYS B CA 1
ATOM 3063 C C . LYS B 1 90 ? 14.023 -0.807 12.938 1 95.94 90 LYS B C 1
ATOM 3065 O O . LYS B 1 90 ? 13.773 -1.928 12.492 1 95.94 90 LYS B O 1
ATOM 3070 N N . THR B 1 91 ? 13.281 -0.225 13.906 1 96.06 91 THR B N 1
ATOM 3071 C CA . THR B 1 91 ? 12.375 -1.037 14.711 1 96.06 91 THR B CA 1
ATOM 3072 C C . THR B 1 91 ? 10.945 -0.92 14.195 1 96.06 91 THR B C 1
ATOM 3074 O O . THR B 1 91 ? 10.078 -1.702 14.586 1 96.06 91 THR B O 1
ATOM 3077 N N . SER B 1 92 ? 10.672 0.057 13.391 1 96 92 SER B N 1
ATOM 3078 C CA . SER B 1 92 ? 9.336 0.252 12.836 1 96 92 SER B CA 1
ATOM 3079 C C . SER B 1 92 ? 9.391 0.572 11.352 1 96 92 SER B C 1
ATOM 3081 O O . SER B 1 92 ? 10.367 1.15 10.867 1 96 92 SER B O 1
ATOM 3083 N N . HIS B 1 93 ? 8.344 0.204 10.648 1 96.19 93 HIS B N 1
ATOM 3084 C CA . HIS B 1 93 ? 8.211 0.58 9.25 1 96.19 93 HIS B CA 1
ATOM 3085 C C . HIS B 1 93 ? 7.797 2.041 9.109 1 96.19 93 HIS B C 1
ATOM 3087 O O . HIS B 1 93 ? 7.223 2.619 10.031 1 96.19 93 HIS B O 1
ATOM 3093 N N . THR B 1 94 ? 8.125 2.607 7.945 1 97.88 94 THR B N 1
ATOM 3094 C CA . THR B 1 94 ? 7.605 3.93 7.617 1 97.88 94 THR B CA 1
ATOM 3095 C C . THR B 1 94 ? 6.082 3.961 7.738 1 97.88 94 THR B C 1
ATOM 3097 O O . THR B 1 94 ? 5.406 2.996 7.371 1 97.88 94 THR B O 1
ATOM 3100 N N . SER B 1 95 ? 5.551 5.062 8.305 1 98.38 95 SER B N 1
ATOM 3101 C CA . SER B 1 95 ? 4.105 5.23 8.406 1 98.38 95 SER B CA 1
ATOM 3102 C C . SER B 1 95 ? 3.438 5.121 7.043 1 98.38 95 SER B C 1
ATOM 3104 O O . SER B 1 95 ? 3.969 5.605 6.043 1 98.38 95 SER B O 1
ATOM 3106 N N . THR B 1 96 ? 2.234 4.469 7.02 1 98.19 96 THR B N 1
ATOM 3107 C CA . THR B 1 96 ? 1.539 4.281 5.754 1 98.19 96 THR B CA 1
ATOM 3108 C C . THR B 1 96 ? 0.061 4.637 5.887 1 98.19 96 THR B C 1
ATOM 3110 O O . THR B 1 96 ? -0.506 4.551 6.98 1 98.19 96 THR B O 1
ATOM 3113 N N . ALA B 1 97 ? -0.457 5.117 4.879 1 97 97 ALA B N 1
ATOM 3114 C CA . ALA B 1 97 ? -1.899 5.234 4.688 1 97 97 ALA B CA 1
ATOM 3115 C C . ALA B 1 97 ? -2.355 4.453 3.459 1 97 97 ALA B C 1
ATOM 3117 O O . ALA B 1 97 ? -2.072 4.848 2.324 1 97 97 ALA B O 1
ATOM 3118 N N . SER B 1 98 ? -3.027 3.326 3.656 1 97.62 98 SER B N 1
ATOM 3119 C CA . SER B 1 98 ? -3.672 2.6 2.566 1 97.62 98 SER B CA 1
ATOM 3120 C C . SER B 1 98 ? -5.023 3.215 2.217 1 97.62 98 SER B C 1
ATOM 3122 O O . SER B 1 98 ? -5.941 3.221 3.039 1 97.62 98 SER B O 1
ATOM 3124 N N . ILE B 1 99 ? -5.105 3.68 1.034 1 94.44 99 ILE B N 1
ATOM 3125 C CA . ILE B 1 99 ? -6.273 4.457 0.636 1 94.44 99 ILE B CA 1
ATOM 3126 C C . ILE B 1 99 ? -6.965 3.785 -0.548 1 94.44 99 ILE B C 1
ATOM 3128 O O . ILE B 1 99 ? -6.32 3.463 -1.549 1 94.44 99 ILE B O 1
ATOM 3132 N N . ALA B 1 100 ? -8.219 3.486 -0.426 1 95.31 100 ALA B N 1
ATOM 3133 C CA . ALA B 1 100 ? -9.07 3.078 -1.542 1 95.31 100 ALA B CA 1
ATOM 3134 C C . ALA B 1 100 ? -10.023 4.199 -1.945 1 95.31 100 ALA B C 1
ATOM 3136 O O . ALA B 1 100 ? -10.703 4.777 -1.097 1 95.31 100 ALA B O 1
ATOM 3137 N N . VAL B 1 101 ? -10.016 4.559 -3.182 1 91.06 101 VAL B N 1
ATOM 3138 C CA . VAL B 1 101 ? -10.867 5.629 -3.689 1 91.06 101 VAL B CA 1
ATOM 3139 C C . VAL B 1 101 ? -11.828 5.074 -4.734 1 91.06 101 VAL B C 1
ATOM 3141 O O . VAL B 1 101 ? -11.398 4.547 -5.766 1 91.06 101 VAL B O 1
ATOM 3144 N N . SER B 1 102 ? -13.062 5.199 -4.477 1 91.62 102 SER B N 1
ATOM 3145 C CA . SER B 1 102 ? -14.062 4.699 -5.406 1 91.62 102 SER B CA 1
ATOM 3146 C C . SER B 1 102 ? -14.367 5.723 -6.496 1 91.62 102 SER B C 1
ATOM 3148 O O . SER B 1 102 ? -14.062 6.91 -6.344 1 91.62 102 SER B O 1
ATOM 3150 N N . ASN B 1 103 ? -14.977 5.258 -7.594 1 87.5 103 ASN B N 1
ATOM 3151 C CA . ASN B 1 103 ? -15.289 6.105 -8.742 1 87.5 103 ASN B CA 1
ATOM 3152 C C . ASN B 1 103 ? -16.281 7.195 -8.375 1 87.5 103 ASN B C 1
ATOM 3154 O O . ASN B 1 103 ? -16.375 8.219 -9.055 1 87.5 103 ASN B O 1
ATOM 3158 N N . ASP B 1 104 ? -17.078 7.062 -7.371 1 82.81 104 ASP B N 1
ATOM 3159 C CA . ASP B 1 104 ? -18.047 8.062 -6.957 1 82.81 104 ASP B CA 1
ATOM 3160 C C . ASP B 1 104 ? -17.422 9.07 -5.992 1 82.81 104 ASP B C 1
ATOM 3162 O O . ASP B 1 104 ? -18.125 9.922 -5.441 1 82.81 104 ASP B O 1
ATOM 3166 N N . GLY B 1 105 ? -16.203 8.875 -5.73 1 78.06 105 GLY B N 1
ATOM 3167 C CA . GLY B 1 105 ? -15.477 9.898 -4.992 1 78.06 105 GLY B CA 1
ATOM 3168 C C . GLY B 1 105 ? -15.367 9.594 -3.508 1 78.06 105 GLY B C 1
ATOM 3169 O O . GLY B 1 105 ? -14.789 10.375 -2.75 1 78.06 105 GLY B O 1
ATOM 3170 N N . GLN B 1 106 ? -15.82 8.492 -3.059 1 82.75 106 GLN B N 1
ATOM 3171 C CA . GLN B 1 106 ? -15.672 8.109 -1.659 1 82.75 106 GLN B CA 1
ATOM 3172 C C . GLN B 1 106 ? -14.32 7.441 -1.416 1 82.75 106 GLN B C 1
ATOM 3174 O O . GLN B 1 106 ? -13.711 6.906 -2.344 1 82.75 106 GLN B O 1
ATOM 3179 N N . ASN B 1 107 ? -13.859 7.578 -0.096 1 89 107 ASN B N 1
ATOM 3180 C CA . ASN B 1 107 ? -12.586 6.934 0.207 1 89 107 ASN B CA 1
ATOM 3181 C C . ASN B 1 107 ? -12.625 6.223 1.558 1 89 107 ASN B C 1
ATOM 3183 O O . ASN B 1 107 ? -13.516 6.477 2.371 1 89 107 ASN B O 1
ATOM 3187 N N . THR B 1 108 ? -11.828 5.184 1.653 1 92.56 108 THR B N 1
ATOM 3188 C CA . THR B 1 108 ? -11.461 4.59 2.936 1 92.56 108 THR B CA 1
ATOM 3189 C C . THR B 1 108 ? -9.953 4.668 3.152 1 92.56 108 THR B C 1
ATOM 3191 O O . THR B 1 108 ? -9.172 4.523 2.207 1 92.56 108 THR B O 1
ATOM 3194 N N . ILE B 1 109 ? -9.594 4.926 4.441 1 92.94 109 ILE B N 1
ATOM 3195 C CA . ILE B 1 109 ? -8.172 5.055 4.75 1 92.94 109 ILE B CA 1
ATOM 3196 C C . ILE B 1 109 ? -7.824 4.168 5.941 1 92.94 109 ILE B C 1
ATOM 3198 O O . ILE B 1 109 ? -8.539 4.16 6.949 1 92.94 109 ILE B O 1
ATOM 3202 N N . ILE B 1 110 ? -6.832 3.377 5.781 1 96 110 ILE B N 1
ATOM 3203 C CA . ILE B 1 110 ? -6.195 2.67 6.887 1 96 110 ILE B CA 1
ATOM 3204 C C . ILE B 1 110 ? -4.824 3.277 7.168 1 96 110 ILE B C 1
ATOM 3206 O O . ILE B 1 110 ? -3.883 3.084 6.391 1 96 110 ILE B O 1
ATOM 3210 N N . TYR B 1 111 ? -4.809 3.988 8.266 1 96.5 111 TYR B N 1
ATOM 3211 C CA . TYR B 1 111 ? -3.568 4.621 8.703 1 96.5 111 TYR B CA 1
ATOM 3212 C C . TYR B 1 111 ? -2.82 3.729 9.688 1 96.5 111 TYR B C 1
ATOM 3214 O O . TYR B 1 111 ? -3.379 3.309 10.703 1 96.5 111 TYR B O 1
ATOM 3222 N N . VAL B 1 112 ? -1.554 3.461 9.375 1 97.38 112 VAL B N 1
ATOM 3223 C CA . VAL B 1 112 ? -0.688 2.74 10.297 1 97.38 112 VAL B CA 1
ATOM 3224 C C . VAL B 1 112 ? 0.479 3.633 10.719 1 97.38 112 VAL B C 1
ATOM 3226 O O . VAL B 1 112 ? 1.379 3.902 9.914 1 97.38 112 VAL B O 1
ATOM 3229 N N . PRO B 1 113 ? 0.521 4.098 11.938 1 96.19 113 PRO B N 1
ATOM 3230 C CA . PRO B 1 113 ? 1.476 5.129 12.344 1 96.19 113 PRO B CA 1
ATOM 3231 C C . PRO B 1 113 ? 2.928 4.703 12.141 1 96.19 113 PRO B C 1
ATOM 3233 O O . PRO B 1 113 ? 3.754 5.508 11.695 1 96.19 113 PRO B O 1
ATOM 3236 N N . GLY B 1 114 ? 3.365 3.414 12.531 1 96.62 114 GLY B N 1
ATOM 3237 C CA . GLY B 1 114 ? 4.723 2.93 12.312 1 96.62 114 GLY B CA 1
ATOM 3238 C C . GLY B 1 114 ? 5.777 3.811 12.961 1 96.62 114 GLY B C 1
ATOM 3239 O O . GLY B 1 114 ? 5.715 4.086 14.164 1 96.62 114 GLY B O 1
ATOM 3240 N N . ALA B 1 115 ? 6.711 4.387 12.148 1 97.81 115 ALA B N 1
ATOM 3241 C CA . ALA B 1 115 ? 7.93 5.062 12.578 1 97.81 115 ALA B CA 1
ATOM 3242 C C . ALA B 1 115 ? 7.605 6.352 13.336 1 97.81 115 ALA B C 1
ATOM 3244 O O . ALA B 1 115 ? 8.375 6.781 14.203 1 97.81 115 ALA B O 1
ATOM 3245 N N . ILE B 1 116 ? 6.52 7.008 13.07 1 97.5 116 ILE B N 1
ATOM 3246 C CA . ILE B 1 116 ? 6.172 8.266 13.727 1 97.5 116 ILE B CA 1
ATOM 3247 C C . ILE B 1 116 ? 6.059 8.047 15.227 1 97.5 116 ILE B C 1
ATOM 3249 O O . ILE B 1 116 ? 6.332 8.953 16.016 1 97.5 116 ILE B O 1
ATOM 3253 N N . MET B 1 117 ? 5.746 6.805 15.617 1 97 117 MET B N 1
ATOM 3254 C CA . MET B 1 117 ? 5.582 6.492 17.031 1 97 117 MET B CA 1
ATOM 3255 C C . MET B 1 117 ? 6.934 6.434 17.734 1 97 117 MET B C 1
ATOM 3257 O O . MET B 1 117 ? 7 6.457 18.969 1 97 117 MET B O 1
ATOM 3261 N N . GLU B 1 118 ? 7.965 6.469 16.938 1 97.44 118 GLU B N 1
ATOM 3262 C CA . GLU B 1 118 ? 9.32 6.398 17.484 1 97.44 118 GLU B CA 1
ATOM 3263 C C . GLU B 1 118 ? 9.945 7.785 17.578 1 97.44 118 GLU B C 1
ATOM 3265 O O . GLU B 1 118 ? 11.094 7.926 18.016 1 97.44 118 GLU B O 1
ATOM 3270 N N . LEU B 1 119 ? 9.258 8.781 17.172 1 98.12 119 LEU B N 1
ATOM 3271 C CA . LEU B 1 119 ? 9.688 10.148 17.406 1 98.12 119 LEU B CA 1
ATOM 3272 C C . LEU B 1 119 ? 9.484 10.539 18.875 1 98.12 119 LEU B C 1
ATOM 3274 O O . LEU B 1 119 ? 8.344 10.648 19.328 1 98.12 119 LEU B O 1
ATOM 3278 N N . THR B 1 120 ? 10.562 10.773 19.609 1 98.25 120 THR B N 1
ATOM 3279 C CA . THR B 1 120 ? 10.508 10.93 21.062 1 98.25 120 THR B CA 1
ATOM 3280 C C . THR B 1 120 ? 10.93 12.336 21.469 1 98.25 120 THR B C 1
ATOM 3282 O O . THR B 1 120 ? 11.469 13.094 20.656 1 98.25 120 THR B O 1
ATOM 3285 N N . PRO B 1 121 ? 10.703 12.688 22.766 1 98.69 121 PRO B N 1
ATOM 3286 C CA . PRO B 1 121 ? 11.188 13.969 23.266 1 98.69 121 PRO B CA 1
ATOM 3287 C C . PRO B 1 121 ? 12.695 14.141 23.094 1 98.69 121 PRO B C 1
ATOM 3289 O O . PRO B 1 121 ? 13.172 15.258 22.891 1 98.69 121 PRO B O 1
ATOM 3292 N N . ALA B 1 122 ? 13.375 13.008 23.109 1 98.62 122 ALA B N 1
ATOM 3293 C CA . ALA B 1 122 ? 14.82 13.078 22.906 1 98.62 122 ALA B CA 1
ATOM 3294 C C . ALA B 1 122 ? 15.164 13.594 21.516 1 98.62 122 ALA B C 1
ATOM 3296 O O . ALA B 1 122 ? 16.141 14.32 21.344 1 98.62 122 ALA B O 1
ATOM 3297 N N . ASP B 1 123 ? 14.422 13.25 20.531 1 98.56 123 ASP B N 1
ATOM 3298 C CA . ASP B 1 123 ? 14.617 13.75 19.172 1 98.56 123 ASP B CA 1
ATOM 3299 C C . ASP B 1 123 ? 14.438 15.266 19.109 1 98.56 123 ASP B C 1
ATOM 3301 O O . ASP B 1 123 ? 15.148 15.953 18.375 1 98.56 123 ASP B O 1
ATOM 3305 N N . ILE B 1 124 ? 13.477 15.766 19.859 1 98.75 124 ILE B N 1
ATOM 3306 C CA . ILE B 1 124 ? 13.234 17.203 19.922 1 98.75 124 ILE B CA 1
ATOM 3307 C C . ILE B 1 124 ? 14.406 17.891 20.625 1 98.75 124 ILE B C 1
ATOM 3309 O O . ILE B 1 124 ? 14.867 18.938 20.156 1 98.75 124 ILE B O 1
ATOM 3313 N N . THR B 1 125 ? 14.828 17.297 21.688 1 98.56 125 THR B N 1
ATOM 3314 C CA . THR B 1 125 ? 15.961 17.859 22.422 1 98.56 125 THR B CA 1
ATOM 3315 C C . THR B 1 125 ? 17.188 17.938 21.516 1 98.56 125 THR B C 1
ATOM 3317 O O . THR B 1 125 ? 17.906 18.953 21.531 1 98.56 125 THR B O 1
ATOM 3320 N N . ASP B 1 126 ? 17.406 16.953 20.719 1 98.5 126 ASP B N 1
ATOM 3321 C CA . ASP B 1 126 ? 18.531 16.953 19.781 1 98.5 126 ASP B CA 1
ATOM 3322 C C . ASP B 1 126 ? 18.391 18.062 18.75 1 98.5 126 ASP B C 1
ATOM 3324 O O . ASP B 1 126 ? 19.391 18.609 18.281 1 98.5 126 ASP B O 1
ATOM 3328 N N . ALA B 1 127 ? 17.172 18.438 18.469 1 98.5 127 ALA B N 1
ATOM 3329 C CA . ALA B 1 127 ? 16.922 19.453 17.438 1 98.5 127 ALA B CA 1
ATOM 3330 C C . ALA B 1 127 ? 16.688 20.812 18.078 1 98.5 127 ALA B C 1
ATOM 3332 O O . ALA B 1 127 ? 16.156 21.719 17.422 1 98.5 127 ALA B O 1
ATOM 3333 N N . GLN B 1 128 ? 17.016 20.969 19.281 1 98.44 128 GLN B N 1
ATOM 3334 C CA . GLN B 1 128 ? 16.672 22.172 20.031 1 98.44 128 GLN B CA 1
ATOM 3335 C C . GLN B 1 128 ? 17.203 23.422 19.328 1 98.44 128 GLN B C 1
ATOM 3337 O O . GLN B 1 128 ? 16.5 24.438 19.281 1 98.44 128 GLN B O 1
ATOM 3342 N N . ASN B 1 129 ? 18.406 23.391 18.797 1 98.31 129 ASN B N 1
ATOM 3343 C CA . ASN B 1 129 ? 18.969 24.562 18.141 1 98.31 129 ASN B CA 1
ATOM 3344 C C . ASN B 1 129 ? 18.188 24.938 16.875 1 98.31 129 ASN B C 1
ATOM 3346 O O . ASN B 1 129 ? 18.062 26.109 16.547 1 98.31 129 ASN B O 1
ATOM 3350 N N . LEU B 1 130 ? 17.781 23.938 16.203 1 98.25 130 LEU B N 1
ATOM 3351 C CA . LEU B 1 130 ? 16.953 24.188 15.031 1 98.25 130 LEU B CA 1
ATOM 3352 C C . LEU B 1 130 ? 15.672 24.922 15.414 1 98.25 130 LEU B C 1
ATOM 3354 O O . LEU B 1 130 ? 15.281 25.891 14.75 1 98.25 130 LEU B O 1
ATOM 3358 N N . ILE B 1 131 ? 15.023 24.516 16.516 1 98.56 131 ILE B N 1
ATOM 3359 C CA . ILE B 1 131 ? 13.781 25.125 16.969 1 98.56 131 ILE B CA 1
ATOM 3360 C C . ILE B 1 131 ? 14.062 26.531 17.5 1 98.56 131 ILE B C 1
ATOM 3362 O O . ILE B 1 131 ? 13.328 27.469 17.188 1 98.56 131 ILE B O 1
ATOM 3366 N N . LYS B 1 132 ? 15.141 26.656 18.219 1 97.94 132 LYS B N 1
ATOM 3367 C CA . LYS B 1 132 ? 15.539 27.938 18.797 1 97.94 132 LYS B CA 1
ATOM 3368 C C . LYS B 1 132 ? 15.672 29.016 17.719 1 97.94 132 LYS B C 1
ATOM 3370 O O . LYS B 1 132 ? 15.328 30.172 17.938 1 97.94 132 LYS B O 1
ATOM 3375 N N . ASN B 1 133 ? 16.109 28.641 16.578 1 97.44 133 ASN B N 1
ATOM 3376 C CA . ASN B 1 133 ? 16.406 29.594 15.531 1 97.44 133 ASN B CA 1
ATOM 3377 C C . ASN B 1 133 ? 15.289 29.672 14.5 1 97.44 133 ASN B C 1
ATOM 3379 O O . ASN B 1 133 ? 15.453 30.281 13.438 1 97.44 133 ASN B O 1
ATOM 3383 N N . ALA B 1 134 ? 14.188 29.109 14.797 1 98.19 134 ALA B N 1
ATOM 3384 C CA . ALA B 1 134 ? 13.047 29.109 13.875 1 98.19 134 ALA B CA 1
ATOM 3385 C C . ALA B 1 134 ? 12.195 30.359 14.055 1 98.19 134 ALA B C 1
ATOM 3387 O O . ALA B 1 134 ? 12.242 31 15.109 1 98.19 134 ALA B O 1
ATOM 3388 N N . THR B 1 135 ? 11.453 30.688 13 1 97.81 135 THR B N 1
ATOM 3389 C CA . THR B 1 135 ? 10.461 31.75 13.109 1 97.81 135 THR B CA 1
ATOM 3390 C C . THR B 1 135 ? 9.133 31.203 13.633 1 97.81 135 THR B C 1
ATOM 3392 O O . THR B 1 135 ? 8.438 31.875 14.398 1 97.81 135 THR B O 1
ATOM 3395 N N . VAL B 1 136 ? 8.82 30.062 13.188 1 98.56 136 VAL B N 1
ATOM 3396 C CA . VAL B 1 136 ? 7.555 29.422 13.531 1 98.56 136 VAL B CA 1
ATOM 3397 C C . VAL B 1 136 ? 7.773 27.906 13.695 1 98.56 136 VAL B C 1
ATOM 3399 O O . VAL B 1 136 ? 8.57 27.312 12.977 1 98.56 136 VAL B O 1
ATOM 3402 N N . LEU B 1 137 ? 7.152 27.312 14.68 1 98.88 137 LEU B N 1
ATOM 3403 C CA . LEU B 1 137 ? 7.02 25.859 14.828 1 98.88 137 LEU B CA 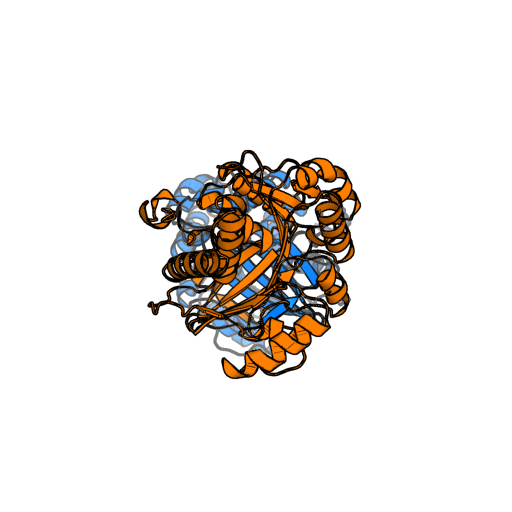1
ATOM 3404 C C . LEU B 1 137 ? 5.582 25.422 14.594 1 98.88 137 LEU B C 1
ATOM 3406 O O . LEU B 1 137 ? 4.66 25.906 15.258 1 98.88 137 LEU B O 1
ATOM 3410 N N . LEU B 1 138 ? 5.379 24.578 13.602 1 98.88 138 LEU B N 1
ATOM 3411 C CA . LEU B 1 138 ? 4.066 24 13.32 1 98.88 138 LEU B CA 1
ATOM 3412 C C . LEU B 1 138 ? 4.066 22.5 13.562 1 98.88 138 LEU B C 1
ATOM 3414 O O . LEU B 1 138 ? 4.945 21.781 13.062 1 98.88 138 LEU B O 1
ATOM 3418 N N . CYS B 1 139 ? 3.088 21.984 14.336 1 98.62 139 CYS B N 1
ATOM 3419 C CA . CYS B 1 139 ? 2.879 20.562 14.57 1 98.62 139 CYS B CA 1
ATOM 3420 C C . CYS B 1 139 ? 1.425 20.172 14.336 1 98.62 139 CYS B C 1
ATOM 3422 O O . CYS B 1 139 ? 0.549 21.031 14.281 1 98.62 139 CYS B O 1
ATOM 3424 N N . SER B 1 140 ? 1.218 18.922 14.109 1 97.12 140 SER B N 1
ATOM 3425 C CA . SER B 1 140 ? -0.114 18.328 14.039 1 97.12 140 SER B CA 1
ATOM 3426 C C . SER B 1 140 ? -0.236 17.141 14.977 1 97.12 140 SER B C 1
ATOM 3428 O O . SER B 1 140 ? 0.754 16.703 15.57 1 97.12 140 SER B O 1
ATOM 3430 N N . TYR B 1 141 ? -1.439 16.609 15.078 1 95.75 141 TYR B N 1
ATOM 3431 C CA . TYR B 1 141 ? -1.697 15.531 16.031 1 95.75 141 TYR B CA 1
ATOM 3432 C C . TYR B 1 141 ? -1.126 14.211 15.523 1 95.75 141 TYR B C 1
ATOM 3434 O O . TYR B 1 141 ? -1.104 13.211 16.25 1 95.75 141 TYR B O 1
ATOM 3442 N N . GLU B 1 142 ? -0.579 14.133 14.336 1 94 142 GLU B N 1
ATOM 3443 C CA . GLU B 1 142 ? 0.038 12.914 13.812 1 94 142 GLU B CA 1
ATOM 3444 C C . GLU B 1 142 ? 1.426 12.695 14.406 1 94 142 GLU B C 1
ATOM 3446 O O . GLU B 1 142 ? 2.395 12.492 13.672 1 94 142 GLU B O 1
ATOM 3451 N N . CYS B 1 143 ? 1.486 12.789 15.703 1 96.75 143 CYS B N 1
ATOM 3452 C CA . CYS B 1 143 ? 2.721 12.672 16.469 1 96.75 143 CYS B CA 1
ATOM 3453 C C . CYS B 1 143 ? 2.424 12.375 17.938 1 96.75 143 CYS B C 1
ATOM 3455 O O . CYS B 1 143 ? 1.417 12.828 18.484 1 96.75 143 CYS B O 1
ATOM 3457 N N . PRO B 1 144 ? 3.311 11.578 18.625 1 97.44 144 PRO B N 1
ATOM 3458 C CA . PRO B 1 144 ? 3.07 11.289 20.047 1 97.44 144 PRO B CA 1
ATOM 3459 C C . PRO B 1 144 ? 3 12.555 20.891 1 97.44 144 PRO B C 1
ATOM 3461 O O . PRO B 1 144 ? 3.789 13.477 20.703 1 97.44 144 PRO B O 1
ATOM 3464 N N . LEU B 1 145 ? 2.125 12.516 21.844 1 98.06 145 LEU B N 1
ATOM 3465 C CA . LEU B 1 145 ? 1.839 13.688 22.672 1 98.06 145 LEU B CA 1
ATOM 3466 C C . LEU B 1 145 ? 3.088 14.148 23.406 1 98.06 145 LEU B C 1
ATOM 3468 O O . LEU B 1 145 ? 3.412 15.336 23.422 1 98.06 145 LEU B O 1
ATOM 3472 N N . PRO B 1 146 ? 3.896 13.227 24.016 1 98.62 146 PRO B N 1
ATOM 3473 C CA . PRO B 1 146 ? 5.074 13.719 24.734 1 98.62 146 PRO B CA 1
ATOM 3474 C C . PRO B 1 146 ? 6.055 14.461 23.828 1 98.62 146 PRO B C 1
ATOM 3476 O O . PRO B 1 146 ? 6.711 15.406 24.281 1 98.62 146 PRO B O 1
ATOM 3479 N N . THR B 1 147 ? 6.121 14.062 22.609 1 98.69 147 THR B N 1
ATOM 3480 C CA . THR B 1 147 ? 6.996 14.711 21.641 1 98.69 147 THR B CA 1
ATOM 3481 C C . THR B 1 147 ? 6.492 16.109 21.312 1 98.69 147 THR B C 1
ATOM 3483 O O . THR B 1 147 ? 7.273 17.062 21.297 1 98.69 147 THR B O 1
ATOM 3486 N N . LEU B 1 148 ? 5.23 16.203 21.109 1 98.69 148 LEU B N 1
ATOM 3487 C CA . LEU B 1 148 ? 4.629 17.5 20.781 1 98.69 148 LEU B CA 1
ATOM 3488 C C . LEU B 1 148 ? 4.762 18.469 21.953 1 98.69 148 LEU B C 1
ATOM 3490 O O . LEU B 1 148 ? 5.039 19.656 21.766 1 98.69 148 LEU B O 1
ATOM 3494 N N . VAL B 1 149 ? 4.566 17.938 23.156 1 98.81 149 VAL B N 1
ATOM 3495 C CA . VAL B 1 149 ? 4.703 18.766 24.359 1 98.81 149 VAL B CA 1
ATOM 3496 C C . VAL B 1 149 ? 6.117 19.328 24.438 1 98.81 149 VAL B C 1
ATOM 3498 O O . VAL B 1 149 ? 6.301 20.531 24.625 1 98.81 149 VAL B O 1
ATOM 3501 N N . THR B 1 150 ? 7.078 18.484 24.25 1 98.88 150 THR B N 1
ATOM 3502 C CA . THR B 1 150 ? 8.469 18.906 24.312 1 98.88 150 THR B CA 1
ATOM 3503 C C . THR B 1 150 ? 8.781 19.938 23.219 1 98.88 150 THR B C 1
ATOM 3505 O O . THR B 1 150 ? 9.5 20.906 23.469 1 98.88 150 THR B O 1
ATOM 3508 N N . ALA B 1 151 ? 8.273 19.75 22.062 1 98.88 151 ALA B N 1
ATOM 3509 C CA . ALA B 1 151 ? 8.508 20.656 20.953 1 98.88 151 ALA B CA 1
ATOM 3510 C C . ALA B 1 151 ? 7.953 22.047 21.25 1 98.88 151 ALA B C 1
ATOM 3512 O O . ALA B 1 151 ? 8.656 23.047 21.109 1 98.88 151 ALA B O 1
ATOM 3513 N N . PHE B 1 152 ? 6.723 22.094 21.734 1 98.81 152 PHE B N 1
ATOM 3514 C CA . PHE B 1 152 ? 6.086 23.375 21.984 1 98.81 152 PHE B CA 1
ATOM 3515 C C . PHE B 1 152 ? 6.719 24.062 23.188 1 98.81 152 PHE B C 1
ATOM 3517 O O . PHE B 1 152 ? 6.875 25.297 23.203 1 98.81 152 PHE B O 1
ATOM 3524 N N . GLU B 1 153 ? 7.066 23.297 24.188 1 98.81 153 GLU B N 1
ATOM 3525 C CA . GLU B 1 153 ? 7.762 23.891 25.328 1 98.81 153 GLU B CA 1
ATOM 3526 C C . GLU B 1 153 ? 9.102 24.484 24.906 1 98.81 153 GLU B C 1
ATOM 3528 O O . GLU B 1 153 ? 9.477 25.562 25.375 1 98.81 153 GLU B O 1
ATOM 3533 N N . THR B 1 154 ? 9.812 23.781 24.094 1 98.75 154 THR B N 1
ATOM 3534 C CA . THR B 1 154 ? 11.086 24.266 23.578 1 98.75 154 THR B CA 1
ATOM 3535 C C . THR B 1 154 ? 10.883 25.562 22.797 1 98.75 154 THR B C 1
ATOM 3537 O O . THR B 1 154 ? 11.625 26.531 23 1 98.75 154 THR B O 1
ATOM 3540 N N . ALA B 1 155 ? 9.93 25.594 21.938 1 98.69 155 ALA B N 1
ATOM 3541 C CA . ALA B 1 155 ? 9.641 26.797 21.156 1 98.69 155 ALA B CA 1
ATOM 3542 C C . ALA B 1 155 ? 9.305 27.984 22.062 1 98.69 155 ALA B C 1
ATOM 3544 O O . ALA B 1 155 ? 9.805 29.094 21.859 1 98.69 155 ALA B O 1
ATOM 3545 N N . LYS B 1 156 ? 8.477 27.766 23.062 1 98.06 156 LYS B N 1
ATOM 3546 C CA . LYS B 1 156 ? 8.078 28.812 23.984 1 98.06 156 LYS B CA 1
ATOM 3547 C C . LYS B 1 156 ? 9.289 29.359 24.75 1 98.06 156 LYS B C 1
ATOM 3549 O O . LYS B 1 156 ? 9.406 30.562 24.969 1 98.06 156 LYS B O 1
ATOM 3554 N N . LYS B 1 157 ? 10.086 28.422 25.156 1 98.12 157 LYS B N 1
ATOM 3555 C CA . LYS B 1 157 ? 11.297 28.781 25.875 1 98.12 157 LYS B CA 1
ATOM 3556 C C . LYS B 1 157 ? 12.125 29.797 25.094 1 98.12 157 LYS B C 1
ATOM 3558 O O . LYS B 1 157 ? 12.734 30.688 25.672 1 98.12 157 LYS B O 1
ATOM 3563 N N . TYR B 1 158 ? 12.102 29.719 23.812 1 97.75 158 TYR B N 1
ATOM 3564 C CA . TYR B 1 158 ? 12.977 30.547 23 1 97.75 158 TYR B CA 1
ATOM 3565 C C . TYR B 1 158 ? 12.188 31.609 22.234 1 97.75 158 TYR B C 1
ATOM 3567 O O . TYR B 1 158 ? 12.719 32.281 21.344 1 97.75 158 TYR B O 1
ATOM 3575 N N . GLY B 1 159 ? 10.938 31.766 22.516 1 97.38 159 GLY B N 1
ATOM 3576 C CA . GLY B 1 159 ? 10.117 32.844 21.953 1 97.38 159 GLY B CA 1
ATOM 3577 C C . GLY B 1 159 ? 9.703 32.594 20.516 1 97.38 159 GLY B C 1
ATOM 3578 O O . GLY B 1 159 ? 9.391 33.531 19.797 1 97.38 159 GLY B O 1
ATOM 3579 N N . VAL B 1 160 ? 9.758 31.344 20.062 1 98 160 VAL B N 1
ATOM 3580 C CA . VAL B 1 160 ? 9.352 30.969 18.719 1 98 160 VAL B CA 1
ATOM 3581 C C . VAL B 1 160 ? 7.832 30.875 18.641 1 98 160 VAL B C 1
ATOM 3583 O O . VAL B 1 160 ? 7.184 30.359 19.547 1 98 160 VAL B O 1
ATOM 3586 N N . LYS B 1 161 ? 7.246 31.438 17.578 1 98.38 161 LYS B N 1
ATOM 3587 C CA . LYS B 1 161 ? 5.805 31.359 17.375 1 98.38 161 LYS B CA 1
ATOM 3588 C C . LYS B 1 161 ? 5.344 29.922 17.219 1 98.38 161 LYS B C 1
ATOM 3590 O O . LYS B 1 161 ? 5.953 29.141 16.469 1 98.38 161 LYS B O 1
ATOM 3595 N N . THR B 1 162 ? 4.262 29.531 18 1 98.81 162 THR B N 1
ATOM 3596 C CA . THR B 1 162 ? 3.791 28.156 17.984 1 98.81 162 THR B CA 1
ATOM 3597 C C . THR B 1 162 ? 2.428 28.047 17.312 1 98.81 162 THR B C 1
ATOM 3599 O O . THR B 1 162 ? 1.517 28.828 17.609 1 98.81 162 THR B O 1
ATOM 3602 N N . VAL B 1 163 ? 2.326 27.141 16.344 1 98.88 163 VAL B N 1
ATOM 3603 C CA . VAL B 1 163 ? 1.092 26.875 15.602 1 98.88 163 VAL B CA 1
ATOM 3604 C C . VAL B 1 163 ? 0.751 25.391 15.672 1 98.88 163 VAL B C 1
ATOM 3606 O O . VAL B 1 163 ? 1.613 24.531 15.438 1 98.88 163 VAL B O 1
ATOM 3609 N N . LEU B 1 164 ? -0.457 25.047 16.016 1 98.75 164 LEU B N 1
ATOM 3610 C CA . LEU B 1 164 ? -0.934 23.672 16.094 1 98.75 164 LEU B CA 1
ATOM 3611 C C . LEU B 1 164 ? -2.076 23.438 15.109 1 98.75 164 LEU B C 1
ATOM 3613 O O . LEU B 1 164 ? -3.094 24.125 15.156 1 98.75 164 LEU B O 1
ATOM 3617 N N . ASN B 1 165 ? -1.878 22.609 14.172 1 98.31 165 ASN B N 1
ATOM 3618 C CA . ASN B 1 165 ? -2.99 21.984 13.461 1 98.31 165 ASN B CA 1
ATOM 3619 C C . ASN B 1 165 ? -3.596 20.828 14.258 1 98.31 165 ASN B C 1
ATOM 3621 O O . ASN B 1 165 ? -3.055 19.719 14.273 1 98.31 165 ASN B O 1
ATOM 3625 N N . ALA B 1 166 ? -4.695 21.109 14.922 1 97.19 166 ALA B N 1
ATOM 3626 C CA . ALA B 1 166 ? -5.328 20.125 15.789 1 97.19 166 ALA B CA 1
ATOM 3627 C C . ALA B 1 166 ? -6.078 19.078 14.977 1 97.19 166 ALA B C 1
ATOM 3629 O O . ALA B 1 166 ? -7.301 18.953 15.094 1 97.19 166 ALA B O 1
ATOM 3630 N N . ALA B 1 167 ? -5.398 18.391 14.219 1 92.88 167 ALA B N 1
ATOM 3631 C CA . ALA B 1 167 ? -5.895 17.359 13.312 1 92.88 167 ALA B CA 1
ATOM 3632 C C . ALA B 1 167 ? -4.969 16.156 13.297 1 92.88 167 ALA B C 1
ATOM 3634 O O . ALA B 1 167 ? -3.754 16.281 13.453 1 92.88 167 ALA B O 1
ATOM 3635 N N . PRO B 1 168 ? -5.453 14.859 13.102 1 89.44 168 PRO B N 1
ATOM 3636 C CA . PRO B 1 168 ? -6.875 14.508 13.078 1 89.44 168 PRO B CA 1
ATOM 3637 C C . PRO B 1 168 ? -7.488 14.438 14.477 1 89.44 168 PRO B C 1
ATOM 3639 O O . PRO B 1 168 ? -6.801 14.695 15.469 1 89.44 168 PRO B O 1
ATOM 3642 N N . THR B 1 169 ? -8.836 14.141 14.523 1 89.25 169 THR B N 1
ATOM 3643 C CA . THR B 1 169 ? -9.398 13.898 15.844 1 89.25 169 THR B CA 1
ATOM 3644 C C . THR B 1 169 ? -8.578 12.852 16.594 1 89.25 169 THR B C 1
ATOM 3646 O O . THR B 1 169 ? -8.109 11.875 16 1 89.25 169 THR B O 1
ATOM 3649 N N . THR B 1 170 ? -8.359 13.109 17.844 1 89.69 170 THR B N 1
ATOM 3650 C CA . THR B 1 170 ? -7.488 12.234 18.625 1 89.69 170 THR B CA 1
ATOM 3651 C C . THR B 1 170 ? -7.926 12.195 20.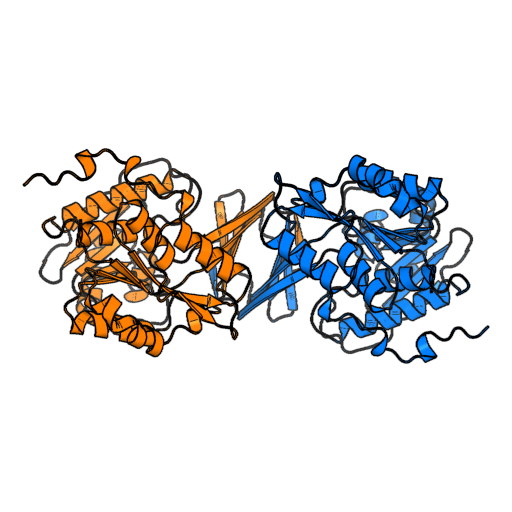094 1 89.69 170 THR B C 1
ATOM 3653 O O . THR B 1 170 ? -9.016 12.664 20.422 1 89.69 170 THR B O 1
ATOM 3656 N N . ASN B 1 171 ? -7.066 11.586 20.906 1 91.88 171 ASN B N 1
ATOM 3657 C CA . ASN B 1 171 ? -7.32 11.477 22.344 1 91.88 171 ASN B CA 1
ATOM 3658 C C . ASN B 1 171 ? -7.402 12.844 23 1 91.88 171 ASN B C 1
ATOM 3660 O O . ASN B 1 171 ? -6.578 13.719 22.734 1 91.88 171 ASN B O 1
ATOM 3664 N N . PRO B 1 172 ? -8.367 13.023 23.875 1 93.94 172 PRO B N 1
ATOM 3665 C CA . PRO B 1 172 ? -8.547 14.312 24.547 1 93.94 172 PRO B CA 1
ATOM 3666 C C . PRO B 1 172 ? -7.316 14.75 25.344 1 93.94 172 PRO B C 1
ATOM 3668 O O . PRO B 1 172 ? -7.172 15.93 25.672 1 93.94 172 PRO B O 1
ATOM 3671 N N . SER B 1 173 ? -6.441 13.82 25.656 1 96.25 173 SER B N 1
ATOM 3672 C CA . SER B 1 173 ? -5.223 14.172 26.375 1 96.25 173 SER B CA 1
ATOM 3673 C C . SER B 1 173 ? -4.387 15.18 25.594 1 96.25 173 SER B C 1
ATOM 3675 O O . SER B 1 173 ? -3.59 15.922 26.188 1 96.25 173 SER B O 1
ATOM 3677 N N . TYR B 1 174 ? -4.598 15.312 24.359 1 96.81 174 TYR B N 1
ATOM 3678 C CA . TYR B 1 174 ? -3.83 16.234 23.516 1 96.81 174 TYR B CA 1
ATOM 3679 C C . TYR B 1 174 ? -4.223 17.672 23.797 1 96.81 174 TYR B C 1
ATOM 3681 O O . TYR B 1 174 ? -3.512 18.609 23.391 1 96.81 174 TYR B O 1
ATOM 3689 N N . GLU B 1 175 ? -5.273 17.906 24.484 1 96.75 175 GLU B N 1
ATOM 3690 C CA . GLU B 1 175 ? -5.672 19.266 24.875 1 96.75 175 GLU B CA 1
ATOM 3691 C C . GLU B 1 175 ? -4.617 19.906 25.766 1 96.75 175 GLU B C 1
ATOM 3693 O O . GLU B 1 175 ? -4.605 21.125 25.938 1 96.75 175 GLU B O 1
ATOM 3698 N N . LYS B 1 176 ? -3.75 19.094 26.312 1 97.06 176 LYS B N 1
ATOM 3699 C CA . LYS B 1 176 ? -2.625 19.578 27.094 1 97.06 176 LYS B CA 1
ATOM 3700 C C . LYS B 1 176 ? -1.771 20.562 26.297 1 97.06 176 LYS B C 1
ATOM 3702 O O . LYS B 1 176 ? -1.024 21.359 26.859 1 97.06 176 LYS B O 1
ATOM 3707 N N . LEU B 1 177 ? -1.911 20.531 25 1 98.5 177 LEU B N 1
ATOM 3708 C CA . LEU B 1 177 ? -1.098 21.359 24.125 1 98.5 177 LEU B CA 1
ATOM 3709 C C . LEU B 1 177 ? -1.669 22.766 24.016 1 98.5 177 LEU B C 1
ATOM 3711 O O . LEU B 1 177 ? -0.965 23.688 23.609 1 98.5 177 LEU B O 1
ATOM 3715 N N . TYR B 1 178 ? -2.9 22.969 24.344 1 98.12 178 TYR B N 1
ATOM 3716 C CA . TYR B 1 178 ? -3.643 24.188 24.047 1 98.12 178 TYR B CA 1
ATOM 3717 C C . TYR B 1 178 ? -2.979 25.406 24.672 1 98.12 178 TYR B C 1
ATOM 3719 O O . TYR B 1 178 ? -2.768 26.422 24.016 1 98.12 178 TYR B O 1
ATOM 3727 N N . PRO B 1 179 ? -2.537 25.328 25.906 1 97.81 179 PRO B N 1
ATOM 3728 C CA . PRO B 1 179 ? -1.909 26.5 26.516 1 97.81 179 PRO B CA 1
ATOM 3729 C C . PRO B 1 179 ? -0.518 26.797 25.953 1 97.81 179 PRO B C 1
ATOM 3731 O O . PRO B 1 179 ? 0.053 27.844 26.219 1 97.81 179 PRO B O 1
ATOM 3734 N N . LEU B 1 180 ? 0.026 25.859 25.234 1 98.19 180 LEU B N 1
ATOM 3735 C CA . LEU B 1 180 ? 1.397 25.984 24.75 1 98.19 180 LEU B CA 1
ATOM 3736 C C . LEU B 1 180 ? 1.43 26.609 23.359 1 98.19 180 LEU B C 1
ATOM 3738 O O . LEU B 1 180 ? 2.504 26.922 22.828 1 98.19 180 LEU B O 1
ATOM 3742 N N . VAL B 1 181 ? 0.261 26.844 22.766 1 98.12 181 VAL B N 1
ATOM 3743 C CA . VAL B 1 181 ? 0.281 27.234 21.359 1 98.12 181 VAL B CA 1
ATOM 3744 C C . VAL B 1 181 ? -0.304 28.641 21.188 1 98.12 181 VAL B C 1
ATOM 3746 O O . VAL B 1 181 ? -1.267 29 21.875 1 98.12 181 VAL B O 1
ATOM 3749 N N . ASP B 1 182 ? 0.309 29.422 20.312 1 98.44 182 ASP B N 1
ATOM 3750 C CA . ASP B 1 182 ? -0.155 30.781 20.016 1 98.44 182 ASP B CA 1
ATOM 3751 C C . ASP B 1 182 ? -1.375 30.75 19.094 1 98.44 182 ASP B C 1
ATOM 3753 O O . ASP B 1 182 ? -2.285 31.562 19.25 1 98.44 182 ASP B O 1
ATOM 3757 N N . ILE B 1 183 ? -1.355 29.875 18.141 1 98.69 183 ILE B N 1
ATOM 3758 C CA . ILE B 1 183 ? -2.438 29.734 17.172 1 98.69 183 ILE B CA 1
ATOM 3759 C C . ILE B 1 183 ? -2.834 28.266 17.047 1 98.69 183 ILE B C 1
ATOM 3761 O O . ILE B 1 183 ? -1.973 27.391 16.922 1 98.69 183 ILE B O 1
ATOM 3765 N N . ILE B 1 184 ? -4.082 27.953 17.172 1 98.69 184 ILE B N 1
ATOM 3766 C CA . ILE B 1 184 ? -4.609 26.609 16.953 1 98.69 184 ILE B CA 1
ATOM 3767 C C . ILE B 1 184 ? -5.613 26.641 15.805 1 98.69 184 ILE B C 1
ATOM 3769 O O . ILE B 1 184 ? -6.422 27.562 15.695 1 98.69 184 ILE B O 1
ATOM 3773 N N . CYS B 1 185 ? -5.5 25.703 14.922 1 98.62 185 CYS B N 1
ATOM 3774 C CA . CYS B 1 185 ? -6.391 25.594 13.773 1 98.62 185 CYS B CA 1
ATOM 3775 C C . CYS B 1 185 ? -7.129 24.266 13.789 1 98.62 185 CYS B C 1
ATOM 3777 O O . CYS B 1 185 ? -6.527 23.219 14.031 1 98.62 185 CYS B O 1
ATOM 3779 N N . LEU B 1 186 ? -8.438 24.281 13.57 1 97.69 186 LEU B N 1
ATOM 3780 C CA . LEU B 1 186 ? -9.32 23.109 13.508 1 97.69 186 LEU B CA 1
ATOM 3781 C C . LEU B 1 186 ? -10.305 23.234 12.359 1 97.69 186 LEU B C 1
ATOM 3783 O O . LEU B 1 186 ? -10.711 24.344 12 1 97.69 186 LEU B O 1
ATOM 3787 N N . ASN B 1 187 ? -10.703 22.078 11.82 1 95.31 187 ASN B N 1
ATOM 3788 C CA . ASN B 1 187 ? -11.875 22.109 10.953 1 95.31 187 ASN B CA 1
ATOM 3789 C C . ASN B 1 187 ? -13.156 21.828 11.734 1 95.31 187 ASN B C 1
ATOM 3791 O O . ASN B 1 187 ? -13.148 21.812 12.961 1 95.31 187 ASN B O 1
ATOM 3795 N N . GLU B 1 188 ? -14.227 21.672 11.031 1 95.25 188 GLU B N 1
ATOM 3796 C CA . GLU B 1 188 ? -15.531 21.531 11.68 1 95.25 188 GLU B CA 1
ATOM 3797 C C . GLU B 1 188 ? -15.578 20.281 12.555 1 95.25 188 GLU B C 1
ATOM 3799 O O . GLU B 1 188 ? -15.984 20.344 13.719 1 95.25 188 GLU B O 1
ATOM 3804 N N . ILE B 1 189 ? -15.117 19.188 12.062 1 92.62 189 ILE B N 1
ATOM 3805 C CA . ILE B 1 189 ? -15.164 17.906 12.75 1 92.62 189 ILE B CA 1
ATOM 3806 C C . ILE B 1 189 ? -14.266 17.953 13.984 1 92.62 189 ILE B C 1
ATOM 3808 O O . ILE B 1 189 ? -14.656 17.516 15.07 1 92.62 189 ILE B O 1
ATOM 3812 N N . GLU B 1 190 ? -13.102 18.484 13.812 1 95.06 190 GLU B N 1
ATOM 3813 C CA . GLU B 1 190 ? -12.133 18.594 14.898 1 95.06 190 GLU B CA 1
ATOM 3814 C C . GLU B 1 190 ? -12.633 19.547 15.992 1 95.06 190 GLU B C 1
ATOM 3816 O O . GLU B 1 190 ? -12.43 19.281 17.172 1 95.06 190 GLU B O 1
ATOM 3821 N N . ALA B 1 191 ? -13.25 20.609 15.562 1 97.25 191 ALA B N 1
ATOM 3822 C CA . ALA B 1 191 ? -13.805 21.547 16.531 1 97.25 191 ALA B CA 1
ATOM 3823 C C . ALA B 1 191 ? -14.922 20.891 17.344 1 97.25 191 ALA B C 1
ATOM 3825 O O . ALA B 1 191 ? -15 21.078 18.562 1 97.25 191 ALA B O 1
ATOM 3826 N N . GLU B 1 192 ? -15.781 20.172 16.609 1 97.38 192 GLU B N 1
ATOM 3827 C CA . GLU B 1 192 ? -16.844 19.453 17.312 1 97.38 192 GLU B CA 1
ATOM 3828 C C . GLU B 1 192 ? -16.281 18.438 18.297 1 97.38 192 GLU B C 1
ATOM 3830 O O . GLU B 1 192 ? -16.766 18.312 19.422 1 97.38 192 GLU B O 1
ATOM 3835 N N . ASP B 1 193 ? -15.266 17.812 17.875 1 95.44 193 ASP B N 1
ATOM 3836 C CA . ASP B 1 193 ? -14.625 16.812 18.719 1 95.44 193 ASP B CA 1
ATOM 3837 C C . ASP B 1 193 ? -14.008 17.453 19.953 1 95.44 193 ASP B C 1
ATOM 3839 O O . ASP B 1 193 ? -14.133 16.938 21.062 1 95.44 193 ASP B O 1
ATOM 3843 N N . ALA B 1 194 ? -13.367 18.562 19.812 1 96.81 194 ALA B N 1
ATOM 3844 C CA . ALA B 1 194 ? -12.625 19.234 20.875 1 96.81 194 ALA B CA 1
ATOM 3845 C C . ALA B 1 194 ? -13.578 19.891 21.875 1 96.81 194 ALA B C 1
ATOM 3847 O O . ALA B 1 194 ? -13.234 20.078 23.047 1 96.81 194 ALA B O 1
ATOM 3848 N N . THR B 1 195 ? -14.781 20.219 21.453 1 97.62 195 THR B N 1
ATOM 3849 C CA . THR B 1 195 ? -15.648 21.031 22.297 1 97.62 195 THR B CA 1
ATOM 3850 C C . THR B 1 195 ? -16.859 20.219 22.766 1 97.62 195 THR B C 1
ATOM 3852 O O . THR B 1 195 ? -17.531 20.578 23.719 1 97.62 195 THR B O 1
ATOM 3855 N N . GLY B 1 196 ? -17.188 19.141 21.969 1 96.75 196 GLY B N 1
ATOM 3856 C CA . GLY B 1 196 ? -18.422 18.406 22.203 1 96.75 196 GLY B CA 1
ATOM 3857 C C . GLY B 1 196 ? -19.656 19.141 21.734 1 96.75 196 GLY B C 1
ATOM 3858 O O . GLY B 1 196 ? -20.781 18.766 22.062 1 96.75 196 GLY B O 1
ATOM 3859 N N . LEU B 1 197 ? -19.484 20.25 21 1 97.62 197 LEU B N 1
ATOM 3860 C CA . LEU B 1 197 ? -20.578 21.078 20.516 1 97.62 197 LEU B CA 1
ATOM 3861 C C . LEU B 1 197 ? -20.75 20.938 19 1 97.62 197 LEU B C 1
ATOM 3863 O O . LEU B 1 197 ? -19.766 20.781 18.281 1 97.62 197 LEU B O 1
ATOM 3867 N N . PRO B 1 198 ? -21.938 21.016 18.578 1 96.94 198 PRO B N 1
ATOM 3868 C CA . PRO B 1 198 ? -22.156 20.938 17.141 1 96.94 198 PRO B CA 1
ATOM 3869 C C . PRO B 1 198 ? -21.734 22.188 16.391 1 96.94 198 PRO B C 1
ATOM 3871 O O . PRO B 1 198 ? -21.875 23.297 16.906 1 96.94 198 PRO B O 1
ATOM 3874 N N . LEU B 1 199 ? -21.203 22.062 15.25 1 95.88 199 LEU B N 1
ATOM 3875 C CA . LEU B 1 199 ? -20.875 23.156 14.336 1 95.88 199 LEU B CA 1
ATOM 3876 C C . LEU B 1 199 ? -21.516 22.953 12.969 1 95.88 199 LEU B C 1
ATOM 3878 O O . LEU B 1 199 ? -20.875 22.422 12.055 1 95.88 199 LEU B O 1
ATOM 3882 N N . LYS B 1 200 ? -22.688 23.391 12.82 1 93.62 200 LYS B N 1
ATOM 3883 C CA . LYS B 1 200 ? -23.469 23.203 11.602 1 93.62 200 LYS B CA 1
ATOM 3884 C C . LYS B 1 200 ? -23.422 24.453 10.727 1 93.62 200 LYS B C 1
ATOM 3886 O O . LYS B 1 200 ? -23.438 24.359 9.5 1 93.62 200 LYS B O 1
ATOM 3891 N N . ASP B 1 201 ? -23.453 25.656 11.484 1 94.62 201 ASP B N 1
ATOM 3892 C CA . ASP B 1 201 ? -23.438 26.938 10.781 1 94.62 201 ASP B CA 1
ATOM 3893 C C . ASP B 1 201 ? -22.516 27.938 11.469 1 94.62 201 ASP B C 1
ATOM 3895 O O . ASP B 1 201 ? -22.062 27.703 12.602 1 94.62 201 ASP B O 1
ATOM 3899 N N . ILE B 1 202 ? -22.25 29.078 10.773 1 95.5 202 ILE B N 1
ATOM 3900 C CA . ILE B 1 202 ? -21.266 30.062 11.203 1 95.5 202 ILE B CA 1
ATOM 3901 C C . ILE B 1 202 ? -21.656 30.609 12.578 1 95.5 202 ILE B C 1
ATOM 3903 O O . ILE B 1 202 ? -20.797 30.812 13.438 1 95.5 202 ILE B O 1
ATOM 3907 N N . PRO B 1 203 ? -22.938 30.812 12.852 1 95.56 203 PRO B N 1
ATOM 3908 C CA . PRO B 1 203 ? -23.281 31.344 14.18 1 95.56 203 PRO B CA 1
ATOM 3909 C C . PRO B 1 203 ? -22.906 30.391 15.305 1 95.56 203 PRO B C 1
ATOM 3911 O O . PRO B 1 203 ? -22.688 30.828 16.438 1 95.56 203 PRO B O 1
ATOM 3914 N N . ASP B 1 204 ? -22.828 29.125 15 1 97.06 204 ASP B N 1
ATOM 3915 C CA . ASP B 1 204 ? -22.453 28.141 16 1 97.06 204 ASP B CA 1
ATOM 3916 C C . ASP B 1 204 ? -21.031 28.375 16.5 1 97.06 204 ASP B C 1
ATOM 3918 O O . ASP B 1 204 ? -20.641 27.875 17.562 1 97.06 204 ASP B O 1
ATOM 3922 N N . CYS B 1 205 ? -20.234 29.141 15.766 1 97.44 205 CYS B N 1
ATOM 3923 C CA . CYS B 1 205 ? -18.828 29.359 16.094 1 97.44 205 CYS B CA 1
ATOM 3924 C C . CYS B 1 205 ? -18.672 30.141 17.391 1 97.44 205 CYS B C 1
ATOM 3926 O O . CYS B 1 205 ? -17.641 30.047 18.047 1 97.44 205 CYS B O 1
ATOM 3928 N N . VAL B 1 206 ? -19.688 30.922 17.719 1 96.88 206 VAL B N 1
ATOM 3929 C CA . VAL B 1 206 ? -19.625 31.734 18.938 1 96.88 206 VAL B CA 1
ATOM 3930 C C . VAL B 1 206 ? -19.328 30.844 20.141 1 96.88 206 VAL B C 1
ATOM 3932 O O . VAL B 1 206 ? -18.391 31.109 20.891 1 96.88 206 VAL B O 1
ATOM 3935 N N . GLU B 1 207 ? -20.094 29.766 20.25 1 97.5 207 GLU B N 1
ATOM 3936 C CA . GLU B 1 207 ? -19.938 28.875 21.391 1 97.5 207 GLU B CA 1
ATOM 3937 C C . GLU B 1 207 ? -18.672 28.047 21.281 1 97.5 207 GLU B C 1
ATOM 3939 O O . GLU B 1 207 ? -18.031 27.719 22.281 1 97.5 207 GLU B O 1
ATOM 3944 N N . ILE B 1 208 ? -18.328 27.703 20.094 1 98.12 208 ILE B N 1
ATOM 3945 C CA . ILE B 1 208 ? -17.109 26.938 19.859 1 98.12 208 ILE B CA 1
ATOM 3946 C C . ILE B 1 208 ? -15.898 27.75 20.312 1 98.12 208 ILE B C 1
ATOM 3948 O O . ILE B 1 208 ? -15.047 27.234 21.031 1 98.12 208 ILE B O 1
ATOM 3952 N N . PHE B 1 209 ? -15.859 29 19.906 1 98.12 209 PHE B N 1
ATOM 3953 C CA . PHE B 1 209 ? -14.75 29.859 20.297 1 98.12 209 PHE B CA 1
ATOM 3954 C C . PHE B 1 209 ? -14.695 30.016 21.812 1 98.12 209 PHE B C 1
ATOM 3956 O O . PHE B 1 209 ? -13.625 29.969 22.406 1 98.12 209 PHE B O 1
ATOM 3963 N N . LYS B 1 210 ? -15.859 30.25 22.359 1 97.38 210 LYS B N 1
ATOM 3964 C CA . LYS B 1 210 ? -15.93 30.406 23.812 1 97.38 210 LYS B CA 1
ATOM 3965 C C . LYS B 1 210 ? -15.312 29.203 24.531 1 97.38 210 LYS B C 1
ATOM 3967 O O . LYS B 1 210 ? -14.477 29.375 25.422 1 97.38 210 LYS B O 1
ATOM 3972 N N . LYS B 1 211 ? -15.711 28.062 24.094 1 97.75 211 LYS B N 1
ATOM 3973 C CA . LYS B 1 211 ? -15.234 26.828 24.734 1 97.75 211 LYS B CA 1
ATOM 3974 C C . LYS B 1 211 ? -13.734 26.656 24.531 1 97.75 211 LYS B C 1
ATOM 3976 O O . LYS B 1 211 ? -13.023 26.266 25.469 1 97.75 211 LYS B O 1
ATOM 3981 N N . LEU B 1 212 ? -13.219 26.906 23.375 1 98.12 212 LEU B N 1
ATOM 3982 C CA . LEU B 1 212 ? -11.805 26.734 23.094 1 98.12 212 LEU B CA 1
ATOM 3983 C C . LEU B 1 212 ? -10.961 27.75 23.844 1 98.12 212 LEU B C 1
ATOM 3985 O O . LEU B 1 212 ? -9.867 27.438 24.312 1 98.12 212 LEU B O 1
ATOM 3989 N N . HIS B 1 213 ? -11.5 28.969 24 1 97.69 213 HIS B N 1
ATOM 3990 C CA . HIS B 1 213 ? -10.789 29.969 24.797 1 97.69 213 HIS B CA 1
ATOM 3991 C C . HIS B 1 213 ? -10.797 29.594 26.281 1 97.69 213 HIS B C 1
ATOM 3993 O O . HIS B 1 213 ? -9.828 29.859 27 1 97.69 213 HIS B O 1
ATOM 3999 N N . GLU B 1 214 ? -11.852 28.984 26.703 1 96.88 214 GLU B N 1
ATOM 4000 C CA . GLU B 1 214 ? -11.898 28.484 28.062 1 96.88 214 GLU B CA 1
ATOM 4001 C C . GLU B 1 214 ? -10.852 27.391 28.297 1 96.88 214 GLU B C 1
ATOM 4003 O O . GLU B 1 214 ? -10.344 27.234 29.406 1 96.88 214 GLU B O 1
ATOM 4008 N N . LYS B 1 215 ? -10.57 26.688 27.219 1 96.56 215 LYS B N 1
ATOM 4009 C CA . LYS B 1 215 ? -9.562 25.641 27.281 1 96.56 215 LYS B CA 1
ATOM 4010 C C . LYS B 1 215 ? -8.164 26.203 27.094 1 96.56 215 LYS B C 1
ATOM 4012 O O . LYS B 1 215 ? -7.207 25.453 26.859 1 96.56 215 LYS B O 1
ATOM 4017 N N . SER B 1 216 ? -8.023 27.516 27.094 1 95.94 216 SER B N 1
ATOM 4018 C CA . SER B 1 216 ? -6.758 28.25 27.109 1 95.94 216 SER B CA 1
ATOM 4019 C C . SER B 1 216 ? -6.164 28.375 25.719 1 95.94 216 SER B C 1
ATOM 4021 O O . SER B 1 216 ? -4.961 28.594 25.562 1 95.94 216 SER B O 1
ATOM 4023 N N . CYS B 1 217 ? -6.969 28.156 24.719 1 94.12 217 CYS B N 1
ATOM 4024 C CA . CYS B 1 217 ? -6.5 28.484 23.375 1 94.12 217 CYS B CA 1
ATOM 4025 C C . CYS B 1 217 ? -6.41 30 23.188 1 94.12 217 CYS B C 1
ATOM 4027 O O . CYS B 1 217 ? -7.336 30.734 23.547 1 94.12 217 CYS B O 1
ATOM 4029 N N . SER B 1 218 ? -5.312 30.484 22.609 1 96.31 218 SER B N 1
ATOM 4030 C CA . SER B 1 218 ? -5.117 31.922 22.422 1 96.31 218 SER B CA 1
ATOM 4031 C C . SER B 1 218 ? -5.793 32.406 21.141 1 96.31 218 SER B C 1
ATOM 4033 O O . SER B 1 218 ? -6.945 32.844 21.172 1 96.31 218 SER B O 1
ATOM 4035 N N . THR B 1 219 ? -5.207 32.25 20.031 1 98.44 219 THR B N 1
ATOM 4036 C CA . THR B 1 219 ? -5.812 32.5 18.734 1 98.44 219 THR B CA 1
ATOM 4037 C C . THR B 1 219 ? -6.367 31.234 18.109 1 98.44 219 THR B C 1
ATOM 4039 O O . THR B 1 219 ? -5.652 30.234 17.984 1 98.44 219 THR B O 1
ATOM 4042 N N . VAL B 1 220 ? -7.672 31.281 17.781 1 98.69 220 VAL B N 1
ATOM 4043 C CA . VAL B 1 220 ? -8.336 30.109 17.203 1 98.69 220 VAL B CA 1
ATOM 4044 C C . VAL B 1 220 ? -8.75 30.391 15.766 1 98.69 220 VAL B C 1
ATOM 4046 O O . VAL B 1 220 ? -9.367 31.422 15.484 1 98.69 220 VAL B O 1
ATOM 4049 N N . ILE B 1 221 ? -8.336 29.5 14.891 1 98.69 221 ILE B N 1
ATOM 4050 C CA . ILE B 1 221 ? -8.75 29.531 13.492 1 98.69 221 ILE B CA 1
ATOM 4051 C C . ILE B 1 221 ? -9.586 28.297 13.172 1 98.69 221 ILE B C 1
ATOM 4053 O O . ILE B 1 221 ? -9.156 27.156 13.422 1 98.69 221 ILE B O 1
ATOM 4057 N N . LEU B 1 222 ? -10.781 28.469 12.609 1 98.25 222 LEU B N 1
ATOM 4058 C CA . LEU B 1 222 ? -11.656 27.391 12.164 1 98.25 222 LEU B CA 1
ATOM 4059 C C . LEU B 1 222 ? -11.805 27.406 10.648 1 98.25 222 LEU B C 1
ATOM 4061 O O . LEU B 1 222 ? -12.258 28.391 10.07 1 98.25 222 LEU B O 1
ATOM 4065 N N . THR B 1 223 ? -11.383 26.328 10.039 1 96.88 223 THR B N 1
ATOM 4066 C CA . THR B 1 223 ? -11.625 26.172 8.602 1 96.88 223 THR B CA 1
ATOM 4067 C C . THR B 1 223 ? -12.953 25.469 8.352 1 96.88 223 THR B C 1
ATOM 4069 O O . THR B 1 223 ? -13.227 24.422 8.945 1 96.88 223 THR B O 1
ATOM 4072 N N . LEU B 1 224 ? -13.797 26.031 7.48 1 95.44 224 LEU B N 1
ATOM 4073 C CA . LEU B 1 224 ? -15.156 25.547 7.266 1 95.44 224 LEU B CA 1
ATOM 4074 C C . LEU B 1 224 ? -15.359 25.094 5.824 1 95.44 224 LEU B C 1
ATOM 4076 O O . LEU B 1 224 ? -16.391 25.391 5.211 1 95.44 224 LEU B O 1
ATOM 4080 N N . GLY B 1 225 ? -14.414 24.469 5.254 1 90.5 225 GLY B N 1
ATOM 4081 C CA . GLY B 1 225 ? -14.492 23.984 3.883 1 90.5 225 GLY B CA 1
ATOM 4082 C C . GLY B 1 225 ? -14.766 25.094 2.881 1 90.5 225 GLY B C 1
ATOM 4083 O O . GLY B 1 225 ? -14.055 26.109 2.85 1 90.5 225 GLY B O 1
ATOM 4084 N N . SER B 1 226 ? -15.805 24.812 2.051 1 91.06 226 SER B N 1
ATOM 4085 C CA . SER B 1 226 ? -16.141 25.75 0.994 1 91.06 226 SER B CA 1
ATOM 4086 C C . SER B 1 226 ? -16.75 27.031 1.568 1 91.06 226 SER B C 1
ATOM 4088 O O . SER B 1 226 ? -16.875 28.031 0.864 1 91.06 226 SER B O 1
ATOM 4090 N N . ARG B 1 227 ? -17.016 27.109 2.947 1 93 227 ARG B N 1
ATOM 4091 C CA . ARG B 1 227 ? -17.609 28.281 3.566 1 93 227 ARG B CA 1
ATOM 4092 C C . ARG B 1 227 ? -16.547 29.281 4.008 1 93 227 ARG B C 1
ATOM 4094 O O . ARG B 1 227 ? -16.844 30.438 4.32 1 93 227 ARG B O 1
ATOM 4101 N N . GLY B 1 228 ? -15.312 28.812 4.047 1 96.06 228 GLY B N 1
ATOM 4102 C CA . GLY B 1 228 ? -14.227 29.719 4.379 1 96.06 228 GLY B CA 1
ATOM 4103 C C . GLY B 1 228 ? -13.641 29.484 5.758 1 96.06 228 GLY B C 1
ATOM 4104 O O . GLY B 1 228 ? -13.461 28.328 6.168 1 96.06 228 GLY B O 1
ATOM 4105 N N . VAL B 1 229 ? -13.211 30.625 6.34 1 97.88 229 VAL B N 1
ATOM 4106 C CA . VAL B 1 229 ? -12.484 30.547 7.605 1 97.88 229 VAL B CA 1
ATOM 4107 C C . VAL B 1 229 ? -13.039 31.578 8.586 1 97.88 229 VAL B C 1
ATOM 4109 O O . VAL B 1 229 ? -13.344 32.719 8.203 1 97.88 229 VAL B O 1
ATOM 4112 N N . VAL B 1 230 ? -13.219 31.156 9.82 1 98.38 230 VAL B N 1
ATOM 4113 C CA . VAL B 1 230 ? -13.492 32.062 10.922 1 98.38 230 VAL B CA 1
ATOM 4114 C C . VAL B 1 230 ? -12.352 32 11.93 1 98.38 230 VAL B C 1
ATOM 4116 O O . VAL B 1 230 ? -11.703 30.969 12.094 1 98.38 230 VAL B O 1
ATOM 4119 N N . PHE B 1 231 ? -12.078 33.188 12.531 1 98.62 231 PHE B N 1
ATOM 4120 C CA . PHE B 1 231 ? -10.984 33.188 13.492 1 98.62 231 PHE B CA 1
ATOM 4121 C C . PHE B 1 231 ? -11.211 34.25 14.555 1 98.62 231 PHE B C 1
ATOM 4123 O O . PHE B 1 231 ? -11.977 35.219 14.336 1 98.62 231 PHE B O 1
ATOM 4130 N N . LYS B 1 232 ? -10.594 34.031 15.672 1 98.06 232 LYS B N 1
ATOM 4131 C CA . LYS B 1 232 ? -10.773 34.906 16.828 1 98.06 232 LYS B CA 1
ATOM 4132 C C . LYS B 1 232 ? -9.586 34.812 17.781 1 98.06 232 LYS B C 1
ATOM 4134 O O . LYS B 1 232 ? -9.148 33.719 18.125 1 98.06 232 LYS B O 1
ATOM 4139 N N . THR B 1 233 ? -9.047 36 18.141 1 96.56 233 THR B N 1
ATOM 4140 C CA . THR B 1 233 ? -8.07 36 19.219 1 96.56 233 THR B CA 1
ATOM 4141 C C . THR B 1 233 ? -8.773 36.094 20.578 1 96.56 233 THR B C 1
ATOM 4143 O O . THR B 1 233 ? -9.945 36.469 20.656 1 96.56 233 THR B O 1
ATOM 4146 N N . LYS B 1 234 ? -8.055 35.781 21.562 1 93.19 234 LYS B N 1
ATOM 4147 C CA . LYS B 1 234 ? -8.625 35.812 22.906 1 93.19 234 LYS B CA 1
ATOM 4148 C C . LYS B 1 234 ? -9.094 37.219 23.281 1 93.19 234 LYS B C 1
ATOM 4150 O O . LYS B 1 234 ? -10.031 37.375 24.078 1 93.19 234 LYS B O 1
ATOM 4155 N N . GLU B 1 235 ? -8.539 38.188 22.688 1 91.88 235 GLU B N 1
ATOM 4156 C CA . GLU B 1 235 ? -8.812 39.594 23.031 1 91.88 235 GLU B CA 1
ATOM 4157 C C . GLU B 1 235 ? -10.008 40.125 22.25 1 91.88 235 GLU B C 1
ATOM 4159 O O . GLU B 1 235 ? -10.609 41.125 22.625 1 91.88 235 GLU B O 1
ATOM 4164 N N . GLN B 1 236 ? -10.297 39.469 21.25 1 93.38 236 GLN B N 1
ATOM 4165 C CA . GLN B 1 236 ? -11.391 39.938 20.406 1 93.38 236 GLN B CA 1
ATOM 4166 C C . GLN B 1 236 ? -12.742 39.562 21 1 93.38 236 GLN B C 1
ATOM 4168 O O . GLN B 1 236 ? -12.898 38.469 21.562 1 93.38 236 GLN B O 1
ATOM 4173 N N . GLU B 1 237 ? -13.664 40.375 20.812 1 92.06 237 GLU B N 1
ATOM 4174 C CA . GLU B 1 237 ? -15.031 4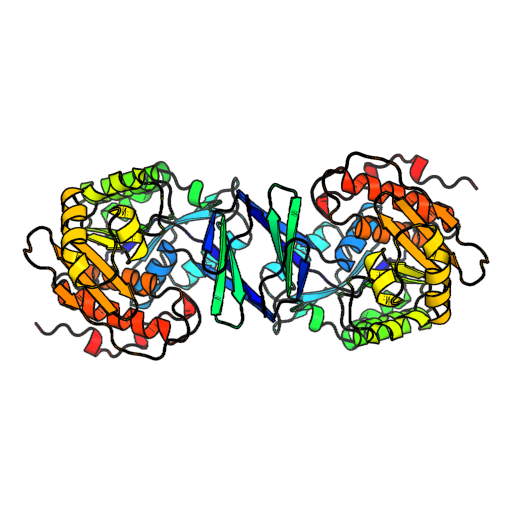0.094 21.25 1 92.06 237 GLU B CA 1
ATOM 4175 C C . GLU B 1 237 ? -15.766 39.25 20.219 1 92.06 237 GLU B C 1
ATOM 4177 O O . GLU B 1 237 ? -16.406 38.25 20.562 1 92.06 237 GLU B O 1
ATOM 4182 N N . GLN B 1 238 ? -15.648 39.719 19 1 95.31 238 GLN B N 1
ATOM 4183 C CA . GLN B 1 238 ? -16.297 39.031 17.906 1 95.31 238 GLN B CA 1
ATOM 4184 C C . GLN B 1 238 ? -15.273 38.312 17.016 1 95.31 238 GLN B C 1
ATOM 4186 O O . GLN B 1 238 ? -14.109 38.719 16.953 1 95.31 238 GLN B O 1
ATOM 4191 N N . PHE B 1 239 ? -15.75 37.219 16.469 1 97.5 239 PHE B N 1
ATOM 4192 C CA . PHE B 1 239 ? -14.844 36.531 15.539 1 97.5 239 PHE B CA 1
ATOM 4193 C C . PHE B 1 239 ? -14.883 37.219 14.172 1 97.5 239 PHE B C 1
ATOM 4195 O O . PHE B 1 239 ? -15.844 37.906 13.836 1 97.5 239 PHE B O 1
ATOM 4202 N N . ASP B 1 240 ? -13.797 37.094 13.422 1 97.62 240 ASP B N 1
ATOM 4203 C CA . ASP B 1 240 ? -13.711 37.562 12.039 1 97.62 240 ASP B CA 1
ATOM 4204 C C . ASP B 1 240 ? -14.008 36.406 11.07 1 97.62 240 ASP B C 1
ATOM 4206 O O . ASP B 1 240 ? -13.852 35.219 11.43 1 97.62 240 ASP B O 1
ATOM 4210 N N . TYR B 1 241 ? -14.5 36.781 9.914 1 97.69 241 TYR B N 1
ATOM 4211 C CA . TYR B 1 241 ? -14.891 35.812 8.898 1 97.69 241 TYR B CA 1
ATOM 4212 C C . TYR B 1 241 ? -14.266 36.156 7.551 1 97.69 241 TYR B C 1
ATOM 4214 O O . TYR B 1 241 ? -14.336 37.281 7.102 1 97.69 241 TYR B O 1
ATOM 4222 N N . VAL B 1 242 ? -13.578 35.156 6.953 1 97.06 242 VAL B N 1
ATOM 4223 C CA . VAL B 1 242 ? -13.031 35.219 5.602 1 97.06 242 VAL B CA 1
ATOM 4224 C C . VAL B 1 242 ? -13.727 34.219 4.703 1 97.06 242 VAL B C 1
ATOM 4226 O O . VAL B 1 242 ? -13.469 33 4.801 1 97.06 242 VAL B O 1
ATOM 4229 N N . PRO B 1 243 ? -14.57 34.656 3.764 1 95.31 243 PRO B N 1
ATOM 4230 C CA . PRO B 1 243 ? -15.234 33.719 2.863 1 95.31 243 PRO B CA 1
ATOM 4231 C C . PRO B 1 243 ? -14.273 33.094 1.859 1 95.31 243 PRO B C 1
ATOM 4233 O O . PRO B 1 243 ? -13.289 33.719 1.457 1 95.31 243 PRO B O 1
ATOM 4236 N N . ALA B 1 244 ? -14.578 31.812 1.523 1 92.31 244 ALA B N 1
ATOM 4237 C CA . ALA B 1 244 ? -13.805 31.156 0.47 1 92.31 244 ALA B CA 1
ATOM 4238 C C . ALA B 1 244 ? -14.367 31.5 -0.909 1 92.31 244 ALA B C 1
ATOM 4240 O O . ALA B 1 244 ? -15.578 31.656 -1.074 1 92.31 244 ALA B O 1
ATOM 4241 N N . ARG B 1 245 ? -13.461 31.547 -1.821 1 91.69 245 ARG B N 1
ATOM 4242 C CA . ARG B 1 245 ? -13.906 31.703 -3.201 1 91.69 245 ARG B CA 1
ATOM 4243 C C . ARG B 1 245 ? -14.531 30.422 -3.732 1 91.69 245 ARG B C 1
ATOM 4245 O O . ARG B 1 245 ? -14.031 29.328 -3.469 1 91.69 245 ARG B O 1
ATOM 4252 N N . THR B 1 246 ? -15.562 30.594 -4.496 1 90.12 246 THR B N 1
ATOM 4253 C CA . THR B 1 246 ? -16.234 29.438 -5.082 1 90.12 246 THR B CA 1
ATOM 4254 C C . THR B 1 246 ? -15.492 28.969 -6.336 1 90.12 246 THR B C 1
ATOM 4256 O O . THR B 1 246 ? -15.258 29.766 -7.25 1 90.12 246 THR B O 1
ATOM 4259 N N . VAL B 1 247 ? -15.125 27.734 -6.285 1 91.44 247 VAL B N 1
ATOM 4260 C CA . VAL B 1 247 ? -14.484 27.141 -7.457 1 91.44 247 VAL B CA 1
ATOM 4261 C C . VAL B 1 247 ? -15.031 25.734 -7.699 1 91.44 247 VAL B C 1
ATOM 4263 O O . VAL B 1 247 ? -15.734 25.188 -6.848 1 91.44 247 VAL B O 1
ATOM 4266 N N . THR B 1 248 ? -14.789 25.172 -8.906 1 91.62 248 THR B N 1
ATOM 4267 C CA . THR B 1 248 ? -15.07 23.766 -9.156 1 91.62 248 THR B CA 1
ATOM 4268 C C . THR B 1 248 ? -13.953 22.891 -8.602 1 91.62 248 THR B C 1
ATOM 4270 O O . THR B 1 248 ? -12.859 22.812 -9.18 1 91.62 248 THR B O 1
ATOM 4273 N N . ALA B 1 249 ? -14.297 22.266 -7.559 1 87.62 249 ALA B N 1
ATOM 4274 C CA . ALA B 1 249 ? -13.297 21.422 -6.902 1 87.62 249 ALA B CA 1
ATOM 4275 C C . ALA B 1 249 ? -13.078 20.125 -7.684 1 87.62 249 ALA B C 1
ATOM 4277 O O . ALA B 1 249 ? -14.031 19.5 -8.156 1 87.62 249 ALA B O 1
ATOM 4278 N N . VAL B 1 250 ? -11.797 19.797 -7.887 1 85.19 250 VAL B N 1
ATOM 4279 C CA . VAL B 1 250 ? -11.383 18.547 -8.523 1 85.19 250 VAL B CA 1
ATOM 4280 C C . VAL B 1 250 ? -11.016 17.516 -7.449 1 85.19 250 VAL B C 1
ATOM 4282 O O . VAL B 1 250 ? -11.477 16.375 -7.48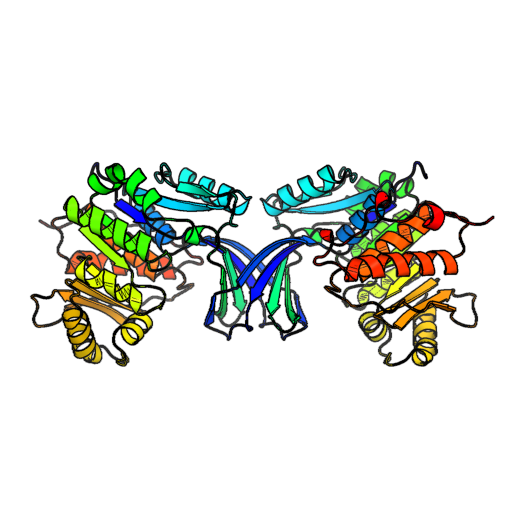8 1 85.19 250 VAL B O 1
ATOM 4285 N N . ASP B 1 251 ? -10.25 17.844 -6.5 1 84.44 251 ASP B N 1
ATOM 4286 C CA . ASP B 1 251 ? -9.734 17.016 -5.414 1 84.44 251 ASP B CA 1
ATOM 4287 C C . ASP B 1 251 ? -9.422 17.875 -4.18 1 84.44 251 ASP B C 1
ATOM 4289 O O . ASP B 1 251 ? -8.516 18.703 -4.207 1 84.44 251 ASP B O 1
ATOM 4293 N N . CYS B 1 252 ? -10.094 17.578 -3.1 1 82.88 252 CYS B N 1
ATOM 4294 C CA . CYS B 1 252 ? -9.977 18.422 -1.922 1 82.88 252 CYS B CA 1
ATOM 4295 C C . CYS B 1 252 ? -8.93 17.875 -0.953 1 82.88 252 CYS B C 1
ATOM 4297 O O . CYS B 1 252 ? -8.734 18.438 0.129 1 82.88 252 CYS B O 1
ATOM 4299 N N . THR B 1 253 ? -8.32 16.812 -1.401 1 82.19 253 THR B N 1
ATOM 4300 C CA . THR B 1 253 ? -7.309 16.203 -0.541 1 82.19 253 THR B CA 1
ATOM 4301 C C . THR B 1 253 ? -6.133 17.156 -0.331 1 82.19 253 THR B C 1
ATOM 4303 O O . THR B 1 253 ? -5.605 17.719 -1.291 1 82.19 253 THR B O 1
ATOM 4306 N N . GLY B 1 254 ? -5.793 17.516 0.897 1 88.19 254 GLY B N 1
ATOM 4307 C CA . GLY B 1 254 ? -4.633 18.344 1.218 1 88.19 254 GLY B CA 1
ATOM 4308 C C . GLY B 1 254 ? -4.953 19.812 1.309 1 88.19 254 GLY B C 1
ATOM 4309 O O . GLY B 1 254 ? -4.078 20.625 1.613 1 88.19 254 GLY B O 1
ATOM 4310 N N . ALA B 1 255 ? -6.215 20.203 1.042 1 91.94 255 ALA B N 1
ATOM 4311 C CA . ALA B 1 255 ? -6.586 21.609 1.09 1 91.94 255 ALA B CA 1
ATOM 4312 C C . ALA B 1 255 ? -6.273 22.219 2.455 1 91.94 255 ALA B C 1
ATOM 4314 O O . ALA B 1 255 ? -5.777 23.344 2.545 1 91.94 255 ALA B O 1
ATOM 4315 N N . GLY B 1 256 ? -6.598 21.469 3.477 1 94.88 256 GLY B N 1
ATOM 4316 C CA . GLY B 1 256 ? -6.262 21.922 4.816 1 94.88 256 GLY B CA 1
ATOM 4317 C C . GLY B 1 256 ? -4.77 22.078 5.039 1 94.88 256 GLY B C 1
ATOM 4318 O O . GLY B 1 256 ? -4.332 23.047 5.672 1 94.88 256 GLY B O 1
ATOM 4319 N N . ASP B 1 257 ? -3.996 21.188 4.52 1 97 257 ASP B N 1
ATOM 4320 C CA . ASP B 1 257 ? -2.543 21.266 4.637 1 97 257 ASP B CA 1
ATOM 4321 C C . ASP B 1 257 ? -1.987 22.438 3.844 1 97 257 ASP B C 1
ATOM 4323 O O . ASP B 1 257 ? -1.028 23.078 4.273 1 97 257 ASP B O 1
ATOM 4327 N N . ALA B 1 258 ? -2.584 22.641 2.684 1 97.31 258 ALA B N 1
ATOM 4328 C CA . ALA B 1 258 ? -2.189 23.812 1.899 1 97.31 258 ALA B CA 1
ATOM 4329 C C . ALA B 1 258 ? -2.453 25.109 2.668 1 97.31 258 ALA B C 1
ATOM 4331 O O . ALA B 1 258 ? -1.629 26.016 2.654 1 97.31 258 ALA B O 1
ATOM 4332 N N . PHE B 1 259 ? -3.564 25.172 3.316 1 98 259 PHE B N 1
ATOM 4333 C CA . PHE B 1 259 ? -3.902 26.328 4.145 1 98 259 PHE B CA 1
ATOM 4334 C C . PHE B 1 259 ? -2.881 26.5 5.262 1 98 259 PHE B C 1
ATOM 4336 O O . PHE B 1 259 ? -2.338 27.594 5.441 1 98 259 PHE B O 1
ATOM 4343 N N . MET B 1 260 ? -2.574 25.453 5.949 1 98.5 260 MET B N 1
ATOM 4344 C CA . MET B 1 260 ? -1.677 25.5 7.102 1 98.5 260 MET B CA 1
ATOM 4345 C C . MET B 1 260 ? -0.269 25.906 6.672 1 98.5 260 MET B C 1
ATOM 4347 O O . MET B 1 260 ? 0.365 26.734 7.32 1 98.5 260 MET B O 1
ATOM 4351 N N . GLY B 1 261 ? 0.193 25.25 5.621 1 98.69 261 GLY B N 1
ATOM 4352 C CA . GLY B 1 261 ? 1.504 25.609 5.102 1 98.69 261 GLY B CA 1
ATOM 4353 C C . GLY B 1 261 ? 1.599 27.062 4.676 1 98.69 261 GLY B C 1
ATOM 4354 O O . GLY B 1 261 ? 2.605 27.734 4.934 1 98.69 261 GLY B O 1
ATOM 4355 N N . SER B 1 262 ? 0.57 27.547 4.039 1 98.5 262 SER B N 1
ATOM 4356 C CA . SER B 1 262 ? 0.519 28.953 3.623 1 98.5 262 SER B CA 1
ATOM 4357 C C . SER B 1 262 ? 0.462 29.891 4.824 1 98.5 262 SER B C 1
ATOM 4359 O O . SER B 1 262 ? 1.119 30.922 4.84 1 98.5 262 SER B O 1
ATOM 4361 N N . LEU B 1 263 ? -0.312 29.516 5.77 1 98.62 263 LEU B N 1
ATOM 4362 C CA . LEU B 1 263 ? -0.462 30.312 6.98 1 98.62 263 LEU B CA 1
ATOM 4363 C C . LEU B 1 263 ? 0.894 30.578 7.625 1 98.62 263 LEU B C 1
ATOM 4365 O O . LEU B 1 263 ? 1.241 31.734 7.902 1 98.62 263 LEU B O 1
ATOM 4369 N N . VAL B 1 264 ? 1.677 29.516 7.816 1 98.62 264 VAL B N 1
ATOM 4370 C CA . VAL B 1 264 ? 2.936 29.688 8.531 1 98.62 264 VAL B CA 1
ATOM 4371 C C . VAL B 1 264 ? 3.963 30.359 7.625 1 98.62 264 VAL B C 1
ATOM 4373 O O . VAL B 1 264 ? 4.844 31.078 8.102 1 98.62 264 VAL B O 1
ATOM 4376 N N . PHE B 1 265 ? 3.834 30.188 6.355 1 98.25 265 PHE B N 1
ATOM 4377 C CA . PHE B 1 265 ? 4.664 30.938 5.422 1 98.25 265 PHE B CA 1
ATOM 4378 C C . PHE B 1 265 ? 4.484 32.438 5.625 1 98.25 265 PHE B C 1
ATOM 4380 O O . PHE B 1 265 ? 5.465 33.188 5.793 1 98.25 265 PHE B O 1
ATOM 4387 N N . PHE B 1 266 ? 3.26 32.906 5.629 1 97.56 266 PHE B N 1
ATOM 4388 C CA . PHE B 1 266 ? 2.996 34.344 5.734 1 97.56 266 PHE B CA 1
ATOM 4389 C C . PHE B 1 266 ? 3.334 34.844 7.133 1 97.56 266 PHE B C 1
ATOM 4391 O O . PHE B 1 266 ? 3.834 35.969 7.289 1 97.56 266 PHE B O 1
ATOM 4398 N N . LEU B 1 267 ? 3.059 34.031 8.133 1 97.5 267 LEU B N 1
ATOM 4399 C CA . LEU B 1 267 ? 3.434 34.438 9.492 1 97.5 267 LEU B CA 1
ATOM 4400 C C . LEU B 1 267 ? 4.938 34.656 9.594 1 97.5 267 LEU B C 1
ATOM 4402 O O . LEU B 1 267 ? 5.387 35.531 10.328 1 97.5 267 LEU B O 1
ATOM 4406 N N . SER B 1 268 ? 5.648 33.844 8.891 1 97.25 268 SER B N 1
ATOM 4407 C CA . SER B 1 268 ? 7.105 33.875 8.961 1 97.25 268 SER B CA 1
ATOM 4408 C C . SER B 1 268 ? 7.676 35 8.078 1 97.25 268 SER B C 1
ATOM 4410 O O . SER B 1 268 ? 8.477 35.812 8.539 1 97.25 268 SER B O 1
ATOM 4412 N N . GLU B 1 269 ? 7.195 35.094 6.844 1 95.56 269 GLU B N 1
ATOM 4413 C CA . GLU B 1 269 ? 7.844 35.938 5.832 1 95.56 269 GLU B CA 1
ATOM 4414 C C . GLU B 1 269 ? 7.242 37.344 5.801 1 95.56 269 GLU B C 1
ATOM 4416 O O . GLU B 1 269 ? 7.848 38.281 5.262 1 95.56 269 GLU B O 1
ATOM 4421 N N . TYR B 1 270 ? 6.074 37.5 6.367 1 93.69 270 TYR B N 1
ATOM 4422 C CA . TYR B 1 270 ? 5.387 38.781 6.414 1 93.69 270 TYR B CA 1
ATOM 4423 C C . TYR B 1 270 ? 4.895 39.062 7.824 1 93.69 270 TYR B C 1
ATOM 4425 O O . TYR B 1 270 ? 3.689 39.219 8.055 1 93.69 270 TYR B O 1
ATOM 4433 N N . PRO B 1 271 ? 5.824 39.312 8.695 1 90.5 271 PRO B N 1
ATOM 4434 C CA . PRO B 1 271 ? 5.48 39.406 10.117 1 90.5 271 PRO B CA 1
ATOM 4435 C C . PRO B 1 271 ? 4.613 40.625 10.422 1 90.5 271 PRO B C 1
ATOM 4437 O O . PRO B 1 271 ? 3.953 40.688 11.461 1 90.5 271 PRO B O 1
ATOM 4440 N N . ASN B 1 272 ? 4.523 41.594 9.516 1 93.38 272 ASN B N 1
ATOM 4441 C CA . ASN B 1 272 ? 3.74 42.812 9.773 1 93.38 272 ASN B CA 1
ATOM 4442 C C . ASN B 1 272 ? 2.367 42.719 9.109 1 93.38 272 ASN B C 1
ATOM 4444 O O . ASN B 1 272 ? 1.55 43.625 9.258 1 93.38 272 ASN B O 1
ATOM 4448 N N . MET B 1 273 ? 2.125 41.656 8.461 1 94.94 273 MET B N 1
ATOM 4449 C CA . MET B 1 273 ? 0.821 41.469 7.832 1 94.94 273 MET B CA 1
ATOM 4450 C C . MET B 1 273 ? -0.233 41.094 8.867 1 94.94 273 MET B C 1
ATOM 4452 O O . MET B 1 273 ? 0.043 40.344 9.789 1 94.94 273 MET B O 1
ATOM 4456 N N . SER B 1 274 ? -1.44 41.719 8.734 1 95.56 274 SER B N 1
ATOM 4457 C CA . SER B 1 274 ? -2.504 41.406 9.68 1 95.56 274 SER B CA 1
ATOM 4458 C C . SER B 1 274 ? -2.916 39.938 9.578 1 95.56 274 SER B C 1
ATOM 4460 O O . SER B 1 274 ? -2.828 39.344 8.5 1 95.56 274 SER B O 1
ATOM 4462 N N . LEU B 1 275 ? -3.4 39.406 10.633 1 96.62 275 LEU B N 1
ATOM 4463 C CA . LEU B 1 275 ? -3.852 38.031 10.641 1 96.62 275 LEU B CA 1
ATOM 4464 C C . LEU B 1 275 ? -4.977 37.812 9.633 1 96.62 275 LEU B C 1
ATOM 4466 O O . LEU B 1 275 ? -5.039 36.781 8.969 1 96.62 275 LEU B O 1
ATOM 4470 N N . SER B 1 276 ? -5.82 38.812 9.523 1 96.5 276 SER B N 1
ATOM 4471 C CA . SER B 1 276 ? -6.926 38.719 8.57 1 96.5 276 SER B CA 1
ATOM 4472 C C . SER B 1 276 ? -6.418 38.594 7.141 1 96.5 276 SER B C 1
ATOM 4474 O O . SER B 1 276 ? -6.906 37.75 6.387 1 96.5 276 SER B O 1
ATOM 4476 N N . THR B 1 277 ? -5.422 39.375 6.848 1 96.5 277 THR B N 1
ATOM 4477 C CA . THR B 1 277 ? -4.855 39.312 5.504 1 96.5 277 THR B CA 1
ATOM 4478 C C . THR B 1 277 ? -4.125 37.969 5.285 1 96.5 277 THR B C 1
ATOM 4480 O O . THR B 1 277 ? -4.207 37.375 4.203 1 96.5 277 THR B O 1
ATOM 4483 N N . ILE B 1 278 ? -3.408 37.5 6.262 1 97.5 278 ILE B N 1
ATOM 4484 C CA . ILE B 1 278 ? -2.701 36.219 6.203 1 97.5 278 ILE B CA 1
ATOM 4485 C C . ILE B 1 278 ? -3.693 35.094 5.93 1 97.5 278 ILE B C 1
ATOM 4487 O O . ILE B 1 278 ? -3.469 34.281 5.051 1 97.5 278 ILE B O 1
ATOM 4491 N N . ILE B 1 279 ? -4.793 35.125 6.605 1 97.88 279 ILE B N 1
ATOM 4492 C CA . ILE B 1 279 ? -5.805 34.094 6.473 1 97.88 279 ILE B CA 1
ATOM 4493 C C . ILE B 1 279 ? -6.461 34.156 5.098 1 97.88 279 ILE B C 1
ATOM 4495 O O . ILE B 1 279 ? -6.688 33.156 4.449 1 97.88 279 ILE B O 1
ATOM 4499 N N . GLU B 1 280 ? -6.719 35.344 4.68 1 96.94 280 GLU B N 1
ATOM 4500 C CA . GLU B 1 280 ? -7.301 35.531 3.355 1 96.94 280 GLU B CA 1
ATOM 4501 C C . GLU B 1 280 ? -6.406 34.969 2.266 1 96.94 280 GLU B C 1
ATOM 4503 O O . GLU B 1 280 ? -6.879 34.25 1.382 1 96.94 280 GLU B O 1
ATOM 4508 N N . LYS B 1 281 ? -5.168 35.312 2.336 1 97.06 281 LYS B N 1
ATOM 4509 C CA . LYS B 1 281 ? -4.219 34.812 1.334 1 97.06 281 LYS B CA 1
ATOM 4510 C C . LYS B 1 281 ? -4.031 33.312 1.435 1 97.06 281 LYS B C 1
ATOM 4512 O O . LYS B 1 281 ? -3.9 32.625 0.417 1 97.06 281 LYS B O 1
ATOM 4517 N N . SER B 1 282 ? -3.967 32.781 2.658 1 97.88 282 SER B N 1
ATOM 4518 C CA . SER B 1 282 ? -3.842 31.328 2.861 1 97.88 282 SER B CA 1
ATOM 4519 C C . SER B 1 282 ? -5.043 30.578 2.287 1 97.88 282 SER B C 1
ATOM 4521 O O . SER B 1 282 ? -4.891 29.516 1.693 1 97.88 282 SER B O 1
ATOM 4523 N N . CYS B 1 283 ? -6.242 31.156 2.408 1 96.62 283 CYS B N 1
ATOM 4524 C CA . CYS B 1 283 ? -7.457 30.594 1.84 1 96.62 283 CYS B CA 1
ATOM 4525 C C . CYS B 1 283 ? -7.383 30.547 0.319 1 96.62 283 CYS B C 1
ATOM 4527 O O . CYS B 1 283 ? -7.789 29.562 -0.303 1 96.62 283 CYS B O 1
ATOM 4529 N N . ALA B 1 284 ? -6.891 31.594 -0.206 1 95.62 284 ALA B N 1
ATOM 4530 C CA . ALA B 1 284 ? -6.77 31.672 -1.659 1 95.62 284 ALA B CA 1
ATOM 4531 C C . ALA B 1 284 ? -5.832 30.594 -2.189 1 95.62 284 ALA B C 1
ATOM 4533 O O . ALA B 1 284 ? -6.105 29.984 -3.225 1 95.62 284 ALA B O 1
ATOM 4534 N N . ILE B 1 285 ? -4.766 30.375 -1.495 1 96.25 285 ILE B N 1
ATOM 4535 C CA . ILE B 1 285 ? -3.801 29.359 -1.911 1 96.25 285 ILE B CA 1
ATOM 4536 C C . ILE B 1 285 ? -4.418 27.969 -1.77 1 96.25 285 ILE B C 1
ATOM 4538 O O . ILE B 1 285 ? -4.258 27.109 -2.648 1 96.25 285 ILE B O 1
ATOM 4542 N N . ALA B 1 286 ? -5.102 27.703 -0.658 1 95.94 286 ALA B N 1
ATOM 4543 C CA . ALA B 1 286 ? -5.797 26.422 -0.476 1 95.94 286 ALA B CA 1
ATOM 4544 C C . ALA B 1 286 ? -6.797 26.188 -1.602 1 95.94 286 ALA B C 1
ATOM 4546 O O . ALA B 1 286 ? -6.965 25.047 -2.057 1 95.94 286 ALA B O 1
ATOM 4547 N N . THR B 1 287 ? -7.43 27.234 -2.059 1 94.25 287 THR B N 1
ATOM 4548 C CA . THR B 1 287 ? -8.406 27.141 -3.143 1 94.25 287 THR B CA 1
ATOM 4549 C C . THR B 1 287 ? -7.73 26.688 -4.434 1 94.25 287 THR B C 1
ATOM 4551 O O . THR B 1 287 ? -8.297 25.891 -5.188 1 94.25 287 THR B O 1
ATOM 4554 N N . LEU B 1 288 ? -6.547 27.141 -4.699 1 94.12 288 LEU B N 1
ATOM 4555 C CA . LEU B 1 288 ? -5.809 26.719 -5.887 1 94.12 288 LEU B CA 1
ATOM 4556 C C . LEU B 1 288 ? -5.516 25.234 -5.836 1 94.12 288 LEU B C 1
ATOM 4558 O O . LEU B 1 288 ? -5.535 24.562 -6.871 1 94.12 288 LEU B O 1
ATOM 4562 N N . SER B 1 289 ? -5.238 24.688 -4.684 1 93.25 289 SER B N 1
ATOM 4563 C CA . SER B 1 289 ? -4.871 23.281 -4.539 1 93.25 289 SER B CA 1
ATOM 4564 C C . SER B 1 289 ? -6.039 22.375 -4.883 1 93.25 289 SER B C 1
ATOM 4566 O O . SER B 1 289 ? -5.84 21.266 -5.391 1 93.25 289 SER B O 1
ATOM 4568 N N . VAL B 1 290 ? -7.305 22.766 -4.641 1 92.12 290 VAL B N 1
ATOM 4569 C CA . VAL B 1 290 ? -8.453 21.875 -4.797 1 92.12 290 VAL B CA 1
ATOM 4570 C C . VAL B 1 290 ? -8.836 21.781 -6.273 1 92.12 290 VAL B C 1
ATOM 4572 O O . VAL B 1 290 ? -9.648 20.938 -6.656 1 92.12 290 VAL B O 1
ATOM 4575 N N . MET B 1 291 ? -8.195 22.609 -7.086 1 92.12 291 MET B N 1
ATOM 4576 C CA . MET B 1 291 ? -8.516 22.641 -8.508 1 92.12 291 MET B CA 1
ATOM 4577 C C . MET B 1 291 ? -7.664 21.641 -9.281 1 92.12 291 MET B C 1
ATOM 4579 O O . MET B 1 291 ? -7.812 21.484 -10.492 1 92.12 291 MET B O 1
ATOM 4583 N N . LYS B 1 292 ? -6.793 20.969 -8.617 1 89.31 292 LYS B N 1
ATOM 4584 C CA . LYS B 1 292 ? -5.902 19.969 -9.195 1 89.31 292 LYS B CA 1
ATOM 4585 C C . LYS B 1 292 ? -5.961 18.672 -8.414 1 89.31 292 LYS B C 1
ATOM 4587 O O . LYS B 1 292 ? -6.285 18.672 -7.223 1 89.31 292 LYS B O 1
ATOM 4592 N N . LYS B 1 293 ? -5.637 17.578 -9.047 1 82.12 293 LYS B N 1
ATOM 4593 C CA . LYS B 1 293 ? -5.625 16.266 -8.391 1 82.12 293 LYS B CA 1
ATOM 4594 C C . LYS B 1 293 ? -4.383 16.094 -7.52 1 82.12 293 LYS B C 1
ATOM 4596 O O . LYS B 1 293 ? -3.299 16.562 -7.879 1 82.12 293 LYS B O 1
ATOM 4601 N N . GLY B 1 294 ? -4.598 15.406 -6.359 1 81.44 294 GLY B N 1
ATOM 4602 C CA . GLY B 1 294 ? -3.463 15.039 -5.531 1 81.44 294 GLY B CA 1
ATOM 4603 C C . GLY B 1 294 ? -3.32 15.906 -4.293 1 81.44 294 GLY B C 1
ATOM 4604 O O . GLY B 1 294 ? -4.062 16.875 -4.121 1 81.44 294 GLY B O 1
ATOM 4605 N N . THR B 1 295 ? -2.326 15.484 -3.49 1 88 295 THR B N 1
ATOM 4606 C CA . THR B 1 295 ? -2.039 16.25 -2.279 1 88 295 THR B CA 1
ATOM 4607 C C . THR B 1 295 ? -0.887 17.219 -2.512 1 88 295 THR B C 1
ATOM 4609 O O . THR B 1 295 ? -1.093 18.328 -3.018 1 88 295 THR B O 1
ATOM 4612 N N . GLN B 1 296 ? 0.341 16.781 -2.355 1 90.38 296 GLN B N 1
ATOM 4613 C CA . GLN B 1 296 ? 1.488 17.672 -2.539 1 90.38 296 GLN B CA 1
ATOM 4614 C C . GLN B 1 296 ? 1.604 18.125 -3.988 1 90.38 296 GLN B C 1
ATOM 4616 O O . GLN B 1 296 ? 2.031 19.25 -4.258 1 90.38 296 GLN B O 1
ATOM 4621 N N . SER B 1 297 ? 1.166 17.312 -4.906 1 87.94 297 SER B N 1
ATOM 4622 C CA . SER B 1 297 ? 1.287 17.609 -6.328 1 87.94 297 SER B CA 1
ATOM 4623 C C . SER B 1 297 ? 0.336 18.719 -6.738 1 87.94 297 SER B C 1
ATOM 4625 O O . SER B 1 297 ? 0.545 19.375 -7.762 1 87.94 297 SER B O 1
ATOM 4627 N N . SER B 1 298 ? -0.682 18.922 -6.008 1 90.75 298 SER B N 1
ATOM 4628 C CA . SER B 1 298 ? -1.662 19.953 -6.348 1 90.75 298 SER B CA 1
ATOM 4629 C C . SER B 1 298 ? -1.247 21.312 -5.797 1 90.75 298 SER B C 1
ATOM 4631 O O . SER B 1 298 ? -1.83 22.328 -6.16 1 90.75 298 SER B O 1
ATOM 4633 N N . PHE B 1 299 ? -0.242 21.359 -4.895 1 96.44 299 PHE B N 1
ATOM 4634 C CA . PHE B 1 299 ? 0.176 22.609 -4.27 1 96.44 299 PHE B CA 1
ATOM 4635 C C . PHE B 1 299 ? 0.851 23.516 -5.281 1 96.44 299 PHE B C 1
ATOM 4637 O O . PHE B 1 299 ? 1.725 23.078 -6.035 1 96.44 299 PHE B O 1
ATOM 4644 N N . PRO B 1 300 ? 0.458 24.781 -5.324 1 95.94 300 PRO B N 1
ATOM 4645 C CA . PRO B 1 300 ? 1.1 25.703 -6.27 1 95.94 300 PRO B CA 1
ATOM 4646 C C . PRO B 1 300 ? 2.518 26.078 -5.852 1 95.94 300 PRO B C 1
ATOM 4648 O O . PRO B 1 300 ? 2.811 26.172 -4.656 1 95.94 300 PRO B O 1
ATOM 4651 N N . ASN B 1 301 ? 3.279 26.297 -6.879 1 95.94 301 ASN B N 1
ATOM 4652 C CA . ASN B 1 301 ? 4.566 26.938 -6.652 1 95.94 301 ASN B CA 1
ATOM 4653 C C . ASN B 1 301 ? 4.438 28.469 -6.617 1 95.94 301 ASN B C 1
ATOM 4655 O O . ASN B 1 301 ? 3.512 29.031 -7.203 1 95.94 301 ASN B O 1
ATOM 4659 N N . ARG B 1 302 ? 5.379 29.094 -5.934 1 95.38 302 ARG B N 1
ATOM 4660 C CA . ARG B 1 302 ? 5.406 30.547 -5.852 1 95.38 302 ARG B CA 1
ATOM 4661 C C . ARG B 1 302 ? 5.309 31.172 -7.242 1 95.38 302 ARG B C 1
ATOM 4663 O O . ARG B 1 302 ? 4.621 32.188 -7.426 1 95.38 302 ARG B O 1
ATOM 4670 N N . GLU B 1 303 ? 5.902 30.531 -8.18 1 93.94 303 GLU B N 1
ATOM 4671 C CA . GLU B 1 303 ? 5.98 31.062 -9.539 1 93.94 303 GLU B CA 1
ATOM 4672 C C . GLU B 1 303 ? 4.629 31 -10.242 1 93.94 303 GLU B C 1
ATOM 4674 O O . GLU B 1 303 ? 4.387 31.719 -11.211 1 93.94 303 GLU B O 1
ATOM 4679 N N . ASP B 1 304 ? 3.76 30.125 -9.742 1 91.19 304 ASP B N 1
ATOM 4680 C CA . ASP B 1 304 ? 2.439 29.953 -10.336 1 91.19 304 ASP B CA 1
ATOM 4681 C C . ASP B 1 304 ? 1.461 31 -9.812 1 91.19 304 ASP B C 1
ATOM 4683 O O . ASP B 1 304 ? 0.344 31.125 -10.32 1 91.19 304 ASP B O 1
ATOM 4687 N N . ILE B 1 305 ? 1.877 31.797 -8.844 1 93.88 305 ILE B N 1
ATOM 4688 C CA . ILE B 1 305 ? 1.042 32.812 -8.203 1 93.88 305 ILE B CA 1
ATOM 4689 C C . ILE B 1 305 ? 1.518 34.188 -8.609 1 93.88 305 ILE B C 1
ATOM 4691 O O . ILE B 1 305 ? 2.713 34.5 -8.555 1 93.88 305 ILE B O 1
ATOM 4695 N N . PRO B 1 306 ? 0.578 35.062 -9.039 1 91.31 306 PRO B N 1
ATOM 4696 C CA . PRO B 1 306 ? 0.989 36.438 -9.414 1 91.31 306 PRO B CA 1
ATOM 4697 C C . PRO B 1 306 ? 1.782 37.125 -8.32 1 91.31 306 PRO B C 1
ATOM 4699 O O . PRO B 1 306 ? 1.442 37.031 -7.141 1 91.31 306 PRO B O 1
ATOM 4702 N N . LYS B 1 307 ? 2.748 37.938 -8.773 1 91.38 307 LYS B N 1
ATOM 4703 C CA . LYS B 1 307 ? 3.652 38.594 -7.836 1 91.38 307 LYS B CA 1
ATOM 4704 C C . LYS B 1 307 ? 2.896 39.562 -6.941 1 91.38 307 LYS B C 1
ATOM 4706 O O . LYS B 1 307 ? 3.238 39.719 -5.766 1 91.38 307 LYS B O 1
ATOM 4711 N N . GLU B 1 308 ? 1.893 40.156 -7.422 1 89.06 308 GLU B N 1
ATOM 4712 C CA . GLU B 1 308 ? 1.109 41.125 -6.699 1 89.06 308 GLU B CA 1
ATOM 4713 C C . GLU B 1 308 ? 0.406 40.531 -5.496 1 89.06 308 GLU B C 1
ATOM 4715 O O . GLU B 1 308 ? 0.054 41.219 -4.543 1 89.06 308 GLU B O 1
ATOM 4720 N N . PHE B 1 309 ? 0.318 39.219 -5.547 1 91.44 309 PHE B N 1
ATOM 4721 C CA . PHE B 1 309 ? -0.325 38.469 -4.469 1 91.44 309 PHE B CA 1
ATOM 4722 C C . PHE B 1 309 ? 0.475 38.594 -3.178 1 91.44 309 PHE B C 1
ATOM 4724 O O . PHE B 1 309 ? -0.095 38.594 -2.084 1 91.44 309 PHE B O 1
ATOM 4731 N N . PHE B 1 310 ? 1.72 38.75 -3.424 1 91.38 310 PHE B N 1
ATOM 4732 C CA . PHE B 1 310 ? 2.607 38.781 -2.268 1 91.38 310 PHE B CA 1
ATOM 4733 C C . PHE B 1 310 ? 2.908 40.219 -1.832 1 91.38 310 PHE B C 1
ATOM 4735 O O . PHE B 1 310 ? 3.619 40.438 -0.849 1 91.38 310 PHE B O 1
ATOM 4742 N N . TYR B 1 311 ? 2.342 41.156 -2.711 1 81.31 311 TYR B N 1
ATOM 4743 C CA . TYR B 1 311 ? 2.576 42.562 -2.371 1 81.31 311 TYR B CA 1
ATOM 4744 C C . TYR B 1 311 ? 1.729 42.969 -1.176 1 81.31 311 TYR B C 1
ATOM 4746 O O . TYR B 1 311 ? 0.592 42.5 -1.021 1 81.31 311 TYR B O 1
ATOM 4754 N N . HIS B 1 312 ? 2.408 43.375 -0.157 1 67.88 312 HIS B N 1
ATOM 4755 C CA . HIS B 1 312 ? 1.738 43.906 1.028 1 67.88 312 HIS B CA 1
ATOM 4756 C C . HIS B 1 312 ? 1.62 45.406 0.969 1 67.88 312 HIS B C 1
ATOM 4758 O O . HIS B 1 312 ? 2.604 46.125 0.702 1 67.88 312 HIS B O 1
ATOM 4764 N N . ASN B 1 313 ? 0.412 46 0.505 1 47.62 313 ASN B N 1
ATOM 4765 C CA . ASN B 1 313 ? 0.304 47.438 0.617 1 47.62 313 ASN B CA 1
ATOM 4766 C C . ASN B 1 313 ? 0.626 47.938 2.029 1 47.62 313 ASN B C 1
ATOM 4768 O O . ASN B 1 313 ? 0.112 47.375 3.008 1 47.62 313 ASN B O 1
ATOM 4772 N N . LYS B 1 314 ? 1.835 48.688 2.297 1 42.62 314 LYS B N 1
ATOM 4773 C CA . LYS B 1 314 ? 2.17 49.5 3.473 1 42.62 314 LYS B CA 1
ATOM 4774 C C . LYS B 1 314 ? 1.04 50.469 3.82 1 42.62 314 LYS B C 1
ATOM 4776 O O . LYS B 1 314 ? 0.454 51.094 2.934 1 42.62 314 LYS B O 1
#

Sequence (628 aa):
MSNKSIVFVGGCIMDLISYIDRFPKPGETLTGLNFLKGCGGKAANQCVMAKKLGASTAMIAKLGDDSFGHEYMDNLEELKIDTEFVTFCKTSHTSTASIAVSNDGQNTIIYVPGAIMELTPADITDAQNLIKNATVLLCSYECPLPTLVTAFETAKKYGVKTVLNAAPTTNPSYEKLYPLVDIICLNEIEAEDATGLPLKDIPDCVEIFKKLHEKSCSTVILTLGSRGVVFKTKEQEQFDYVPARTVTAVDCTGAGDAFMGSLVFFLSEYPNMSLSTIIEKSCAIATLSVMKKGTQSSFPNREDIPKEFFYHNKMSNKSIVFVGGCIMDLISYIDRFPKPGETLTGLNFLKGCGGKAANQCVMAKKLGASTAMIAKLGDDSFGHEYMDNLEELKIDTEFVTFCKTSHTSTASIAVSNDGQNTIIYVPGAIMELTPADITDAQNLIKNATVLLCSYECPLPTLVTAFETAKKYGVKTVLNAAPTTNPSYEKLYPLVDIICLNEIEAEDATGLPLKDIPDCVEIFKKLHEKSCSTVILTLGSRGVVFKTKEQEQFDYVPARTVTAVDCTGAGDAFMGSLVFFLSEYPNMSLSTIIEKSCAIATLSVMKKGTQSSFPNREDIPKEFFYHNK

Nearest PDB structures (foldseek):
  5c3z-assembly1_B  TM=9.764E-01  e=1.396E-39  Homo sapiens
  5bye-assembly1_B  TM=9.536E-01  e=1.122E-36  Homo sapiens
  6ils-assembly1_A  TM=9.229E-01  e=3.147E-30  Arabidopsis thaliana
  3kzh-assembly1_A  TM=8.387E-01  e=8.580E-22  Clostridium perfringens
  3kzh-assembly1_B  TM=8.106E-01  e=1.897E-19  Clostridium perfringens

Foldseek 3Di:
DDPAAAEFEAAWAKEWEFEAADDDDVVDDGDTDDIDIDTDDLRVLLQLLLLLLPGAYEYAAEAEPDPSRVVSVVVCVVSVHHDVRYYYDDPWHHWYWYWYAHPVGDIDIDTDLTGLAVQALVSLVVCLVSLLRHQEYEYEPNHDLRNLQSSLVSNVVNVHAYEYADDDQDDLVSLVCQQSHQEYEYEQVSLCSNQVFHDDDPVSVLVSVVRSVVSNHAKYWYQYPQQAIWIDGPPDPDIDTAHADDDDFDALAQLVSQLSSQLVSCVRPPVPDDSVLSRNLSRVQSVQLRNDDDHSVSGHGSVVDDPCSVDDDD/DDPAAEEFEAAWAKEWEFEAADDDDVVDDGDTDDIDIDIDDLRVLLQLLLLLLPGAYEYAAEAEPDPSRVVSVVVCVVSVHHDVRYYYDDPWHHWYWYWYAHPVGDIDIDTDLTGLAVQALVSLVVCLVSLLRHQEYEYEPNHDLRNLQSSLVSNVVNVHAYEYADDDQDDLVSLVCQQSHQEYEYEQVSLCSNQVFHDPDPVSVLVSVVRSVVSVHAKYWYQYPQQAIWIDGPPDPDIDTAHADDDDFDALAQLVSQLSSQLVSCVRPPVPDDSVLSRNLSRVQSVQLRNDDDHSVSGHGSVVDDPCSVDDDD

Secondary structure (DSSP, 8-state):
--SS-EEEES--EEEEEEEESSPPPTT-EEE-SEEEEEEE-HHHHHHHHHHHTT--EEEEEEEESSHHHHHHHHHHHHTT-EEEEEEEESSSPPEEEEEEEETTS-EEEEEE-GGGGG--HHHHHHTHHHHHT-SEEEEESSS-HHHHHHHHHHHHHTT-EEEEE--S---GGGGGGGGG-SEEEEEHHHHHHHHS---SSGGGHHHHHHHHHHTT-SEEEEE-GGG-EEEE-TT-SS-EEEPPPP---S--TTHHHHHHHHHHHHHHH-TTS-HHHHHHHHHHHHHHHTTSSSSGGGSPPGGGS-GGGG----/--SS-EEEES--EEEEEEEESSPPPTT-EEE-SEEEEEEE-HHHHHHHHHHHTT--EEEEEEEESSHHHHHHHHHHHHTT-EEEEEEEESSSPPEEEEEEEETTS-EEEEEE-GGGGG--HHHHHHTHHHHHT-SEEEEESSS-HHHHHHHHHHHHHTT-EEEEE--S---GGGGGGGGG-SEEEEEHHHHHHHHS---SSGGGHHHHHHHHHHTT-SEEEEE-GGG-EEEE-TT-SS-EEEPPPP---S--TTHHHHHHHHHHHHHHH-TTS-HHHHHHHHHHHHHHHTTSSSSGGGSPPGGGS-GGGG----

pLDDT: mean 94.71, std 6.79, range [42.62, 98.88]

Solvent-accessible surface area (backbone atoms only — not comparable to full-atom values): 31636 Å² total; per-residue (Å²): 121,60,94,39,30,38,36,24,37,28,21,55,22,41,31,41,36,35,33,26,77,60,83,65,49,84,70,30,78,33,75,35,76,41,74,48,79,46,76,32,32,63,26,43,39,15,44,49,32,18,33,39,58,65,49,49,33,32,42,40,34,28,24,5,73,46,73,65,22,50,52,48,51,50,51,41,49,73,69,65,39,42,51,88,53,48,43,70,36,86,88,34,52,42,14,34,30,44,29,43,34,29,73,86,68,47,35,30,31,39,34,24,61,48,12,26,70,68,41,40,45,65,58,42,60,74,40,39,66,62,45,52,54,22,50,32,40,39,34,34,53,53,39,44,60,67,26,52,49,45,44,38,51,51,22,54,74,54,69,24,45,33,35,34,40,54,37,63,82,69,68,75,73,57,56,74,46,30,69,56,29,53,33,40,36,28,40,51,67,31,45,22,66,75,64,75,44,80,61,88,51,77,77,40,45,60,59,52,50,51,50,43,43,73,56,42,33,39,26,42,36,38,42,50,71,80,65,15,37,37,34,35,46,70,84,47,89,64,70,49,76,43,76,42,80,89,73,76,72,66,23,66,53,47,26,68,28,33,25,51,9,33,37,52,37,37,57,53,62,37,71,84,58,51,67,68,56,39,50,48,54,13,50,53,53,15,54,54,16,16,58,28,66,47,46,66,78,16,48,65,43,43,87,78,45,66,71,71,74,75,55,72,88,130,124,61,93,38,31,37,35,24,36,30,22,54,22,43,32,41,37,36,33,24,79,60,82,65,50,84,71,30,78,33,75,35,74,40,76,47,79,46,77,31,32,62,26,43,36,16,44,49,32,18,33,39,58,65,48,50,33,32,42,39,34,27,25,5,74,46,72,65,23,52,53,49,51,50,52,41,50,75,69,65,39,42,52,88,52,47,42,70,37,87,88,35,51,40,14,35,30,45,30,43,35,31,71,87,69,45,34,32,31,38,34,24,62,48,14,28,70,69,41,40,45,66,58,44,60,73,40,41,66,63,46,52,53,21,51,33,40,38,36,34,52,54,39,43,60,66,26,51,49,45,44,37,51,51,21,53,74,54,70,24,44,32,35,33,40,53,37,63,80,71,68,74,75,56,55,74,47,30,68,56,29,53,32,39,35,27,39,51,67,30,44,23,66,75,66,74,44,78,62,88,50,77,78,40,46,60,60,51,50,51,49,43,43,71,57,43,32,39,26,42,36,38,42,49,71,79,64,15,36,39,35,35,45,70,84,46,90,64,68,49,77,41,76,42,81,89,71,79,73,66,22,64,53,47,26,68,28,34,25,51,8,34,37,53,36,37,56,51,62,37,71,84,58,51,68,68,56,40,50,49,53,13,50,54,53,15,54,55,17,16,58,26,68,47,47,64,77,16,48,65,44,45,86,77,45,66,72,69,73,72,56,71,89,129

Organism: Nephila pilipes (NCBI:txid299642)